Protein AF-A0A075UJV2-F1 (afdb_monomer)

Secondary structure (DSSP, 8-state):
-EEEEE--B-EE-SS-TT--SEESB-TT--HHHHHHHHTS-B---HHHHTT--EEEEEETTEEEEEEEEEEEEEETTEEEEEEEEPPTT-HHHHHHTTSB-SS--SS--SEEEE--TTHHHHT-EE-TTSS--EESSSS-TTHHHHHHHHHHHHH-SSHHHHHHHHHHHHHTT---------------TTHHHHHHHHHGGGG--HHHHHHHHHHHHHHHHHGGGT-EEEHHHHHHHHHHTT----SHHHHHHHHHHHHGGGPPPPEE-TTS-EEEEHHHHHHHHHHHHHHTT--S--------HHHHHHHHHHHHHHHHHTTS----HHHHHHHHHHTT----HHHHHHHHHHHHHHHHS--TT----S-S--PPP----------PPPP---

Nearest PDB structures (foldseek):
  2do7-assembly1_A  TM=4.033E-01  e=5.501E-01  Homo sapiens
  5ujm-assembly1_B  TM=6.164E-01  e=3.155E+00  Homo sapiens
  3t5x-assembly1_A  TM=5.462E-01  e=5.542E+00  Homo sapiens

Radius of gyration: 30.33 Å; Cα contacts (8 Å, |Δi|>4): 447; chains: 1; bounding box: 64×90×71 Å

Sequence (394 aa):
MAIRISLGPYETRQNDPLGRSHVGYFPRMSEAEAWEAGRGLWKISRDRLARQQFVLITGEGMVRAVAEITGTTILAGRTALEGQLLAAGHPIRDAYFDKPDPIVTESQNPVAYGGLPEELELLARPCGCGCGAIGRRDFLPGHDVRAIQARVRANFHSPLEFIRWVDAQLGTNASTPSEEISEPAIDNPAEARHETSRAADNDFDTTERAIVEAVQEIVAQCWLVFDSVGWARLAEAAGRHGQPMTSRAKLAHGLAGVFGENAPNLVRDRRGAWVYTVTDLWAAVNTWRASRGLNDPLEYCYSRRETKAFIALLHQALNVRHGLDTSSKGRLLASLRENDVTIPTALRSSFADVLRRYQDDVLTWLRLGPGTPEALPGEAPGERTAVSPDSSAP

Foldseek 3Di:
DEKEFEFDDKDADDPFVVPDRIAGDDPPDAQVSLLVNRQGWAPDDPVQVVLHQKYFRDYPQATRFIWGFPDWDADPNTIGTDTDTDDPVDQVCVVGHRGGDPFDDPDPHSIDDDDDPSCVVVQFDQACLPPRDTDSDVHDVPSVVVSVVVVCVVPHVDPVRVVVVVCVVVVVVDDDDDDDDDDDDDDDCVVVVVVVVVVLPPPDDLLLVLLLQLLLVVLLVCVVQQDWAFLVSSQVSSVVSPHHDPDPVSNQVSQCVNQPPLRFDFDADPVRTTTTGSVSSLRSSCLSCVVSVVPDRPPSVPPDLLVVLVVVLVVVLVCCVVVNDVDDPVVSVVSCVVSVRDQPPSCPVVVVVVSVVVVPDDDPSPPDPPDDPDDDDDDDDDDDDDDDDDDDDD

pLDDT: mean 76.28, std 21.5, range [31.44, 98.19]

Solvent-accessible surface area (backbone atoms only — not comparable to full-atom values): 23616 Å² total; per-residue (Å²): 69,29,36,36,36,49,42,53,71,60,42,81,40,80,87,37,95,85,74,42,64,52,35,40,38,58,93,87,63,49,46,68,54,33,41,65,32,54,36,42,78,36,94,67,60,64,84,60,50,79,57,36,44,34,36,38,23,27,39,94,61,24,19,46,21,41,28,39,52,76,48,70,48,78,55,98,92,19,40,24,60,32,64,48,72,56,54,92,87,35,68,63,35,70,71,39,54,78,28,68,55,88,72,80,62,97,60,89,59,45,68,47,74,41,80,54,78,72,48,59,69,75,38,57,33,58,20,73,57,67,79,71,50,71,32,78,39,63,44,51,94,73,34,51,65,51,37,50,52,51,51,45,64,74,78,30,97,44,73,66,56,48,50,55,51,51,51,50,61,62,55,68,74,70,77,85,84,87,75,92,74,92,75,81,93,71,89,69,77,64,65,68,55,60,56,60,59,60,70,71,63,78,82,64,54,69,65,50,51,12,48,51,53,19,47,51,51,50,31,67,76,40,56,93,69,68,42,69,43,47,52,67,61,52,24,51,39,12,34,77,48,74,41,74,36,92,40,73,68,55,40,53,49,51,42,34,71,65,35,46,95,48,34,57,66,80,42,68,48,99,86,66,49,58,21,32,44,39,65,42,46,48,49,24,53,52,52,50,31,46,78,69,69,45,74,69,71,82,80,64,80,74,84,46,73,62,59,59,50,51,51,54,48,52,51,51,57,50,34,34,73,72,68,77,34,89,72,51,76,66,52,61,58,42,54,34,57,75,68,70,48,77,77,51,73,82,48,51,60,54,49,52,48,50,52,46,52,61,71,74,53,90,72,82,83,74,66,74,72,100,74,75,82,78,79,80,86,82,83,80,88,77,85,79,82,86,79,84,86,83,85,84,87,132

Structure (mmCIF, N/CA/C/O backbone):
data_AF-A0A075UJV2-F1
#
_entry.id   AF-A0A075UJV2-F1
#
loop_
_atom_site.group_PDB
_atom_site.id
_atom_site.type_symbol
_atom_site.label_atom_id
_atom_site.label_alt_id
_atom_site.label_comp_id
_atom_site.label_asym_id
_atom_site.label_entity_id
_atom_site.label_seq_id
_atom_site.pdbx_PDB_ins_code
_atom_site.Cartn_x
_atom_site.Cartn_y
_atom_site.Cartn_z
_atom_site.occupancy
_atom_site.B_iso_or_equiv
_atom_site.auth_seq_id
_atom_site.auth_comp_id
_atom_site.auth_asym_id
_atom_site.auth_atom_id
_atom_site.pdbx_PDB_model_num
ATOM 1 N N . MET A 1 1 ? -2.839 -10.377 6.484 1.00 87.12 1 MET A N 1
ATOM 2 C CA . MET A 1 1 ? -2.578 -9.549 7.670 1.00 87.12 1 MET A CA 1
ATOM 3 C C . MET A 1 1 ? -3.890 -8.939 8.141 1.00 87.12 1 MET A C 1
ATOM 5 O O . MET A 1 1 ? -4.871 -9.002 7.399 1.00 87.12 1 MET A O 1
ATOM 9 N N . ALA A 1 2 ? -3.923 -8.343 9.334 1.00 92.75 2 ALA A N 1
ATOM 10 C CA . ALA A 1 2 ? -5.105 -7.662 9.846 1.00 92.75 2 ALA A CA 1
ATOM 11 C C . ALA A 1 2 ? -4.899 -6.155 10.035 1.00 92.75 2 ALA A C 1
ATOM 13 O O . ALA A 1 2 ? -3.822 -5.680 10.414 1.00 92.75 2 ALA A O 1
ATOM 14 N N . ILE A 1 3 ? -5.976 -5.405 9.818 1.00 95.56 3 ILE A N 1
ATOM 15 C CA . ILE A 1 3 ? -6.106 -4.007 10.232 1.00 95.56 3 ILE A CA 1
ATOM 16 C C . ILE A 1 3 ? -6.907 -3.941 11.534 1.00 95.56 3 ILE A C 1
ATOM 18 O O . ILE A 1 3 ? -7.957 -4.565 11.654 1.00 95.56 3 ILE A O 1
ATOM 22 N N . ARG A 1 4 ? -6.429 -3.176 12.513 1.00 96.06 4 ARG A N 1
ATOM 23 C CA . ARG A 1 4 ? -7.189 -2.847 13.721 1.00 96.06 4 ARG A CA 1
ATOM 24 C C . ARG A 1 4 ? -7.746 -1.441 13.612 1.00 96.06 4 ARG A C 1
ATOM 26 O O . ARG A 1 4 ? -7.020 -0.517 13.239 1.00 96.06 4 ARG A O 1
ATOM 33 N N . ILE A 1 5 ? -9.009 -1.283 13.985 1.00 96.88 5 ILE A N 1
ATOM 34 C CA . ILE A 1 5 ? -9.701 -0.001 14.087 1.00 96.88 5 ILE A CA 1
ATOM 35 C C . ILE A 1 5 ? -10.211 0.152 15.516 1.00 96.88 5 ILE A C 1
ATOM 37 O O . ILE A 1 5 ? -11.097 -0.581 15.941 1.00 96.88 5 ILE A O 1
ATOM 41 N N . SER A 1 6 ? -9.656 1.118 16.241 1.00 95.75 6 SER A N 1
ATOM 42 C CA . SER A 1 6 ? -10.120 1.489 17.576 1.00 95.75 6 SER A CA 1
ATOM 43 C C . SER A 1 6 ? -11.250 2.506 17.475 1.00 95.75 6 SER A C 1
ATOM 45 O O . SER A 1 6 ? -11.100 3.564 16.853 1.00 95.75 6 SER A O 1
ATOM 47 N N . LEU A 1 7 ? -12.381 2.182 18.087 1.00 95.75 7 LEU A N 1
ATOM 48 C CA . LEU A 1 7 ? -13.523 3.067 18.225 1.00 95.75 7 LEU A CA 1
ATOM 49 C C . LEU A 1 7 ? -13.276 4.072 19.354 1.00 95.75 7 LEU A C 1
ATOM 51 O O . LEU A 1 7 ? -12.895 3.709 20.466 1.00 95.75 7 LEU A O 1
ATOM 55 N N . GLY A 1 8 ? -13.530 5.348 19.060 1.00 93.88 8 GLY A N 1
ATOM 56 C CA . GLY A 1 8 ? -13.628 6.388 20.081 1.00 93.88 8 GLY A CA 1
ATOM 57 C C . GLY A 1 8 ? -14.936 6.292 20.881 1.00 93.88 8 GLY A C 1
ATOM 58 O O . GLY A 1 8 ? -15.700 5.344 20.698 1.00 93.88 8 GLY A O 1
ATOM 59 N N . PRO A 1 9 ? -15.224 7.280 21.742 1.00 94.00 9 PRO A N 1
ATOM 60 C CA . PRO A 1 9 ? -16.490 7.364 22.467 1.00 94.00 9 PRO A CA 1
ATOM 61 C C . PRO A 1 9 ? -17.702 7.383 21.527 1.00 94.00 9 PRO A C 1
ATOM 63 O O . PRO A 1 9 ? -17.609 7.874 20.401 1.00 94.00 9 PRO A O 1
ATOM 66 N N . TYR A 1 10 ? -18.835 6.861 21.996 1.00 95.06 10 TYR A N 1
ATOM 67 C CA . TYR A 1 10 ? -20.099 6.915 21.265 1.00 95.06 10 TYR A CA 1
ATOM 68 C C . TYR A 1 10 ? -20.528 8.352 20.963 1.00 95.06 10 TYR A C 1
ATOM 70 O O . TYR A 1 10 ? -20.600 9.199 21.855 1.00 95.06 10 TYR A O 1
ATOM 78 N N . GLU A 1 11 ? -20.893 8.596 19.709 1.00 93.06 11 GLU A N 1
ATOM 79 C CA . GLU A 1 11 ? -21.406 9.872 19.231 1.00 93.06 11 GLU A CA 1
ATOM 80 C C . GLU A 1 11 ? -22.548 9.640 18.241 1.00 93.06 11 GLU A C 1
ATOM 82 O O . GLU A 1 11 ? -22.442 8.832 17.314 1.00 93.06 11 GLU A O 1
ATOM 87 N N . THR A 1 12 ? -23.632 10.401 18.386 1.00 92.81 12 THR A N 1
ATOM 88 C CA . THR A 1 12 ? -24.662 10.470 17.344 1.00 92.81 12 THR A CA 1
ATOM 89 C C . THR A 1 12 ? -24.153 11.310 16.178 1.00 92.81 12 THR A C 1
ATOM 91 O O . THR A 1 12 ? -23.436 12.298 16.358 1.00 92.81 12 THR A O 1
ATOM 94 N N . ARG A 1 13 ? -24.496 10.911 14.952 1.00 89.19 13 ARG A N 1
ATOM 95 C CA . ARG A 1 13 ? -24.082 11.617 13.737 1.00 89.19 13 ARG A CA 1
ATOM 96 C C . ARG A 1 13 ? -25.298 11.959 12.897 1.00 89.19 13 ARG A C 1
ATOM 98 O O . ARG A 1 13 ? -26.160 11.126 12.652 1.00 89.19 13 ARG A O 1
ATOM 105 N N . GLN A 1 14 ? -25.337 13.207 12.447 1.00 87.56 14 GLN A N 1
ATOM 106 C CA . GLN A 1 14 ? -26.246 13.659 11.402 1.00 87.56 14 GLN A CA 1
ATOM 107 C C . GLN A 1 14 ? -25.450 13.769 10.104 1.00 87.56 14 GLN A C 1
ATOM 109 O O . GLN A 1 14 ? -24.312 14.243 10.121 1.00 87.56 14 GLN A O 1
ATOM 114 N N . ASN A 1 15 ? -26.046 13.335 8.992 1.00 85.50 15 ASN A N 1
ATOM 115 C CA . ASN A 1 15 ? -25.438 13.386 7.658 1.00 85.50 15 ASN A CA 1
ATOM 116 C C . ASN A 1 15 ? -24.10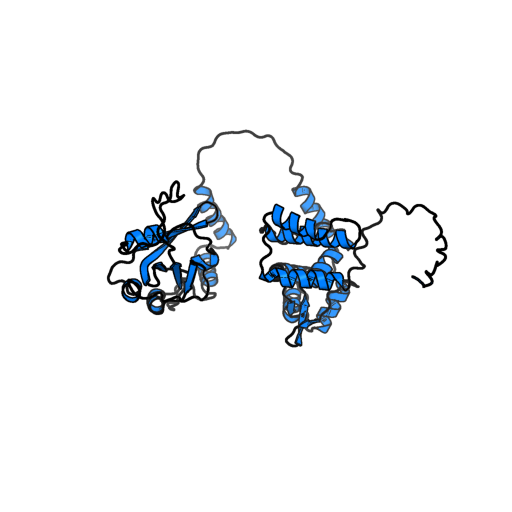2 12.625 7.554 1.00 85.50 15 ASN A C 1
ATOM 118 O O . ASN A 1 15 ? -23.174 13.077 6.881 1.00 85.50 15 ASN A O 1
ATOM 122 N N . ASP A 1 16 ? -23.980 11.477 8.232 1.00 88.75 16 ASP A N 1
ATOM 123 C CA . ASP A 1 16 ? -22.831 10.597 8.020 1.00 88.75 16 ASP A CA 1
ATOM 124 C C . ASP A 1 16 ? -22.810 10.139 6.549 1.00 88.75 16 ASP A C 1
ATOM 126 O O . ASP A 1 16 ? -23.837 9.674 6.049 1.00 88.75 16 ASP A O 1
ATOM 130 N N . PRO A 1 17 ? -21.670 10.232 5.841 1.00 87.44 17 PRO A N 1
ATOM 131 C CA . PRO A 1 17 ? -21.615 9.881 4.423 1.00 87.44 17 PRO A CA 1
ATOM 132 C C . PRO A 1 17 ? -21.931 8.408 4.112 1.00 87.44 17 PRO A C 1
ATOM 134 O O . PRO A 1 17 ? -22.187 8.081 2.958 1.00 87.44 17 PRO A O 1
ATOM 137 N N . LEU A 1 18 ? -21.913 7.517 5.112 1.00 88.25 18 LEU A N 1
ATOM 138 C CA . LEU A 1 18 ? -22.329 6.117 4.979 1.00 88.25 18 LEU A CA 1
ATOM 139 C C . LEU A 1 18 ? -23.755 5.871 5.503 1.00 88.25 18 LEU A C 1
ATOM 141 O O . LEU A 1 18 ? -24.156 4.720 5.653 1.00 88.25 18 LEU A O 1
ATOM 145 N N . GLY A 1 19 ? -24.515 6.930 5.800 1.00 89.38 19 GLY A N 1
ATOM 146 C CA . GLY A 1 19 ? -25.905 6.850 6.255 1.00 89.38 19 GLY A CA 1
ATOM 147 C C . GLY A 1 19 ? -26.081 6.376 7.700 1.00 89.38 19 GLY A C 1
ATOM 148 O O . GLY A 1 19 ? -27.169 5.946 8.074 1.00 89.38 19 GLY A O 1
ATOM 149 N N . ARG A 1 20 ? -25.030 6.423 8.525 1.00 90.75 20 ARG A N 1
ATOM 150 C CA . ARG A 1 20 ? -25.068 5.915 9.905 1.00 90.75 20 ARG A CA 1
ATOM 151 C C . ARG A 1 20 ? -25.662 6.937 10.871 1.00 90.75 20 ARG A C 1
ATOM 153 O O . ARG A 1 20 ? -25.377 8.129 10.786 1.00 90.75 20 ARG A O 1
ATOM 160 N N . SER A 1 21 ? -26.438 6.449 11.837 1.00 89.00 21 SER A N 1
ATOM 161 C CA . SER A 1 21 ? -27.029 7.274 12.901 1.00 89.00 21 SER A CA 1
ATOM 162 C C . SER A 1 21 ? -26.074 7.532 14.073 1.00 89.00 21 SER A C 1
ATOM 164 O O . SER A 1 21 ? -26.246 8.497 14.821 1.00 89.00 21 SER A O 1
ATOM 166 N N . HIS A 1 22 ? -25.056 6.687 14.237 1.00 91.12 22 HIS A N 1
ATOM 167 C CA . HIS A 1 22 ? -24.082 6.771 15.317 1.00 91.12 22 HIS A CA 1
ATOM 168 C C . HIS A 1 22 ? -22.719 6.208 14.901 1.00 91.12 22 HIS A C 1
ATOM 170 O O . HIS A 1 22 ? -22.601 5.441 13.944 1.00 91.12 22 HIS A O 1
ATOM 176 N N . VAL A 1 23 ? -21.683 6.618 15.629 1.00 93.75 23 VAL A N 1
ATOM 177 C CA . VAL A 1 23 ? -20.307 6.117 15.524 1.00 93.75 23 VAL A CA 1
ATOM 178 C C . VAL A 1 23 ? -19.721 5.933 16.922 1.00 93.75 23 VAL A C 1
ATOM 180 O O . VAL A 1 23 ? -20.270 6.430 17.902 1.00 93.75 23 VAL A O 1
ATOM 183 N N . GLY A 1 24 ? -18.577 5.257 17.004 1.00 94.25 24 GLY A N 1
ATOM 184 C CA . GLY A 1 24 ? -17.886 5.032 18.270 1.00 94.25 24 GLY A CA 1
ATOM 185 C C . GLY A 1 24 ? -18.451 3.858 19.065 1.00 94.25 24 GLY A C 1
ATOM 186 O O . GLY A 1 24 ? -19.366 3.158 18.635 1.00 94.25 24 GLY A O 1
ATOM 187 N N . TYR A 1 25 ? -17.836 3.616 20.212 1.00 96.00 25 TYR A N 1
ATOM 188 C CA . TYR A 1 25 ? -18.108 2.485 21.081 1.00 96.00 25 TYR A CA 1
ATOM 189 C C . TYR A 1 25 ? -19.022 2.885 22.238 1.00 96.00 25 TYR A C 1
ATOM 191 O O . TYR A 1 25 ? -18.845 3.939 22.854 1.00 96.00 25 TYR A O 1
ATOM 199 N N . PHE A 1 26 ? -19.946 1.989 22.579 1.00 94.50 26 PHE A N 1
ATOM 200 C CA . PHE A 1 26 ? -20.709 2.032 23.819 1.00 94.50 26 PHE A CA 1
ATOM 201 C C . PHE A 1 26 ? -20.749 0.641 24.470 1.00 94.50 26 PHE A C 1
ATOM 203 O O . PHE A 1 26 ? -20.712 -0.377 23.767 1.00 94.50 26 PHE A O 1
ATOM 210 N N . PRO A 1 27 ? -20.858 0.568 25.809 1.00 90.69 27 PRO A N 1
ATOM 211 C CA . PRO A 1 27 ? -20.993 -0.706 26.497 1.00 90.69 27 PRO A CA 1
ATOM 212 C C . PRO A 1 27 ? -22.224 -1.473 26.004 1.00 90.69 27 PRO A C 1
ATOM 214 O O . PRO A 1 27 ? -23.316 -0.912 25.938 1.00 90.69 27 PRO A O 1
ATOM 217 N N . ARG A 1 28 ? -22.059 -2.778 25.750 1.00 89.88 28 ARG A N 1
ATOM 218 C CA . ARG A 1 28 ? -23.099 -3.711 25.261 1.00 89.88 28 ARG A CA 1
ATOM 219 C C . ARG A 1 28 ? -23.473 -3.584 23.782 1.00 89.88 28 ARG A C 1
ATOM 221 O O . ARG A 1 28 ? -24.472 -4.179 23.387 1.00 89.88 28 ARG A O 1
ATOM 228 N N . MET A 1 29 ? -22.688 -2.874 22.973 1.00 94.44 29 MET A N 1
ATOM 229 C CA . MET A 1 29 ? -22.860 -2.954 21.524 1.00 94.44 29 MET A CA 1
ATOM 230 C C . MET A 1 29 ? -22.679 -4.401 21.042 1.00 94.44 29 MET A C 1
ATOM 232 O O . MET A 1 29 ? -21.784 -5.119 21.500 1.00 94.44 29 MET A O 1
ATOM 236 N N . SER A 1 30 ? -23.536 -4.829 20.128 1.00 96.00 30 SER A N 1
ATOM 237 C CA . SER A 1 30 ? -23.413 -6.106 19.436 1.00 96.00 30 SER A CA 1
ATOM 238 C C . SER A 1 30 ? -22.229 -6.105 18.465 1.00 96.00 30 SER A C 1
ATOM 240 O O . SER A 1 30 ? -21.713 -5.058 18.069 1.00 96.00 30 SER A O 1
ATOM 242 N N . GLU A 1 31 ? -21.825 -7.297 18.028 1.00 96.88 31 GLU A N 1
ATOM 243 C CA . GLU A 1 31 ? -20.774 -7.464 17.020 1.00 96.88 31 GLU A CA 1
ATOM 244 C C . GLU A 1 31 ? -21.119 -6.749 15.696 1.00 96.88 31 GLU A C 1
ATOM 246 O O . GLU A 1 31 ? -20.267 -6.100 15.090 1.00 96.88 31 GLU A O 1
ATOM 251 N N . ALA A 1 32 ? -22.391 -6.786 15.284 1.00 96.56 32 ALA A N 1
ATOM 252 C CA . ALA A 1 32 ? -22.879 -6.079 14.099 1.00 96.56 32 ALA A CA 1
ATOM 253 C C . ALA A 1 32 ? -22.823 -4.555 14.255 1.00 96.56 32 ALA A C 1
ATOM 255 O O . ALA A 1 32 ? -22.370 -3.863 13.347 1.00 96.56 32 ALA A O 1
ATOM 256 N N . GLU A 1 33 ? -23.215 -4.023 15.412 1.00 96.12 33 GLU A N 1
ATOM 257 C CA . GLU A 1 33 ? -23.108 -2.585 15.683 1.00 96.12 33 GLU A CA 1
ATOM 258 C C . GLU A 1 33 ? -21.645 -2.133 15.725 1.00 96.12 33 GLU A C 1
ATOM 260 O O . GLU A 1 33 ? -21.311 -1.068 15.203 1.00 96.12 33 GLU A O 1
ATOM 265 N N . ALA A 1 34 ? -20.749 -2.951 16.289 1.00 96.88 34 ALA A N 1
ATOM 266 C CA . ALA A 1 34 ? -19.315 -2.669 16.296 1.00 96.88 34 ALA A CA 1
ATOM 267 C C . ALA A 1 34 ? -18.749 -2.635 14.875 1.00 96.88 34 ALA A C 1
ATOM 269 O O . ALA A 1 34 ? -18.001 -1.716 14.532 1.00 96.88 34 ALA A O 1
ATOM 270 N N . TRP A 1 35 ? -19.148 -3.582 14.027 1.00 97.06 35 TRP A N 1
ATOM 271 C CA . TRP A 1 35 ? -18.789 -3.579 12.615 1.00 97.06 35 TRP A CA 1
ATOM 272 C C . TRP A 1 35 ? -19.293 -2.332 11.882 1.00 97.06 35 TRP A C 1
ATOM 274 O O . TRP A 1 35 ? -18.500 -1.645 11.238 1.00 97.06 35 TRP A O 1
ATOM 284 N N . GLU A 1 36 ? -20.570 -1.977 12.028 1.00 95.94 36 GLU A N 1
ATOM 285 C CA . GLU A 1 36 ? -21.153 -0.798 11.375 1.00 95.94 36 GLU A CA 1
ATOM 286 C C . GLU A 1 36 ? -20.504 0.521 11.837 1.00 95.94 36 GLU A C 1
ATOM 288 O O . GLU A 1 36 ? -20.209 1.413 11.027 1.00 95.94 36 GLU A O 1
ATOM 293 N N . ALA A 1 37 ? -20.196 0.641 13.131 1.00 95.19 37 ALA A N 1
ATOM 294 C CA . ALA A 1 37 ? -19.454 1.779 13.667 1.00 95.19 37 ALA A CA 1
ATOM 295 C C . ALA A 1 37 ? -18.012 1.822 13.121 1.00 95.19 37 ALA A C 1
ATOM 297 O O . ALA A 1 37 ? -17.507 2.892 12.756 1.00 95.19 37 ALA A O 1
ATOM 298 N N . GLY A 1 38 ? -17.363 0.658 13.034 1.00 95.06 38 GLY A N 1
ATOM 299 C CA . GLY A 1 38 ? -15.950 0.487 12.703 1.00 95.06 38 GLY A CA 1
ATOM 300 C C . GLY A 1 38 ? -15.608 0.520 11.216 1.00 95.06 38 GLY A C 1
ATOM 301 O O . GLY A 1 38 ? -14.543 1.019 10.859 1.00 95.06 38 GLY A O 1
ATOM 302 N N . ARG A 1 39 ? -16.504 0.101 10.316 1.00 94.25 39 ARG A N 1
ATOM 303 C CA . ARG A 1 39 ? -16.265 0.083 8.855 1.00 94.25 39 ARG A CA 1
ATOM 304 C C . ARG A 1 39 ? -16.215 1.469 8.191 1.00 94.25 39 ARG A C 1
ATOM 306 O O . ARG A 1 39 ? -16.135 1.564 6.969 1.00 94.25 39 ARG A O 1
ATOM 313 N N . GLY A 1 40 ? -16.296 2.525 9.006 1.00 89.50 40 GLY A N 1
ATOM 314 C CA . GLY A 1 40 ? -16.432 3.932 8.631 1.00 89.50 40 GLY A CA 1
ATOM 315 C C . GLY A 1 40 ? -15.330 4.518 7.744 1.00 89.50 40 GLY A C 1
ATOM 316 O O . GLY A 1 40 ? -14.485 3.825 7.196 1.00 89.50 40 GLY A O 1
ATOM 317 N N . LEU A 1 41 ? -15.335 5.845 7.596 1.00 92.38 41 LEU A N 1
ATOM 318 C CA . LEU A 1 41 ? -14.418 6.556 6.701 1.00 92.38 41 LEU A CA 1
ATOM 319 C C . LEU A 1 41 ? -13.077 6.902 7.354 1.00 92.38 41 LEU A C 1
ATOM 321 O O . LEU A 1 41 ? -12.939 7.895 8.082 1.00 92.38 41 LEU A O 1
ATOM 325 N N . TRP A 1 42 ? -12.049 6.147 6.986 1.00 94.31 42 TRP A N 1
ATOM 326 C CA . TRP A 1 42 ? -10.712 6.259 7.556 1.00 94.31 42 TRP A CA 1
ATOM 327 C C . TRP A 1 42 ? -9.681 6.792 6.558 1.00 94.31 42 TRP A C 1
ATOM 329 O O . TRP A 1 42 ? -9.773 6.596 5.343 1.00 94.31 42 TRP A O 1
ATOM 339 N N . LYS A 1 43 ? -8.641 7.449 7.081 1.00 91.81 43 LYS A N 1
ATOM 340 C CA . LYS A 1 43 ? -7.434 7.781 6.311 1.00 91.81 43 LYS A CA 1
ATOM 341 C C . LYS A 1 43 ? -6.482 6.581 6.337 1.00 91.81 43 LYS A C 1
ATOM 343 O O . LYS A 1 43 ? -5.615 6.492 7.202 1.00 91.81 43 LYS A O 1
ATOM 348 N N . ILE A 1 44 ? -6.677 5.647 5.409 1.00 91.81 44 ILE A N 1
ATOM 349 C CA . ILE A 1 44 ? -5.922 4.386 5.308 1.00 91.81 44 ILE A CA 1
ATOM 350 C C . ILE A 1 44 ? -5.079 4.406 4.029 1.00 91.81 44 ILE A C 1
ATOM 352 O O . ILE A 1 44 ? -5.508 4.908 2.992 1.00 91.81 44 ILE A O 1
ATOM 356 N N . SER A 1 45 ? -3.862 3.860 4.092 1.00 87.31 45 SER A N 1
ATOM 357 C CA . SER A 1 45 ? -3.031 3.648 2.903 1.00 87.31 45 SER A CA 1
ATOM 358 C C . SER A 1 45 ? -3.578 2.472 2.094 1.00 87.31 45 SER A C 1
ATOM 360 O O . SER A 1 45 ? -3.616 1.352 2.603 1.00 87.31 45 SER A O 1
ATOM 362 N N . ARG A 1 46 ? -3.946 2.711 0.828 1.00 83.31 46 ARG A N 1
ATOM 363 C CA . ARG A 1 46 ? -4.453 1.665 -0.079 1.00 83.31 46 ARG A CA 1
ATOM 364 C C . ARG A 1 46 ? -3.471 0.506 -0.230 1.00 83.31 46 ARG A C 1
ATOM 366 O O . ARG A 1 46 ? -3.862 -0.644 -0.085 1.00 83.31 46 ARG A O 1
ATOM 373 N N . ASP A 1 47 ? -2.189 0.815 -0.406 1.00 82.25 47 ASP A N 1
ATOM 374 C CA . ASP A 1 47 ? -1.134 -0.194 -0.565 1.00 82.25 47 ASP A CA 1
ATOM 375 C C . ASP A 1 47 ? -0.997 -1.108 0.657 1.00 82.25 47 ASP A C 1
ATOM 377 O O . ASP A 1 47 ? -0.649 -2.285 0.527 1.00 82.25 47 ASP A O 1
ATOM 381 N N . ARG A 1 48 ? -1.248 -0.574 1.861 1.00 86.56 48 ARG A N 1
ATOM 382 C CA . ARG A 1 48 ? -1.267 -1.385 3.082 1.00 86.56 48 ARG A CA 1
ATOM 383 C C . ARG A 1 48 ? -2.554 -2.181 3.187 1.00 86.56 48 ARG A C 1
ATOM 385 O O . ARG A 1 48 ? -2.475 -3.366 3.500 1.00 86.56 48 ARG A O 1
ATOM 392 N N . LEU A 1 49 ? -3.696 -1.550 2.918 1.00 88.06 49 LEU A N 1
ATOM 393 C CA . LEU A 1 49 ? -5.014 -2.173 3.009 1.00 88.06 49 LEU A CA 1
ATOM 394 C C . LEU A 1 49 ? -5.156 -3.365 2.058 1.00 88.06 49 LEU A C 1
ATOM 396 O O . LEU A 1 49 ? -5.649 -4.401 2.477 1.00 88.06 49 LEU A O 1
ATOM 400 N N . ALA A 1 50 ? -4.603 -3.274 0.846 1.00 84.88 50 ALA A N 1
ATOM 401 C CA . ALA A 1 50 ? -4.597 -4.353 -0.146 1.00 84.88 50 ALA A CA 1
ATOM 402 C C . ALA A 1 50 ? -3.881 -5.642 0.314 1.00 84.88 50 ALA A C 1
ATOM 404 O O . ALA A 1 50 ? -3.956 -6.669 -0.351 1.00 84.88 50 ALA A O 1
ATOM 405 N N . ARG A 1 51 ? -3.147 -5.596 1.433 1.00 84.94 51 ARG A N 1
ATOM 406 C CA . ARG A 1 51 ? -2.464 -6.755 2.038 1.00 84.94 51 ARG A CA 1
ATOM 407 C C . ARG A 1 51 ? -3.195 -7.296 3.270 1.00 84.94 51 ARG A C 1
ATOM 409 O O . ARG A 1 51 ? -2.704 -8.235 3.906 1.00 84.94 51 ARG A O 1
ATOM 416 N N . GLN A 1 52 ? -4.296 -6.658 3.656 1.00 90.94 52 GLN A N 1
ATOM 417 C CA . GLN A 1 52 ? -5.091 -7.031 4.817 1.00 90.94 52 GLN A CA 1
ATOM 418 C C . GLN A 1 52 ? -6.283 -7.853 4.350 1.00 90.94 52 GLN A C 1
ATOM 420 O O . GLN A 1 52 ? -6.950 -7.478 3.393 1.00 90.94 52 GLN A O 1
ATOM 425 N N . GLN A 1 53 ? -6.525 -8.964 5.031 1.00 91.81 53 GLN A N 1
ATOM 426 C CA . GLN A 1 53 ? -7.673 -9.828 4.776 1.00 91.81 53 GLN A CA 1
ATOM 427 C C . GLN A 1 53 ? -8.706 -9.695 5.892 1.00 91.81 53 GLN A C 1
ATOM 429 O O . GLN A 1 53 ? -9.899 -9.762 5.636 1.00 91.81 53 GLN A O 1
ATOM 434 N N . PHE A 1 54 ? -8.257 -9.443 7.121 1.00 95.31 54 PHE A N 1
ATOM 435 C CA . PHE A 1 54 ? -9.134 -9.344 8.279 1.00 95.31 54 PHE A CA 1
ATOM 436 C C . PHE A 1 54 ? -9.110 -7.949 8.884 1.00 95.31 54 PHE A C 1
ATOM 438 O O . PHE A 1 54 ? -8.122 -7.213 8.787 1.00 95.31 54 PHE A O 1
ATOM 445 N N . VAL A 1 55 ? -10.198 -7.604 9.555 1.00 97.19 55 VAL A N 1
ATOM 446 C CA . VAL A 1 55 ? -10.326 -6.387 10.345 1.00 97.19 55 VAL A CA 1
ATOM 447 C C . VAL A 1 55 ? -10.806 -6.720 11.748 1.00 97.19 55 VAL A C 1
ATOM 449 O O . VAL A 1 55 ? -11.764 -7.470 11.934 1.00 97.19 55 VAL A O 1
ATOM 452 N N . LEU A 1 56 ? -10.119 -6.139 12.729 1.00 97.81 56 LEU A N 1
ATOM 453 C CA . LEU A 1 56 ? -10.482 -6.178 14.139 1.00 97.81 56 LEU A CA 1
ATOM 454 C C . LEU A 1 56 ? -11.012 -4.803 14.536 1.00 97.81 56 LEU A C 1
ATOM 456 O O . LEU A 1 56 ? -10.282 -3.810 14.459 1.00 97.81 56 LEU A O 1
ATOM 460 N N . ILE A 1 57 ? -12.267 -4.732 14.968 1.00 97.88 57 ILE A N 1
ATOM 461 C CA . ILE A 1 57 ? -12.811 -3.514 15.570 1.00 97.88 57 ILE A CA 1
ATOM 462 C C . ILE A 1 57 ? -12.648 -3.619 17.076 1.00 97.88 57 ILE A C 1
ATOM 464 O O . ILE A 1 57 ? -13.108 -4.592 17.674 1.00 97.88 57 ILE A O 1
ATOM 468 N N . THR A 1 58 ? -12.009 -2.629 17.690 1.00 97.19 58 THR A N 1
ATOM 469 C CA . THR A 1 58 ? -11.767 -2.603 19.132 1.00 97.19 58 THR A CA 1
ATOM 470 C C . THR A 1 58 ? -12.485 -1.440 19.802 1.00 97.19 58 THR A C 1
ATOM 472 O O . THR A 1 58 ? -12.676 -0.379 19.212 1.00 97.19 58 THR A O 1
ATOM 475 N N . GLY A 1 59 ? -12.909 -1.646 21.044 1.00 95.31 59 GLY A N 1
ATOM 476 C CA . GLY A 1 59 ? -13.526 -0.636 21.899 1.00 95.31 59 GLY A CA 1
ATOM 477 C C . GLY A 1 59 ? -13.228 -0.963 23.358 1.00 95.31 59 GLY A C 1
ATOM 478 O O . GLY A 1 59 ? -13.306 -2.127 23.752 1.00 95.31 59 GLY A O 1
ATOM 479 N N . GLU A 1 60 ? -12.804 0.042 24.132 1.00 93.00 60 GLU A N 1
ATOM 480 C CA . GLU A 1 60 ? -12.293 -0.139 25.506 1.00 93.00 60 GLU A CA 1
ATOM 481 C C . GLU A 1 60 ? -11.182 -1.206 25.612 1.00 93.00 60 GLU A C 1
ATOM 483 O O . GLU A 1 60 ? -11.106 -1.965 26.572 1.00 93.00 60 GLU A O 1
ATOM 488 N N . GLY A 1 61 ? -10.314 -1.286 24.597 1.00 93.00 61 GLY A N 1
ATOM 489 C CA . GLY A 1 61 ? -9.190 -2.230 24.575 1.00 93.00 61 GLY A CA 1
ATOM 490 C C . GLY A 1 61 ? -9.572 -3.689 24.309 1.00 93.00 61 GLY A C 1
ATOM 491 O O . GLY A 1 61 ? -8.698 -4.549 24.352 1.00 93.00 61 GLY A O 1
ATOM 492 N N . MET A 1 62 ? -10.840 -3.971 24.005 1.00 96.12 62 MET A N 1
ATOM 493 C CA . MET A 1 62 ? -11.344 -5.305 23.672 1.00 96.12 62 MET A CA 1
ATOM 494 C C . MET A 1 62 ? -11.782 -5.361 22.211 1.00 96.12 62 MET A C 1
ATOM 496 O O . MET A 1 62 ? -12.314 -4.385 21.681 1.00 96.12 62 MET A O 1
ATOM 500 N N . VAL A 1 63 ? -11.601 -6.503 21.556 1.00 97.50 63 VAL A N 1
ATOM 501 C CA . VAL A 1 63 ? -12.115 -6.761 20.207 1.00 97.50 63 VAL A CA 1
ATOM 502 C C . VAL A 1 63 ? -13.625 -6.986 20.280 1.00 97.50 63 VAL A C 1
ATOM 504 O O . VAL A 1 63 ? -14.108 -7.887 20.963 1.00 97.50 63 VAL A O 1
ATOM 507 N N . ARG A 1 64 ? -14.379 -6.154 19.562 1.00 97.81 64 ARG A N 1
ATOM 508 C CA . ARG A 1 64 ? -15.848 -6.143 19.529 1.00 97.81 64 ARG A CA 1
ATOM 509 C C . ARG A 1 64 ? -16.436 -6.615 18.210 1.00 97.81 64 ARG A C 1
ATOM 511 O O . ARG A 1 64 ? -17.612 -6.946 18.181 1.00 97.81 64 ARG A O 1
ATOM 518 N N . ALA A 1 65 ? -15.640 -6.665 17.147 1.00 98.19 65 ALA A N 1
ATOM 519 C CA . ALA A 1 65 ? -16.024 -7.329 15.911 1.00 98.19 65 ALA A CA 1
ATOM 520 C C . ALA A 1 65 ? -14.812 -7.862 15.162 1.00 98.19 65 ALA A C 1
ATOM 522 O O . ALA A 1 65 ? -13.739 -7.247 15.179 1.00 98.19 65 ALA A O 1
ATOM 523 N N . VAL A 1 66 ? -15.020 -8.983 14.477 1.00 98.06 66 VAL A N 1
ATOM 524 C CA . VAL A 1 66 ? -14.038 -9.589 13.581 1.00 98.06 66 VAL A CA 1
ATOM 525 C C . VAL A 1 66 ? -14.702 -9.835 12.230 1.00 98.06 66 VAL A C 1
ATOM 527 O O . VAL A 1 66 ? -15.693 -10.557 12.137 1.00 98.06 66 VAL A O 1
ATOM 530 N N . ALA A 1 67 ? -14.152 -9.245 11.173 1.00 97.75 67 ALA A N 1
ATOM 531 C CA . ALA A 1 67 ? -14.686 -9.384 9.822 1.00 97.75 67 ALA A CA 1
ATOM 532 C C . ALA A 1 67 ? -13.591 -9.697 8.799 1.00 97.75 67 ALA A C 1
ATOM 534 O O . ALA A 1 67 ? -12.418 -9.359 8.990 1.00 97.75 67 ALA A O 1
ATOM 535 N N . GLU A 1 68 ? -13.992 -10.326 7.699 1.00 95.88 68 GLU A N 1
ATOM 536 C CA . GLU A 1 68 ? -13.196 -10.416 6.478 1.00 95.88 68 GLU A CA 1
ATOM 537 C C . GLU A 1 68 ? -13.460 -9.194 5.596 1.00 95.88 68 GLU A C 1
ATOM 539 O O . GLU A 1 68 ? -14.601 -8.765 5.416 1.00 95.88 68 GLU A O 1
ATOM 544 N N . ILE A 1 69 ? -12.390 -8.633 5.044 1.00 95.25 69 ILE A N 1
ATOM 545 C CA . ILE A 1 69 ? -12.428 -7.513 4.111 1.00 95.25 69 ILE A CA 1
ATOM 546 C C . ILE A 1 69 ? -12.662 -8.080 2.713 1.00 95.25 69 ILE A C 1
ATOM 548 O O . ILE A 1 69 ? -11.833 -8.813 2.182 1.00 95.25 69 ILE A O 1
ATOM 552 N N . THR A 1 70 ? -13.776 -7.696 2.101 1.00 93.88 70 THR A N 1
ATOM 553 C CA . THR A 1 70 ? -14.150 -8.106 0.735 1.00 93.88 70 THR A CA 1
ATOM 554 C C . THR A 1 70 ? -13.970 -6.983 -0.279 1.00 93.88 70 THR A C 1
ATOM 556 O O . THR A 1 70 ? -13.879 -7.237 -1.478 1.00 93.88 70 THR A O 1
ATOM 559 N N . GLY A 1 71 ? -13.873 -5.740 0.192 1.00 92.94 71 GLY A N 1
ATOM 560 C CA . GLY A 1 71 ? -13.782 -4.575 -0.670 1.00 92.94 71 GLY A CA 1
ATOM 561 C C . GLY A 1 71 ? -13.532 -3.289 0.099 1.00 92.94 71 GLY A C 1
ATOM 562 O O . GLY A 1 71 ? -13.361 -3.268 1.324 1.00 92.94 71 GLY A O 1
ATOM 563 N N . THR A 1 72 ? -13.488 -2.193 -0.650 1.00 94.69 72 THR A N 1
ATOM 564 C CA . THR A 1 72 ? -13.342 -0.852 -0.094 1.00 94.69 72 THR A CA 1
ATOM 565 C C . THR A 1 72 ? -14.070 0.158 -0.965 1.00 94.69 72 THR A C 1
ATOM 567 O O . THR A 1 72 ? -13.830 0.196 -2.173 1.00 94.69 72 THR A O 1
ATOM 570 N N . THR A 1 73 ? -14.832 1.057 -0.348 1.00 93.94 73 THR A N 1
ATOM 571 C CA . THR A 1 73 ? -15.423 2.213 -1.035 1.00 93.94 73 THR A CA 1
ATOM 572 C C . THR A 1 73 ? -14.680 3.488 -0.655 1.00 93.94 73 THR A C 1
ATOM 574 O O . THR A 1 73 ? -14.343 3.715 0.509 1.00 93.94 73 THR A O 1
ATOM 577 N N . ILE A 1 74 ? -14.410 4.347 -1.641 1.00 92.19 74 ILE A N 1
ATOM 578 C CA . ILE A 1 74 ? -13.771 5.648 -1.417 1.00 92.19 74 ILE A CA 1
ATOM 579 C C . ILE A 1 74 ? -14.831 6.739 -1.452 1.00 92.19 74 ILE A C 1
ATOM 581 O O . ILE A 1 74 ? -15.516 6.912 -2.455 1.00 92.19 74 ILE A O 1
ATOM 585 N N . LEU A 1 75 ? -14.903 7.525 -0.382 1.00 89.69 75 LEU A N 1
ATOM 586 C CA . LEU A 1 75 ? -15.835 8.639 -0.267 1.00 89.69 75 LEU A CA 1
ATOM 587 C C . LEU A 1 75 ? -15.139 9.832 0.389 1.00 89.69 75 LEU A C 1
ATOM 589 O O . LEU A 1 75 ? -14.497 9.691 1.431 1.00 89.69 75 LEU A O 1
ATOM 593 N N . ALA A 1 76 ? -15.219 11.003 -0.251 1.00 85.94 76 ALA A N 1
ATOM 594 C CA . ALA A 1 76 ? -14.571 12.241 0.203 1.00 85.94 76 ALA A CA 1
ATOM 595 C C . ALA A 1 76 ? -13.071 12.069 0.556 1.00 85.94 76 ALA A C 1
ATOM 597 O O . ALA A 1 76 ? -12.584 12.568 1.572 1.00 85.94 76 ALA A O 1
ATOM 598 N N . GLY A 1 77 ? -12.336 11.298 -0.257 1.00 86.94 77 GLY A N 1
ATOM 599 C CA . GLY A 1 77 ? -10.902 11.037 -0.060 1.00 86.94 77 GLY A CA 1
ATOM 600 C C . GLY A 1 77 ? -10.564 10.108 1.115 1.00 86.94 77 GLY A C 1
ATOM 601 O O . GLY A 1 77 ? -9.392 9.960 1.464 1.00 86.94 77 GLY A O 1
ATOM 602 N N . ARG A 1 78 ? -11.563 9.471 1.733 1.00 92.31 78 ARG A N 1
ATOM 603 C CA . ARG A 1 78 ? -11.405 8.485 2.810 1.00 92.31 78 ARG A CA 1
ATOM 604 C C . ARG A 1 78 ? -11.884 7.114 2.357 1.00 92.31 78 ARG A C 1
ATOM 606 O O . ARG A 1 78 ? -12.646 7.007 1.404 1.00 92.31 78 ARG A O 1
ATOM 613 N N . THR A 1 79 ? -11.409 6.075 3.033 1.00 94.44 79 THR A N 1
ATOM 614 C CA . THR A 1 79 ? -11.711 4.680 2.692 1.00 94.44 79 THR A CA 1
ATOM 615 C C . THR A 1 79 ? -12.661 4.089 3.725 1.00 94.44 79 THR A C 1
ATOM 617 O O . THR A 1 79 ? -12.335 4.097 4.912 1.00 94.44 79 THR A O 1
ATOM 620 N N . ALA A 1 80 ? -13.813 3.607 3.263 1.00 95.00 80 ALA A N 1
ATOM 621 C CA . ALA A 1 80 ? -14.710 2.725 3.997 1.00 95.00 80 ALA A CA 1
ATOM 622 C C . ALA A 1 80 ? -14.331 1.271 3.727 1.00 95.00 80 ALA A C 1
ATOM 624 O O . ALA A 1 80 ? -13.946 0.925 2.606 1.00 95.00 80 ALA A O 1
ATOM 625 N N . LEU A 1 81 ? -14.442 0.432 4.752 1.00 96.12 81 LEU A N 1
ATOM 626 C CA . LEU A 1 81 ? -14.239 -1.004 4.603 1.00 96.12 81 LEU A CA 1
ATOM 627 C C . LEU A 1 81 ? -15.551 -1.674 4.202 1.00 96.12 81 LEU A C 1
ATOM 629 O O . LEU A 1 81 ? -16.616 -1.346 4.725 1.00 96.12 81 LEU A O 1
ATOM 633 N N . GLU A 1 82 ? -15.456 -2.638 3.298 1.00 96.00 82 GLU A N 1
ATOM 634 C CA . GLU A 1 82 ? -16.551 -3.528 2.931 1.00 96.00 82 GLU A CA 1
ATOM 635 C C . GLU A 1 82 ? -16.142 -4.948 3.284 1.00 96.00 82 GLU A C 1
ATOM 637 O O . GLU A 1 82 ? -14.984 -5.344 3.129 1.00 96.00 82 GLU A O 1
ATOM 642 N N . GLY A 1 83 ? -17.079 -5.720 3.810 1.00 95.38 83 GLY A N 1
ATOM 643 C CA . GLY A 1 83 ? -16.734 -6.958 4.475 1.00 95.38 83 GLY A CA 1
ATOM 644 C C . GLY A 1 83 ? -17.928 -7.637 5.100 1.00 95.38 83 GLY A C 1
ATOM 645 O O . GLY A 1 83 ? -19.035 -7.096 5.127 1.00 95.38 83 GLY A O 1
ATOM 646 N N . GLN A 1 84 ? -17.667 -8.833 5.602 1.00 97.00 84 GLN A N 1
ATOM 647 C CA . GLN A 1 84 ? -18.646 -9.645 6.301 1.00 97.00 84 GLN A CA 1
ATOM 648 C C . GLN A 1 84 ? -18.068 -10.070 7.641 1.00 97.00 84 GLN A C 1
ATOM 650 O O . GLN A 1 84 ? -16.897 -10.446 7.734 1.00 97.00 84 GLN A O 1
ATOM 655 N N . LEU A 1 85 ? -18.901 -10.004 8.678 1.00 98.06 85 LEU A N 1
ATOM 656 C CA . LEU A 1 85 ? -18.572 -10.586 9.970 1.00 98.06 85 LEU A CA 1
ATOM 657 C C . LEU A 1 85 ? -18.266 -12.069 9.799 1.00 98.06 85 LEU A C 1
ATOM 659 O O . LEU A 1 85 ? -18.979 -12.787 9.095 1.00 98.06 85 LEU A O 1
ATOM 663 N N . LEU A 1 86 ? -17.213 -12.524 10.465 1.00 96.69 86 LEU A N 1
ATOM 664 C CA . LEU A 1 86 ? -16.883 -13.938 10.478 1.00 96.69 86 LEU A CA 1
ATOM 665 C C . LEU A 1 86 ? -17.929 -14.699 11.303 1.00 96.69 86 LEU A C 1
ATOM 667 O O . LEU A 1 86 ? -18.430 -14.208 12.312 1.00 96.69 86 LEU A O 1
ATOM 671 N N . ALA A 1 87 ? -18.272 -15.912 10.879 1.00 94.50 87 ALA A N 1
ATOM 672 C CA . ALA A 1 87 ? -19.191 -16.761 11.628 1.00 94.50 87 ALA A CA 1
ATOM 673 C C . ALA A 1 87 ? -18.500 -17.390 12.852 1.00 94.50 87 ALA A C 1
ATOM 675 O O . ALA A 1 87 ? -17.277 -17.552 12.885 1.00 94.50 87 ALA A O 1
ATOM 676 N N . ALA A 1 88 ? -19.289 -17.785 13.854 1.00 94.00 88 ALA A N 1
ATOM 677 C CA . ALA A 1 88 ? -18.793 -18.623 14.945 1.00 94.00 88 ALA A CA 1
ATOM 678 C C . ALA A 1 88 ? -18.206 -19.937 14.400 1.00 94.00 88 ALA A C 1
ATOM 680 O O . ALA A 1 88 ? -18.768 -20.520 13.470 1.00 94.00 88 ALA A O 1
ATOM 681 N N . GLY A 1 89 ? -17.082 -20.391 14.963 1.00 91.81 89 GLY A N 1
ATOM 682 C CA . GLY A 1 89 ? -16.316 -21.526 14.438 1.00 91.81 89 GLY A CA 1
ATOM 683 C C . GLY A 1 89 ? -15.199 -21.123 13.470 1.00 91.81 89 GLY A C 1
ATOM 684 O O . GLY A 1 89 ? -14.383 -21.964 13.095 1.00 91.81 89 GLY A O 1
ATOM 685 N N . HIS A 1 90 ? -15.139 -19.855 13.045 1.00 93.62 90 HIS A N 1
ATOM 686 C CA . HIS A 1 90 ? -14.019 -19.368 12.248 1.00 93.62 90 HIS A CA 1
ATOM 687 C C . HIS A 1 90 ? -12.788 -19.135 13.146 1.00 93.62 90 HIS A C 1
ATOM 689 O O . HIS A 1 90 ? -12.885 -18.336 14.082 1.00 93.62 90 HIS A O 1
ATOM 695 N N . PRO A 1 91 ? -11.601 -19.698 12.829 1.00 93.38 91 PRO A N 1
ATOM 696 C CA . PRO A 1 91 ? -10.428 -19.652 13.711 1.00 93.38 91 PRO A CA 1
ATOM 697 C C . PRO A 1 91 ? -10.037 -18.241 14.170 1.00 93.38 91 PRO A C 1
ATOM 699 O O . PRO A 1 91 ? -9.824 -18.006 15.353 1.00 93.38 91 PRO A O 1
ATOM 702 N N . ILE A 1 92 ? -10.015 -17.273 13.244 1.00 94.94 92 ILE A N 1
ATOM 703 C CA . ILE A 1 92 ? -9.708 -15.865 13.564 1.00 94.94 92 ILE A CA 1
ATOM 704 C C . ILE A 1 92 ? -10.747 -15.265 14.511 1.00 94.94 92 ILE A C 1
ATOM 706 O O . ILE A 1 92 ? -10.399 -14.565 15.455 1.00 94.94 92 ILE A O 1
ATOM 710 N N . ARG A 1 93 ? -12.036 -15.523 14.286 1.00 95.69 93 ARG A N 1
ATOM 711 C CA . ARG A 1 93 ? -13.065 -14.963 15.156 1.00 95.69 93 ARG A CA 1
ATOM 712 C C . ARG A 1 93 ? -12.958 -15.551 16.551 1.00 95.69 93 ARG A C 1
ATOM 714 O O . ARG A 1 93 ? -12.946 -14.797 17.515 1.00 95.69 93 ARG A O 1
ATOM 721 N N . ASP A 1 94 ? -12.850 -16.867 16.650 1.00 95.31 94 ASP A N 1
ATOM 722 C CA . ASP A 1 94 ? -12.829 -17.559 17.936 1.00 95.31 94 ASP A CA 1
ATOM 723 C C . ASP A 1 94 ? -11.568 -17.220 18.751 1.00 95.31 94 ASP A C 1
ATOM 725 O O . ASP A 1 94 ? -11.622 -17.158 19.981 1.00 95.31 94 ASP A O 1
ATOM 729 N N . ALA A 1 95 ? -10.450 -16.932 18.075 1.00 95.56 95 ALA A N 1
ATOM 730 C CA . ALA A 1 95 ? -9.213 -16.495 18.712 1.00 95.56 95 ALA A CA 1
ATOM 731 C C . ALA A 1 95 ? -9.276 -15.059 19.257 1.00 95.56 95 ALA A C 1
ATOM 733 O O . ALA A 1 95 ? -8.655 -14.783 20.282 1.00 95.56 95 ALA A O 1
ATOM 734 N N . TYR A 1 96 ? -10.008 -14.148 18.599 1.00 96.88 96 TYR A N 1
ATOM 735 C CA . TYR A 1 96 ? -9.912 -12.710 18.885 1.00 96.88 96 TYR A CA 1
ATOM 736 C C . TYR A 1 96 ? -11.184 -12.054 19.410 1.00 96.88 96 TYR A C 1
ATOM 738 O O . TYR A 1 96 ? -11.076 -11.065 20.126 1.00 96.88 96 TYR A O 1
ATOM 746 N N . PHE A 1 97 ? -12.377 -12.550 19.091 1.00 97.31 97 PHE A N 1
ATOM 747 C CA . PHE A 1 97 ? -13.625 -11.925 19.529 1.00 97.31 97 PHE A CA 1
ATOM 748 C C . PHE A 1 97 ? -13.745 -11.919 21.061 1.00 97.31 97 PHE A C 1
ATOM 750 O O . PHE A 1 97 ? -13.516 -12.936 21.718 1.00 97.31 97 PHE A O 1
ATOM 757 N N . ASP A 1 98 ? -14.095 -10.760 21.628 1.00 96.25 98 ASP A N 1
ATOM 758 C CA . ASP A 1 98 ? -14.159 -10.510 23.075 1.00 96.25 98 ASP A CA 1
ATOM 759 C C . ASP A 1 98 ? -12.847 -10.830 23.821 1.00 96.25 98 ASP A C 1
ATOM 761 O O . ASP A 1 98 ? -12.834 -11.184 25.002 1.00 96.25 98 ASP A O 1
ATOM 765 N N . LYS A 1 99 ? -11.708 -10.701 23.129 1.00 97.00 99 LYS A N 1
ATOM 766 C CA . LYS A 1 99 ? -10.361 -10.744 23.714 1.00 97.00 99 LYS A CA 1
ATOM 767 C C . LYS A 1 99 ? -9.726 -9.350 23.724 1.00 97.00 99 LYS A C 1
ATOM 769 O O . LYS A 1 99 ? -10.189 -8.466 22.999 1.00 97.00 99 LYS A O 1
ATOM 774 N N . PRO A 1 100 ? -8.670 -9.129 24.529 1.00 96.75 100 PRO A N 1
ATOM 775 C CA . PRO A 1 100 ? -7.891 -7.896 24.468 1.00 96.75 100 PRO A CA 1
ATOM 776 C C . PRO A 1 100 ? -7.351 -7.619 23.060 1.00 96.75 100 PRO A C 1
ATOM 778 O O . PRO A 1 100 ? -7.058 -8.557 22.318 1.00 96.75 100 PRO A O 1
ATOM 781 N N . ASP A 1 101 ? -7.194 -6.340 22.709 1.00 94.75 101 ASP A N 1
ATOM 782 C CA . ASP A 1 101 ? -6.608 -5.912 21.433 1.00 94.75 101 ASP A CA 1
ATOM 783 C C . ASP A 1 101 ? -5.216 -6.550 21.234 1.00 94.75 101 ASP A C 1
ATOM 785 O O . ASP A 1 101 ? -4.284 -6.231 21.980 1.00 94.75 101 ASP A O 1
ATOM 789 N N . PRO A 1 102 ? -5.041 -7.435 20.234 1.00 93.88 102 PRO A N 1
ATOM 790 C CA . PRO A 1 102 ? -3.762 -8.096 19.992 1.00 93.88 102 PRO A CA 1
ATOM 791 C C . PRO A 1 102 ? -2.732 -7.165 19.333 1.00 93.88 102 PRO A C 1
ATOM 793 O O . PRO A 1 102 ? -1.542 -7.480 19.303 1.00 93.88 102 PRO A O 1
ATOM 796 N N . ILE A 1 103 ? -3.164 -6.020 18.789 1.00 92.25 103 ILE A N 1
ATOM 797 C CA . ILE A 1 103 ? -2.329 -5.051 18.072 1.00 92.25 103 ILE A CA 1
ATOM 798 C C . ILE A 1 103 ? -2.162 -3.814 18.960 1.00 92.25 103 ILE A C 1
ATOM 800 O O . ILE A 1 103 ? -2.696 -2.727 18.705 1.00 92.25 103 ILE A O 1
ATOM 804 N N . VAL A 1 104 ? -1.374 -3.984 20.021 1.00 81.38 104 VAL A N 1
ATOM 805 C CA . VAL A 1 104 ? -1.000 -2.894 20.926 1.00 81.38 104 VAL A CA 1
ATOM 806 C C . VAL A 1 104 ? -0.024 -1.959 20.213 1.00 81.38 104 VAL A C 1
ATOM 808 O O . VAL A 1 104 ? 1.039 -2.370 19.750 1.00 81.38 104 VAL A O 1
ATOM 811 N N . THR A 1 105 ? -0.384 -0.680 20.118 1.00 82.44 105 THR A N 1
ATOM 812 C CA . THR A 1 105 ? 0.470 0.357 19.529 1.00 82.44 105 THR A CA 1
ATOM 813 C C . THR A 1 105 ? 0.593 1.533 20.480 1.00 82.44 105 THR A C 1
ATOM 815 O O . THR A 1 105 ? -0.416 1.995 20.998 1.00 82.44 105 THR A O 1
ATOM 818 N N . GLU A 1 106 ? 1.790 2.104 20.617 1.00 80.44 106 GLU A N 1
ATOM 819 C CA . GLU A 1 106 ? 1.999 3.361 21.362 1.00 80.44 106 GLU A CA 1
ATOM 820 C C . GLU A 1 106 ? 1.354 4.579 20.670 1.00 80.44 106 GLU A C 1
ATOM 822 O O . GLU A 1 106 ? 1.203 5.651 21.253 1.00 80.44 106 GLU A O 1
ATOM 827 N N . SER A 1 107 ? 0.963 4.428 19.401 1.00 82.62 107 SER A N 1
ATOM 828 C CA . SER A 1 107 ? 0.273 5.467 18.646 1.00 82.62 107 SER A CA 1
ATOM 829 C C . SER A 1 107 ? -1.179 5.627 19.098 1.00 82.62 107 SER A C 1
ATOM 831 O O . SER A 1 107 ? -1.918 4.653 19.193 1.00 82.62 107 SER A O 1
ATOM 833 N N . GLN A 1 108 ? -1.611 6.881 19.245 1.00 83.69 108 GLN A N 1
ATOM 834 C CA . GLN A 1 108 ? -3.016 7.267 19.434 1.00 83.69 108 GLN A CA 1
ATOM 835 C C . GLN A 1 108 ? -3.845 7.175 18.136 1.00 83.69 108 GLN A C 1
ATOM 837 O O . GLN A 1 108 ? -5.006 7.577 18.103 1.00 83.69 108 GLN A O 1
ATOM 842 N N . ASN A 1 109 ? -3.257 6.699 17.032 1.00 89.88 109 ASN A N 1
ATOM 843 C CA . ASN A 1 109 ? -3.986 6.519 15.784 1.00 89.88 109 ASN A CA 1
ATOM 844 C C . ASN A 1 109 ? -5.015 5.384 15.948 1.00 89.88 109 ASN A C 1
ATOM 846 O O . ASN A 1 109 ? -4.629 4.269 16.316 1.00 89.88 109 ASN A O 1
ATOM 850 N N . PRO A 1 110 ? -6.304 5.618 15.642 1.00 92.38 110 PRO A N 1
ATOM 851 C CA . PRO A 1 110 ? -7.310 4.565 15.706 1.00 92.38 110 PRO A CA 1
ATOM 852 C C . PRO A 1 110 ? -7.003 3.402 14.755 1.00 92.38 110 PRO A C 1
ATOM 854 O O . PRO A 1 110 ? -7.400 2.277 15.044 1.00 92.38 110 PRO A O 1
ATOM 857 N N . VAL A 1 111 ? -6.264 3.644 13.666 1.00 95.19 111 VAL A N 1
ATOM 858 C CA . VAL A 1 111 ? -5.884 2.617 12.691 1.00 95.19 111 VAL A CA 1
ATOM 859 C C . VAL A 1 111 ? -4.493 2.053 12.983 1.00 95.19 111 VAL A C 1
ATOM 861 O O . VAL A 1 111 ? -3.499 2.784 12.955 1.00 95.19 111 VAL A O 1
ATOM 864 N N . ALA A 1 112 ? -4.411 0.734 13.150 1.00 94.69 112 ALA A N 1
ATOM 865 C CA . ALA A 1 112 ? -3.168 -0.021 13.276 1.00 94.69 112 ALA A CA 1
ATOM 866 C C . ALA A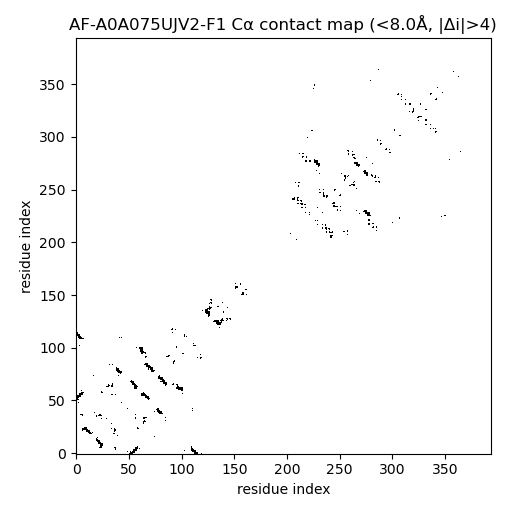 1 112 ? -3.157 -1.249 12.352 1.00 94.69 112 ALA A C 1
ATOM 868 O O . ALA A 1 112 ? -4.186 -1.647 11.815 1.00 94.69 112 ALA A O 1
ATOM 869 N N . TYR A 1 113 ? -1.984 -1.848 12.145 1.00 93.50 113 TYR A N 1
ATOM 870 C CA . TYR A 1 113 ? -1.816 -3.041 11.310 1.00 93.50 113 TYR A CA 1
ATOM 871 C C . TYR A 1 113 ? -0.970 -4.062 12.057 1.00 93.50 113 TYR A C 1
ATOM 873 O O . TYR A 1 113 ? 0.024 -3.685 12.681 1.00 93.50 113 TYR A O 1
ATOM 881 N N . GLY A 1 114 ? -1.321 -5.337 11.942 1.00 90.94 114 GLY A N 1
ATOM 882 C CA . GLY A 1 114 ? -0.616 -6.418 12.618 1.00 90.94 114 GLY A CA 1
ATOM 883 C C . GLY A 1 114 ? -0.773 -7.752 11.901 1.00 90.94 114 GLY A C 1
ATOM 884 O O . GLY A 1 114 ? -1.646 -7.932 11.052 1.00 90.94 114 GLY A O 1
ATOM 885 N N . GLY A 1 115 ? 0.127 -8.682 12.207 1.00 89.75 115 GLY A N 1
ATOM 886 C CA . GLY A 1 115 ? -0.039 -10.082 11.826 1.00 89.75 115 GLY A CA 1
ATOM 887 C C . GLY A 1 115 ? -0.824 -10.818 12.905 1.00 89.75 115 GLY A C 1
ATOM 888 O O . GLY A 1 115 ? -0.598 -10.566 14.085 1.00 89.75 115 GLY A O 1
ATOM 889 N N . LEU A 1 116 ? -1.705 -11.726 12.495 1.00 89.38 116 LEU A N 1
ATOM 890 C CA . LEU A 1 116 ? -2.387 -12.657 13.393 1.00 89.38 116 LEU A CA 1
ATOM 891 C C . LEU A 1 116 ? -1.759 -14.047 13.189 1.00 89.38 116 LEU A C 1
ATOM 893 O O . LEU A 1 116 ? -1.671 -14.482 12.039 1.00 89.38 116 LEU A O 1
ATOM 897 N N . PRO A 1 117 ? -1.266 -14.745 14.225 1.00 87.00 117 PRO A N 1
ATOM 898 C CA . PRO A 1 117 ? -0.686 -16.079 14.056 1.00 87.00 117 PRO A CA 1
ATOM 899 C C . PRO A 1 117 ? -1.637 -17.089 13.396 1.00 87.00 117 PRO A C 1
ATOM 901 O O . PRO A 1 117 ? -1.222 -17.830 12.509 1.00 87.00 117 PRO A O 1
ATOM 904 N N . GLU A 1 118 ? -2.917 -17.061 13.752 1.00 86.88 118 GLU A N 1
ATOM 905 C CA . GLU A 1 118 ? -3.974 -17.955 13.257 1.00 86.88 118 GLU A CA 1
ATOM 906 C C . GLU A 1 118 ? -4.288 -17.718 11.773 1.00 86.88 118 GLU A C 1
ATOM 908 O O . GLU A 1 118 ? -4.817 -18.584 11.083 1.00 86.88 118 GLU A O 1
ATOM 913 N N . GLU A 1 119 ? -3.920 -16.554 11.235 1.00 82.44 119 GLU A N 1
ATOM 914 C CA . GLU A 1 119 ? -4.073 -16.266 9.811 1.00 82.44 119 GLU A CA 1
ATOM 915 C C . GLU A 1 119 ? -3.086 -17.072 8.954 1.00 82.44 119 GLU A C 1
ATOM 917 O O . GLU A 1 119 ? -3.334 -17.302 7.769 1.00 82.44 119 GLU A O 1
ATOM 922 N N . LEU A 1 120 ? -1.964 -17.521 9.522 1.00 76.31 120 LEU A N 1
ATOM 923 C CA . LEU A 1 120 ? -0.927 -18.217 8.762 1.00 76.31 120 LEU A CA 1
ATOM 924 C C . LEU A 1 120 ? -1.444 -19.475 8.064 1.00 76.31 120 LEU A C 1
ATOM 926 O O . LEU A 1 120 ? -1.022 -19.754 6.941 1.00 76.31 120 LEU A O 1
ATOM 930 N N . GLU A 1 121 ? -2.358 -20.191 8.713 1.00 77.56 121 GLU A N 1
ATOM 931 C CA . GLU A 1 121 ? -2.976 -21.405 8.183 1.00 77.56 121 GLU A CA 1
ATOM 932 C C . GLU A 1 121 ? -3.996 -21.086 7.084 1.00 77.56 121 GLU A C 1
ATOM 934 O O . GLU A 1 121 ? -4.059 -21.789 6.081 1.00 77.56 121 GLU A O 1
ATOM 939 N N . LEU A 1 122 ? -4.725 -19.973 7.212 1.00 76.31 122 LEU A N 1
ATOM 940 C CA . LEU A 1 122 ? -5.722 -19.529 6.231 1.00 76.31 122 LEU A CA 1
ATOM 941 C C . LEU A 1 122 ? -5.093 -18.908 4.979 1.00 76.31 122 LEU A C 1
ATOM 943 O O . LEU A 1 122 ? -5.658 -18.971 3.889 1.00 76.31 122 LEU A O 1
ATOM 947 N N . LEU A 1 123 ? -3.907 -18.311 5.111 1.00 73.56 123 LEU A N 1
ATOM 948 C CA . LEU A 1 123 ? -3.183 -17.742 3.975 1.00 73.56 123 LEU A CA 1
ATOM 949 C C . LEU A 1 123 ? -2.502 -18.798 3.109 1.00 73.56 123 LEU A C 1
ATOM 951 O O . LEU A 1 123 ? -2.105 -18.463 1.989 1.00 73.56 123 LEU A O 1
ATOM 955 N N . ALA A 1 124 ? -2.329 -20.018 3.622 1.00 81.50 124 ALA A N 1
ATOM 956 C CA . ALA A 1 124 ? -1.666 -21.109 2.931 1.00 81.50 124 ALA A CA 1
ATOM 957 C C . ALA A 1 124 ? -2.492 -21.541 1.712 1.00 81.50 124 ALA A C 1
ATOM 959 O O . ALA A 1 124 ? -3.441 -22.313 1.811 1.00 81.50 124 ALA A O 1
ATOM 960 N N . ARG A 1 125 ? -2.111 -21.042 0.536 1.00 83.19 125 ARG A N 1
ATOM 961 C CA . ARG A 1 125 ? -2.768 -21.349 -0.736 1.00 83.19 125 ARG A CA 1
ATOM 962 C C . ARG A 1 125 ? -1.758 -21.865 -1.761 1.00 83.19 125 ARG A C 1
ATOM 964 O O . ARG A 1 125 ? -0.595 -21.443 -1.732 1.00 83.19 125 ARG A O 1
ATOM 971 N N . PRO A 1 126 ? -2.158 -22.769 -2.670 1.00 88.50 126 PRO A N 1
ATOM 972 C CA . PRO A 1 126 ? -1.305 -23.164 -3.778 1.00 88.50 126 PRO A CA 1
ATOM 973 C C . PRO A 1 126 ? -1.029 -21.964 -4.681 1.00 88.50 126 PRO A C 1
ATOM 975 O O . PRO A 1 126 ? -1.899 -21.139 -4.949 1.00 88.50 126 PRO A O 1
ATOM 978 N N . CYS A 1 127 ? 0.202 -21.872 -5.167 1.00 91.38 127 CYS A N 1
ATOM 979 C CA . CYS A 1 127 ? 0.601 -20.817 -6.078 1.00 91.38 127 CYS A CA 1
ATOM 980 C C . CYS A 1 127 ? -0.207 -20.904 -7.384 1.00 91.38 127 CYS A C 1
ATOM 982 O O . CYS A 1 127 ? -0.173 -21.922 -8.077 1.00 91.38 127 CYS A O 1
ATOM 984 N N . GLY A 1 128 ? -0.846 -19.802 -7.779 1.00 88.00 128 GLY A N 1
ATOM 985 C CA . GLY A 1 128 ? -1.652 -19.649 -8.996 1.00 88.00 128 GLY A CA 1
ATOM 986 C C . GLY A 1 128 ? -0.880 -19.826 -10.309 1.00 88.00 128 GLY A C 1
ATOM 987 O O . GLY A 1 128 ? -1.471 -19.906 -11.391 1.00 88.00 128 GLY A O 1
ATOM 988 N N . CYS A 1 129 ? 0.452 -19.951 -10.252 1.00 93.56 129 CYS A N 1
ATOM 989 C CA . CYS A 1 129 ? 1.224 -20.406 -11.406 1.00 93.56 129 CYS A CA 1
ATOM 990 C C . CYS A 1 129 ? 1.030 -21.900 -11.709 1.00 93.56 129 CYS A C 1
ATOM 992 O O . CYS A 1 129 ? 1.414 -22.331 -12.792 1.00 93.56 129 CYS A O 1
ATOM 994 N N . GLY A 1 130 ? 0.439 -22.670 -10.788 1.00 91.00 130 GLY A N 1
ATOM 995 C CA . GLY A 1 130 ? 0.169 -24.100 -10.948 1.00 91.00 130 GLY A CA 1
ATOM 996 C C . GLY A 1 130 ? 1.320 -25.016 -10.525 1.00 91.00 130 GLY A C 1
ATOM 997 O O . GLY A 1 130 ? 1.245 -26.216 -10.743 1.00 91.00 130 GLY A O 1
ATOM 998 N N . CYS A 1 131 ? 2.385 -24.499 -9.900 1.00 92.06 131 CYS A N 1
ATOM 999 C CA . CYS A 1 131 ? 3.545 -25.316 -9.515 1.00 92.06 131 CYS A CA 1
ATOM 1000 C C . CYS A 1 131 ? 3.336 -26.186 -8.260 1.00 92.06 131 CYS A C 1
ATOM 1002 O O . CYS A 1 131 ? 4.290 -26.796 -7.789 1.00 92.06 131 CYS A O 1
ATOM 1004 N N . GLY A 1 132 ? 2.145 -26.168 -7.655 1.00 91.94 132 GLY A N 1
ATOM 1005 C CA . GLY A 1 132 ? 1.814 -26.930 -6.443 1.00 91.94 132 GLY A CA 1
ATOM 1006 C C . GLY A 1 132 ? 2.437 -26.416 -5.137 1.00 91.94 132 GLY A C 1
ATOM 1007 O O . GLY A 1 132 ? 2.054 -26.866 -4.063 1.00 91.94 132 GLY A O 1
ATOM 1008 N N . ALA A 1 133 ? 3.362 -25.455 -5.193 1.00 91.62 133 ALA A N 1
ATOM 1009 C CA . ALA A 1 133 ? 3.969 -24.882 -3.995 1.00 91.62 133 ALA A CA 1
ATOM 1010 C C . ALA A 1 133 ? 2.949 -24.048 -3.209 1.00 91.62 133 ALA A C 1
ATOM 1012 O O . ALA A 1 133 ? 2.208 -23.260 -3.798 1.00 91.62 133 ALA A O 1
ATOM 1013 N N . ILE A 1 134 ? 2.954 -24.193 -1.885 1.00 87.62 134 ILE A N 1
ATOM 1014 C CA . ILE A 1 134 ? 2.082 -23.444 -0.978 1.00 87.62 134 ILE A CA 1
ATOM 1015 C C . ILE A 1 134 ? 2.773 -22.146 -0.556 1.00 87.62 134 ILE A C 1
ATOM 1017 O O . ILE A 1 134 ? 3.948 -22.138 -0.186 1.00 87.62 134 ILE A O 1
ATOM 1021 N N . GLY A 1 135 ? 2.046 -21.035 -0.615 1.00 84.00 135 GLY A N 1
ATOM 1022 C CA . GLY A 1 135 ? 2.522 -19.722 -0.199 1.00 84.00 135 GLY A CA 1
ATOM 1023 C C . GLY A 1 135 ? 1.418 -18.896 0.447 1.00 84.00 135 GLY A C 1
ATOM 1024 O O . GLY A 1 135 ? 0.268 -19.309 0.500 1.00 84.00 135 GLY A O 1
ATOM 1025 N N . ARG A 1 136 ? 1.777 -17.700 0.926 1.00 77.50 136 ARG A N 1
ATOM 1026 C CA . ARG A 1 136 ? 0.838 -16.736 1.538 1.00 77.50 136 ARG A CA 1
ATOM 1027 C C . ARG A 1 136 ? 0.242 -15.732 0.541 1.00 77.50 136 ARG A C 1
ATOM 1029 O O . ARG A 1 136 ? -0.329 -14.724 0.943 1.00 77.50 136 ARG A O 1
ATOM 1036 N N . ARG A 1 137 ? 0.484 -15.929 -0.755 1.00 78.69 137 ARG A N 1
ATOM 1037 C CA . ARG A 1 137 ? 0.121 -15.024 -1.855 1.00 78.69 137 ARG A CA 1
ATOM 1038 C C . ARG A 1 137 ? -0.429 -15.850 -3.003 1.00 78.69 137 ARG A C 1
ATOM 1040 O O . ARG A 1 137 ? -0.068 -17.019 -3.125 1.00 78.69 137 ARG A O 1
ATOM 1047 N N . ASP A 1 138 ? -1.186 -15.211 -3.887 1.00 82.44 138 ASP A N 1
ATOM 1048 C CA . ASP A 1 138 ? -1.651 -15.850 -5.123 1.00 82.44 138 ASP A CA 1
ATOM 1049 C C . ASP A 1 138 ? -0.473 -16.326 -5.974 1.00 82.44 138 ASP A C 1
ATOM 1051 O O . ASP A 1 138 ? -0.500 -17.414 -6.537 1.00 82.44 138 ASP A O 1
ATOM 1055 N N . PHE A 1 139 ? 0.623 -15.565 -5.989 1.00 88.38 139 PHE A N 1
ATOM 1056 C CA . PHE A 1 139 ? 1.862 -15.956 -6.647 1.00 88.38 139 PHE A CA 1
ATOM 1057 C C . PHE A 1 139 ? 3.051 -15.845 -5.695 1.00 88.38 139 PHE A C 1
ATOM 1059 O O . PHE A 1 139 ? 3.230 -14.843 -4.997 1.00 88.38 139 PHE A O 1
ATOM 1066 N N . LEU A 1 140 ? 3.897 -16.877 -5.686 1.00 88.19 140 LEU A N 1
ATOM 1067 C CA . LEU A 1 140 ? 5.224 -16.780 -5.086 1.00 88.19 140 LEU A CA 1
ATOM 1068 C C . LEU A 1 140 ? 6.055 -15.724 -5.839 1.00 88.19 140 LEU A C 1
ATOM 1070 O O . LEU A 1 140 ? 5.782 -15.467 -7.014 1.00 88.19 140 LEU A O 1
ATOM 1074 N N . PRO A 1 141 ? 7.057 -15.094 -5.199 1.00 86.25 141 PRO A N 1
ATOM 1075 C CA . PRO A 1 141 ? 7.869 -14.066 -5.849 1.00 86.25 141 PRO A CA 1
ATOM 1076 C C . PRO A 1 141 ? 8.407 -14.511 -7.222 1.00 86.25 141 PRO A C 1
ATOM 1078 O O . PRO A 1 141 ? 9.056 -15.550 -7.330 1.00 86.25 141 PRO A O 1
ATOM 1081 N N . GLY A 1 142 ? 8.097 -13.740 -8.272 1.00 89.56 142 GLY A N 1
ATOM 1082 C CA . GLY A 1 142 ? 8.495 -14.005 -9.662 1.00 89.56 142 GLY A CA 1
ATOM 1083 C C . GLY A 1 142 ? 7.663 -15.063 -10.402 1.00 89.56 142 GLY A C 1
ATOM 1084 O O . GLY A 1 142 ? 7.856 -15.272 -11.602 1.00 89.56 142 GLY A O 1
ATOM 1085 N N . HIS A 1 143 ? 6.735 -15.749 -9.727 1.00 95.06 143 HIS A N 1
ATOM 1086 C CA . HIS A 1 143 ? 5.879 -16.755 -10.361 1.00 95.06 143 HIS A CA 1
ATOM 1087 C C . HIS A 1 143 ? 4.706 -16.146 -11.133 1.00 95.06 143 HIS A C 1
ATOM 1089 O O . HIS A 1 143 ? 4.206 -16.798 -12.043 1.00 95.06 143 HIS A O 1
ATOM 1095 N N . ASP A 1 144 ? 4.284 -14.931 -10.800 1.00 92.50 144 ASP A N 1
ATOM 1096 C CA . ASP A 1 144 ? 3.258 -14.144 -11.490 1.00 92.50 144 ASP A CA 1
ATOM 1097 C C . ASP A 1 144 ? 3.646 -13.848 -12.942 1.00 92.50 144 ASP A C 1
ATOM 1099 O O . ASP A 1 144 ? 2.948 -14.252 -13.873 1.00 92.50 144 ASP A O 1
ATOM 1103 N N . VAL A 1 145 ? 4.813 -13.238 -13.158 1.00 92.00 145 VAL A N 1
ATOM 1104 C CA . VAL A 1 145 ? 5.303 -12.905 -14.502 1.00 92.00 145 VAL A CA 1
ATOM 1105 C C . VAL A 1 145 ? 5.515 -14.177 -15.318 1.00 92.00 145 VAL A C 1
ATOM 1107 O O . VAL A 1 145 ? 5.084 -14.258 -16.469 1.00 92.00 145 VAL A O 1
ATOM 1110 N N . ARG A 1 146 ? 6.108 -15.215 -14.711 1.00 92.25 146 ARG A N 1
ATOM 1111 C CA . ARG A 1 146 ? 6.298 -16.516 -15.370 1.00 92.25 146 ARG A CA 1
ATOM 1112 C C . ARG A 1 146 ? 4.963 -17.146 -15.770 1.00 92.25 146 ARG A C 1
ATOM 1114 O O . ARG A 1 146 ? 4.846 -17.679 -16.870 1.00 92.25 146 ARG A O 1
ATOM 1121 N N . ALA A 1 147 ? 3.965 -17.081 -14.891 1.00 94.00 147 ALA A N 1
ATOM 1122 C CA . ALA A 1 147 ? 2.625 -17.609 -15.117 1.00 94.00 147 ALA A CA 1
ATOM 1123 C C . ALA A 1 147 ? 1.894 -16.894 -16.259 1.00 94.00 147 ALA A C 1
ATOM 1125 O O . ALA A 1 147 ? 1.252 -17.564 -17.072 1.00 94.00 147 ALA A O 1
ATOM 1126 N N . ILE A 1 148 ? 1.997 -15.564 -16.323 1.00 94.31 148 ILE A N 1
ATOM 1127 C CA . ILE A 1 148 ? 1.426 -14.750 -17.402 1.00 94.31 148 ILE A CA 1
ATOM 1128 C C . ILE A 1 148 ? 2.124 -15.087 -18.717 1.00 94.31 148 ILE A C 1
ATOM 1130 O O . ILE A 1 148 ? 1.464 -15.477 -19.675 1.00 94.31 148 ILE A O 1
ATOM 1134 N N . GLN A 1 149 ? 3.457 -15.035 -18.756 1.00 92.69 149 GLN A N 1
ATOM 1135 C CA . GLN A 1 149 ? 4.224 -15.332 -19.967 1.00 92.69 149 GLN A CA 1
ATOM 1136 C C . GLN A 1 149 ? 3.962 -16.746 -20.498 1.00 92.69 149 GLN A C 1
ATOM 1138 O O . GLN A 1 149 ? 3.834 -16.926 -21.706 1.00 92.69 149 GLN A O 1
ATOM 1143 N N . ALA A 1 150 ? 3.866 -17.747 -19.618 1.00 92.50 150 ALA A N 1
ATOM 1144 C CA . ALA A 1 150 ? 3.552 -19.117 -20.016 1.00 92.50 150 ALA A CA 1
ATOM 1145 C C . ALA A 1 150 ? 2.164 -19.218 -20.667 1.00 92.50 150 ALA A C 1
ATOM 1147 O O . ALA A 1 150 ? 2.034 -19.831 -21.722 1.00 92.50 150 ALA A O 1
ATOM 1148 N N . ARG A 1 151 ? 1.142 -18.575 -20.084 1.00 94.31 151 ARG A N 1
ATOM 1149 C CA . ARG A 1 151 ? -0.218 -18.565 -20.646 1.00 94.31 151 ARG A CA 1
ATOM 1150 C C . ARG A 1 151 ? -0.298 -17.776 -21.948 1.00 94.31 151 ARG A C 1
ATOM 1152 O O . ARG A 1 151 ? -0.964 -18.238 -22.868 1.00 94.31 151 ARG A O 1
ATOM 1159 N N . VAL A 1 152 ? 0.411 -16.651 -22.052 1.00 95.69 152 VAL A N 1
ATOM 1160 C CA . VAL A 1 152 ? 0.499 -15.880 -23.299 1.00 95.69 152 VAL A CA 1
ATOM 1161 C C . VAL A 1 152 ? 1.113 -16.739 -24.403 1.00 95.69 152 VAL A C 1
ATOM 1163 O O . VAL A 1 152 ? 0.497 -16.887 -25.445 1.00 95.69 152 VAL A O 1
ATOM 1166 N N . ARG A 1 153 ? 2.255 -17.397 -24.159 1.00 93.94 153 ARG A N 1
ATOM 1167 C CA . ARG A 1 153 ? 2.891 -18.283 -25.155 1.00 93.94 153 ARG A CA 1
ATOM 1168 C C . ARG A 1 153 ? 2.040 -19.496 -25.534 1.00 93.94 153 ARG A C 1
ATOM 1170 O O . ARG A 1 153 ? 2.162 -19.986 -26.647 1.00 93.94 153 ARG A O 1
ATOM 1177 N N . ALA A 1 154 ? 1.237 -20.013 -24.605 1.00 95.50 154 ALA A N 1
ATOM 1178 C CA . ALA A 1 154 ? 0.405 -21.187 -24.851 1.00 95.50 154 ALA A CA 1
ATOM 1179 C C . ALA A 1 154 ? -0.865 -20.874 -25.660 1.00 95.50 154 ALA A C 1
ATOM 1181 O O . ALA A 1 154 ? -1.388 -21.771 -26.310 1.00 95.50 154 ALA A O 1
ATOM 1182 N N . ASN A 1 155 ? -1.370 -19.636 -25.599 1.00 96.75 155 ASN A N 1
ATOM 1183 C CA . ASN A 1 155 ? -2.663 -19.260 -26.190 1.00 96.75 155 ASN A CA 1
ATOM 1184 C C . ASN A 1 155 ? -2.555 -18.211 -27.306 1.00 96.75 155 ASN A C 1
ATOM 1186 O O . ASN A 1 155 ? -3.526 -17.995 -28.020 1.00 96.75 155 ASN A O 1
ATOM 1190 N N . PHE A 1 156 ? -1.403 -17.555 -27.452 1.00 96.31 156 PHE A N 1
ATOM 1191 C CA . PHE A 1 156 ? -1.176 -16.488 -28.421 1.00 96.31 156 PHE A CA 1
ATOM 1192 C C . PHE A 1 156 ? 0.186 -16.676 -29.089 1.00 96.31 156 PHE A C 1
ATOM 1194 O O . PHE A 1 156 ? 1.164 -17.075 -28.452 1.00 96.31 156 PHE A O 1
ATOM 1201 N N . HIS A 1 157 ? 0.279 -16.336 -30.369 1.00 93.00 157 HIS A N 1
ATOM 1202 C CA . HIS A 1 157 ? 1.512 -16.459 -31.145 1.00 93.00 157 HIS A CA 1
ATOM 1203 C C . HIS A 1 157 ? 2.499 -15.331 -30.839 1.00 93.00 157 HIS A C 1
ATOM 1205 O O . HIS A 1 157 ? 3.702 -15.467 -31.059 1.00 93.00 157 HIS A O 1
ATOM 1211 N N . SER A 1 158 ? 2.005 -14.200 -30.329 1.00 93.00 158 SER A N 1
ATOM 1212 C CA . SER A 1 158 ? 2.839 -13.070 -29.928 1.00 93.00 158 SER A CA 1
ATOM 1213 C C . SER A 1 158 ? 2.233 -12.282 -28.760 1.00 93.00 158 SER A C 1
ATOM 1215 O O . SER A 1 158 ? 1.014 -12.273 -28.582 1.00 93.00 158 SER A O 1
ATOM 1217 N N . PRO A 1 159 ? 3.055 -11.540 -27.992 1.00 91.81 159 PRO A N 1
ATOM 1218 C CA . PRO A 1 159 ? 2.547 -10.599 -26.994 1.00 91.81 159 PRO A CA 1
ATOM 1219 C C . PRO A 1 159 ? 1.610 -9.532 -27.580 1.00 91.81 159 PRO A C 1
ATOM 1221 O O . PRO A 1 159 ? 0.660 -9.130 -26.918 1.00 91.81 159 PRO A O 1
ATOM 1224 N N . LEU A 1 160 ? 1.848 -9.094 -28.824 1.00 93.00 160 LEU A N 1
ATOM 1225 C CA . LEU A 1 160 ? 1.001 -8.109 -29.501 1.00 93.00 160 LEU A CA 1
ATOM 1226 C C . LEU A 1 160 ? -0.414 -8.648 -29.753 1.00 93.00 160 LEU A C 1
ATOM 1228 O O . LEU A 1 160 ? -1.383 -7.910 -29.615 1.00 93.00 160 LEU A O 1
ATOM 1232 N N . GLU A 1 161 ? -0.541 -9.929 -30.100 1.00 96.25 161 GLU A N 1
ATOM 1233 C CA . GLU A 1 161 ? -1.837 -10.590 -30.284 1.00 96.25 161 GLU A CA 1
ATOM 1234 C C . GLU A 1 161 ? -2.623 -10.658 -28.969 1.00 96.25 161 GLU A C 1
ATOM 1236 O O . GLU A 1 161 ? -3.809 -10.338 -28.948 1.00 96.25 161 GLU A O 1
ATOM 1241 N N . PHE A 1 162 ? -1.946 -10.982 -27.863 1.00 96.12 162 PHE A N 1
ATOM 1242 C CA . PHE A 1 162 ? -2.546 -10.934 -26.530 1.00 96.12 162 PHE A CA 1
ATOM 1243 C C . PHE A 1 162 ? -3.035 -9.525 -26.168 1.00 96.12 162 PHE A C 1
ATOM 1245 O O . PHE A 1 162 ? -4.169 -9.379 -25.720 1.00 96.12 162 PHE A O 1
ATOM 1252 N N . ILE A 1 163 ? -2.218 -8.488 -26.395 1.00 94.38 163 ILE A N 1
ATOM 1253 C CA . ILE A 1 163 ? -2.605 -7.094 -26.117 1.00 94.38 163 ILE A CA 1
ATOM 1254 C C . ILE A 1 163 ? -3.835 -6.705 -26.944 1.00 94.38 163 ILE A C 1
ATOM 1256 O O . ILE A 1 163 ? -4.824 -6.257 -26.377 1.00 94.38 163 ILE A O 1
ATOM 1260 N N . ARG A 1 164 ? -3.831 -6.978 -28.256 1.00 94.94 164 ARG A N 1
ATOM 1261 C CA . ARG A 1 164 ? -4.988 -6.714 -29.129 1.00 94.94 164 ARG A CA 1
ATOM 1262 C C . ARG A 1 164 ? -6.248 -7.444 -28.670 1.00 94.94 164 ARG A C 1
ATOM 1264 O O . ARG A 1 164 ? -7.338 -6.887 -28.760 1.00 94.94 164 ARG A O 1
ATOM 1271 N N . TRP A 1 165 ? -6.113 -8.679 -28.189 1.00 95.88 165 TRP A N 1
ATOM 1272 C CA . TRP A 1 165 ? -7.232 -9.423 -27.619 1.00 95.88 165 TRP A CA 1
ATOM 1273 C C . TRP A 1 165 ? -7.765 -8.752 -26.346 1.00 95.88 165 TRP A C 1
ATOM 1275 O O . TRP A 1 165 ? -8.975 -8.568 -26.239 1.00 95.88 165 TRP A O 1
ATOM 1285 N N . VAL A 1 166 ? -6.891 -8.335 -25.420 1.00 94.12 166 VAL A N 1
ATOM 1286 C CA . VAL A 1 166 ? -7.292 -7.599 -24.205 1.00 94.12 166 VAL A CA 1
ATOM 1287 C C . VAL A 1 166 ? -8.018 -6.306 -24.572 1.00 94.12 166 VAL A C 1
ATOM 1289 O O . VAL A 1 166 ? -9.113 -6.065 -24.066 1.00 94.12 166 VAL A O 1
ATOM 1292 N N . ASP A 1 167 ? -7.450 -5.513 -25.480 1.00 93.12 167 ASP A N 1
ATOM 1293 C CA . ASP A 1 167 ? -8.030 -4.243 -25.925 1.00 93.12 167 ASP A CA 1
ATOM 1294 C C . ASP A 1 167 ? -9.411 -4.452 -26.557 1.00 93.12 167 ASP A C 1
ATOM 1296 O O . ASP A 1 167 ? -10.344 -3.709 -26.263 1.00 93.12 167 ASP A O 1
ATOM 1300 N N . ALA A 1 168 ? -9.582 -5.509 -27.358 1.00 93.69 168 ALA A N 1
ATOM 1301 C CA . ALA A 1 168 ? -10.883 -5.876 -27.904 1.00 93.69 168 ALA A CA 1
ATOM 1302 C C . ALA A 1 168 ? -11.885 -6.246 -26.795 1.00 93.69 168 ALA A C 1
ATOM 1304 O O . ALA A 1 168 ? -13.008 -5.750 -26.802 1.00 93.69 168 ALA A O 1
ATOM 1305 N N . GLN A 1 169 ? -11.501 -7.064 -25.808 1.00 92.56 169 GLN A N 1
ATOM 1306 C CA . GLN A 1 169 ? -12.406 -7.453 -24.712 1.00 92.56 169 GLN A CA 1
ATOM 1307 C C . GLN A 1 169 ? -12.814 -6.265 -23.831 1.00 92.56 169 GLN A C 1
ATOM 1309 O O . GLN A 1 169 ? -13.968 -6.168 -23.413 1.00 92.56 169 GLN A O 1
ATOM 1314 N N . LEU A 1 170 ? -11.886 -5.349 -23.554 1.00 87.88 170 LEU A N 1
ATOM 1315 C CA . LEU A 1 170 ? -12.157 -4.168 -22.735 1.00 87.88 170 LEU A CA 1
ATOM 1316 C C . LEU A 1 170 ? -12.909 -3.083 -23.519 1.00 87.88 170 LEU A C 1
ATOM 1318 O O . LEU A 1 170 ? -13.774 -2.420 -22.951 1.00 87.88 170 LEU A O 1
ATOM 1322 N N . GLY A 1 171 ? -12.641 -2.947 -24.821 1.00 66.69 171 GLY A N 1
ATOM 1323 C CA . GLY A 1 171 ? -13.332 -2.021 -25.722 1.00 66.69 171 GLY A CA 1
ATOM 1324 C C . GLY A 1 171 ? -14.765 -2.434 -26.074 1.00 66.69 171 GLY A C 1
ATOM 1325 O O . GLY A 1 171 ? -15.589 -1.571 -26.354 1.00 66.69 171 GLY A O 1
ATOM 1326 N N . THR A 1 172 ? -15.108 -3.726 -25.995 1.00 55.06 172 THR A N 1
ATOM 1327 C CA . THR A 1 172 ? -16.470 -4.218 -26.308 1.00 55.06 172 THR A CA 1
ATOM 1328 C C . THR A 1 172 ? -17.470 -4.001 -25.156 1.00 55.06 172 THR A C 1
ATOM 1330 O O . THR A 1 172 ? -18.676 -4.053 -25.372 1.00 55.06 172 THR A O 1
ATOM 1333 N N . ASN A 1 173 ? -17.005 -3.679 -23.941 1.00 50.19 173 ASN A N 1
ATOM 1334 C CA . ASN A 1 173 ? -17.881 -3.324 -22.811 1.00 50.19 173 ASN A CA 1
ATOM 1335 C C . ASN A 1 173 ? -18.276 -1.833 -22.780 1.00 50.19 173 ASN A C 1
ATOM 1337 O O . ASN A 1 173 ? -18.959 -1.396 -21.855 1.00 50.19 173 ASN A O 1
ATOM 1341 N N . ALA A 1 174 ? -17.872 -1.052 -23.786 1.00 47.81 174 ALA A N 1
ATOM 1342 C CA . ALA A 1 174 ? -18.262 0.343 -23.955 1.00 47.81 174 ALA A CA 1
ATOM 1343 C C . ALA A 1 174 ? -19.229 0.488 -25.147 1.00 47.81 174 ALA A C 1
ATOM 1345 O O . ALA A 1 174 ? -18.844 0.864 -26.249 1.00 47.81 174 ALA A O 1
ATOM 1346 N N . SER A 1 175 ? -20.502 0.149 -24.948 1.00 44.91 175 SER A N 1
ATOM 1347 C CA . SER A 1 175 ? -21.618 0.437 -25.869 1.00 44.91 175 SER A CA 1
ATOM 1348 C C . SER A 1 175 ? -22.914 0.416 -25.041 1.00 44.91 175 SER A C 1
ATOM 1350 O O . SER A 1 175 ? -23.166 -0.595 -24.396 1.00 44.91 175 SER A O 1
ATOM 1352 N N . THR A 1 176 ? -23.791 1.424 -24.939 1.00 44.19 176 THR A N 1
ATOM 1353 C CA . THR A 1 176 ? -23.956 2.789 -25.509 1.00 44.19 176 THR A CA 1
ATOM 1354 C C . THR A 1 176 ? -25.087 3.492 -24.666 1.00 44.19 176 THR A C 1
ATOM 1356 O O . THR A 1 176 ? -25.581 2.819 -23.757 1.00 44.19 176 THR A O 1
ATOM 1359 N N . PRO A 1 177 ? -25.558 4.759 -24.860 1.00 48.38 177 PRO A N 1
ATOM 1360 C CA . PRO A 1 177 ? -25.808 5.447 -26.128 1.00 48.38 177 PRO A CA 1
ATOM 1361 C C . PRO A 1 177 ? -25.107 6.795 -26.313 1.00 48.38 177 PRO A C 1
ATOM 1363 O O . PRO A 1 177 ? -24.990 7.627 -25.419 1.00 48.38 177 PRO A O 1
ATOM 1366 N N . SER A 1 178 ? -24.709 6.962 -27.566 1.00 47.06 178 SER A N 1
ATOM 1367 C CA . SER A 1 178 ? -24.363 8.174 -28.276 1.00 47.06 178 SER A CA 1
ATOM 1368 C C . SER A 1 178 ? -25.395 9.279 -28.052 1.00 47.06 178 SER A C 1
ATOM 1370 O O . SER A 1 178 ? -26.576 9.086 -28.336 1.00 47.06 178 SER A O 1
ATOM 1372 N N . GLU A 1 179 ? -24.924 10.454 -27.652 1.00 39.09 179 GLU A N 1
ATOM 1373 C CA . GLU A 1 179 ? -25.531 11.712 -28.072 1.00 39.09 179 GLU A CA 1
ATOM 1374 C C . GLU A 1 179 ? -24.500 12.411 -28.956 1.00 39.09 179 GLU A C 1
ATOM 1376 O O . GLU A 1 179 ? -23.369 12.677 -28.545 1.00 39.09 179 GLU A O 1
ATOM 1381 N N . GLU A 1 180 ? -24.871 12.590 -30.221 1.00 47.22 180 GLU A N 1
ATOM 1382 C CA . GLU A 1 180 ? -24.105 13.329 -31.212 1.00 47.22 180 GLU A CA 1
ATOM 1383 C C . GLU A 1 180 ? -23.914 14.770 -30.734 1.00 47.22 180 GLU A C 1
ATOM 1385 O O . GLU A 1 180 ? -24.854 15.561 -30.716 1.00 47.22 180 GLU A O 1
ATOM 1390 N N . ILE A 1 181 ? -22.676 15.143 -30.420 1.00 40.22 181 ILE A N 1
ATOM 1391 C CA . ILE A 1 181 ? -22.256 16.538 -30.502 1.00 40.22 181 ILE A CA 1
ATOM 1392 C C . ILE A 1 181 ? -21.083 16.574 -31.467 1.00 40.22 181 ILE A C 1
ATOM 1394 O O . ILE A 1 181 ? -19.993 16.075 -31.198 1.00 40.22 181 ILE A O 1
ATOM 1398 N N . SER A 1 182 ? -21.364 17.128 -32.641 1.00 47.41 182 SER A N 1
ATOM 1399 C CA . SER A 1 182 ? -20.361 17.496 -33.627 1.00 47.41 182 SER A CA 1
ATOM 1400 C C . SER A 1 182 ? -19.518 18.640 -33.060 1.00 47.41 182 SER A C 1
ATOM 1402 O O . SER A 1 182 ? -20.030 19.747 -32.902 1.00 47.41 182 SER A O 1
ATOM 1404 N N . GLU A 1 183 ? -18.239 18.392 -32.778 1.00 36.84 183 GLU A N 1
ATOM 1405 C CA . GLU A 1 183 ? -17.240 19.447 -32.578 1.00 36.84 183 GLU A CA 1
ATOM 1406 C C . GLU A 1 183 ? -16.272 19.507 -33.773 1.00 36.84 183 GLU A C 1
ATOM 1408 O O . GLU A 1 183 ? -15.939 18.471 -34.358 1.00 36.84 183 GLU A O 1
ATOM 1413 N N . PRO A 1 184 ? -15.857 20.718 -34.186 1.00 41.59 184 PRO A N 1
ATOM 1414 C CA . PRO A 1 184 ? -15.092 20.933 -35.404 1.00 41.59 184 PRO A CA 1
ATOM 1415 C C . PRO A 1 184 ? -13.609 20.604 -35.210 1.00 41.59 184 PRO A C 1
ATOM 1417 O O . PRO A 1 184 ? -13.056 20.720 -34.119 1.00 41.59 184 PRO A O 1
ATOM 1420 N N . ALA A 1 185 ? -12.962 20.237 -36.315 1.00 41.84 185 ALA A N 1
ATOM 1421 C CA . ALA A 1 185 ? -11.537 19.958 -36.395 1.00 41.84 185 ALA A CA 1
ATOM 1422 C C . ALA A 1 185 ? -10.692 21.112 -35.823 1.00 41.84 185 ALA A C 1
ATOM 1424 O O . ALA A 1 185 ? -10.680 22.217 -36.368 1.00 41.84 185 ALA A O 1
ATOM 1425 N N . ILE A 1 186 ? -9.962 20.828 -34.744 1.00 42.06 186 ILE A N 1
ATOM 1426 C CA . ILE A 1 186 ? -8.839 21.639 -34.277 1.00 42.06 186 ILE A CA 1
ATOM 1427 C C . ILE A 1 186 ? -7.569 20.886 -34.671 1.00 42.06 186 ILE A C 1
ATOM 1429 O O . ILE A 1 186 ? -7.307 19.795 -34.161 1.00 42.06 186 ILE A O 1
ATOM 1433 N N . ASP A 1 187 ? -6.796 21.475 -35.583 1.00 44.62 187 ASP A N 1
ATOM 1434 C CA . ASP A 1 187 ? -5.426 21.062 -35.885 1.00 44.62 187 ASP A CA 1
ATOM 1435 C C . ASP A 1 187 ? -4.618 21.007 -34.585 1.00 44.62 187 ASP A C 1
ATOM 1437 O O . ASP A 1 187 ? -4.514 22.002 -33.866 1.00 44.62 187 ASP A O 1
ATOM 1441 N N . ASN A 1 188 ? -4.068 19.835 -34.268 1.00 43.12 188 ASN A N 1
ATOM 1442 C CA . ASN A 1 188 ? -3.331 19.581 -33.036 1.00 43.12 188 ASN A CA 1
ATOM 1443 C C . ASN A 1 188 ? -1.826 19.864 -33.248 1.00 43.12 188 ASN A C 1
ATOM 1445 O O . ASN A 1 188 ? -1.132 19.053 -33.861 1.00 43.12 188 ASN A O 1
ATOM 1449 N N . PRO A 1 189 ? -1.261 20.968 -32.723 1.00 42.72 189 PRO A N 1
ATOM 1450 C CA . PRO A 1 189 ? 0.141 21.335 -32.934 1.00 42.72 189 PRO A CA 1
ATOM 1451 C C . PRO A 1 189 ? 1.120 20.556 -32.029 1.00 42.72 189 PRO A C 1
ATOM 1453 O O . PRO A 1 189 ? 2.292 20.926 -31.927 1.00 42.72 189 PRO A O 1
ATOM 1456 N N . ALA A 1 190 ? 0.655 19.505 -31.342 1.00 42.09 190 ALA A N 1
ATOM 1457 C CA . ALA A 1 190 ? 1.470 18.665 -30.464 1.00 42.09 190 ALA A CA 1
ATOM 1458 C C . ALA A 1 190 ? 2.276 17.592 -31.221 1.00 42.09 190 ALA A C 1
ATOM 1460 O O . ALA A 1 190 ? 3.398 17.286 -30.817 1.00 42.09 190 ALA A O 1
ATOM 1461 N N . GLU A 1 191 ? 1.771 17.064 -32.341 1.00 40.72 191 GLU A N 1
ATOM 1462 C CA . GLU A 1 191 ? 2.490 16.033 -33.113 1.00 40.72 191 GLU A CA 1
ATOM 1463 C C . GLU A 1 191 ? 3.723 16.604 -33.836 1.00 40.72 191 GLU A C 1
ATOM 1465 O O . GLU A 1 191 ? 4.782 15.977 -33.842 1.00 40.72 191 GLU A O 1
ATOM 1470 N N . ALA A 1 192 ? 3.664 17.860 -34.295 1.00 41.50 192 ALA A N 1
ATOM 1471 C CA . ALA A 1 192 ? 4.792 18.531 -34.951 1.00 41.50 192 ALA A CA 1
ATOM 1472 C C . ALA A 1 192 ? 5.991 18.822 -34.014 1.00 41.50 192 ALA A C 1
ATOM 1474 O O . ALA A 1 192 ? 7.120 18.975 -34.487 1.00 41.50 192 ALA A O 1
ATOM 1475 N N . ARG A 1 193 ? 5.780 18.882 -32.687 1.00 44.22 193 ARG A N 1
ATOM 1476 C CA . ARG A 1 193 ? 6.854 19.116 -31.694 1.00 44.22 193 ARG A CA 1
ATOM 1477 C C . ARG A 1 193 ? 7.637 17.845 -31.352 1.00 44.22 193 ARG A C 1
ATOM 1479 O O . ARG A 1 193 ? 8.827 17.921 -31.058 1.00 44.22 193 ARG A O 1
ATOM 1486 N N . HIS A 1 194 ? 7.005 16.673 -31.437 1.00 42.44 194 HIS A N 1
ATOM 1487 C CA . HIS A 1 194 ? 7.689 15.399 -31.192 1.00 42.44 194 HIS A CA 1
ATOM 1488 C C . HIS A 1 194 ? 8.601 14.976 -32.355 1.00 42.44 194 HIS A C 1
ATOM 1490 O O . HIS A 1 194 ? 9.630 14.337 -32.124 1.00 42.44 194 HIS A O 1
ATOM 1496 N N . GLU A 1 195 ? 8.282 15.365 -33.591 1.00 38.22 195 GLU A N 1
ATOM 1497 C CA . GLU A 1 195 ? 9.115 15.073 -34.767 1.00 38.22 195 GLU A CA 1
ATOM 1498 C C . GLU A 1 195 ? 10.357 15.968 -34.874 1.00 38.22 195 GLU A C 1
ATOM 1500 O O . GLU A 1 195 ? 11.420 15.496 -35.278 1.00 38.22 195 GLU A O 1
ATOM 1505 N N . THR A 1 196 ? 10.282 17.222 -34.419 1.00 41.97 196 THR A N 1
ATOM 1506 C CA . THR A 1 196 ? 11.443 18.130 -34.392 1.00 41.97 196 THR A CA 1
ATOM 1507 C C . THR A 1 196 ? 12.472 17.749 -33.319 1.00 41.97 196 THR A C 1
ATOM 1509 O O . THR A 1 196 ? 13.668 17.908 -33.554 1.00 41.97 196 THR A O 1
ATOM 1512 N N . SER A 1 197 ? 12.050 17.154 -32.193 1.00 48.00 197 SER A N 1
ATOM 1513 C CA . SER A 1 197 ? 12.973 16.634 -31.166 1.00 48.00 197 SER A CA 1
ATOM 1514 C C . SER A 1 197 ? 13.745 15.392 -31.627 1.00 48.00 197 SER A C 1
ATOM 1516 O O . SER A 1 197 ? 14.878 15.191 -31.207 1.00 48.00 197 SER A O 1
ATOM 1518 N N . ARG A 1 198 ? 13.164 14.565 -32.506 1.00 44.09 198 ARG A N 1
ATOM 1519 C CA . ARG A 1 198 ? 13.798 13.329 -33.000 1.00 44.09 198 ARG A CA 1
ATOM 1520 C C . ARG A 1 198 ? 14.879 13.571 -34.054 1.00 44.09 198 ARG A C 1
ATOM 1522 O O . ARG A 1 198 ? 15.773 12.745 -34.203 1.00 44.09 198 ARG A O 1
ATOM 1529 N N . ALA A 1 199 ? 14.813 14.683 -34.786 1.00 43.91 199 ALA A N 1
ATOM 1530 C CA . ALA A 1 199 ? 15.790 15.005 -35.827 1.00 43.91 199 ALA A CA 1
ATOM 1531 C C . ALA A 1 199 ? 17.123 15.543 -35.265 1.00 43.91 199 ALA A C 1
ATOM 1533 O O . ALA A 1 199 ? 18.157 15.379 -35.909 1.00 43.91 199 ALA A O 1
ATOM 1534 N N . ALA A 1 200 ? 17.117 16.128 -34.060 1.00 51.50 200 ALA A N 1
ATOM 1535 C CA . ALA A 1 200 ? 18.320 16.594 -33.361 1.00 51.50 200 ALA A CA 1
ATOM 1536 C C . ALA A 1 200 ? 19.074 15.473 -32.606 1.00 51.50 200 ALA A C 1
ATOM 1538 O O . ALA A 1 200 ? 20.214 15.674 -32.197 1.00 51.50 200 ALA A O 1
ATOM 1539 N N . ASP A 1 201 ? 18.467 14.289 -32.457 1.00 48.62 201 ASP A N 1
ATOM 1540 C CA . ASP A 1 201 ? 18.985 13.174 -31.646 1.00 48.62 201 ASP A CA 1
ATOM 1541 C C . ASP A 1 201 ? 20.035 12.284 -32.354 1.00 48.62 201 ASP A C 1
ATOM 1543 O O . ASP A 1 201 ? 20.577 11.354 -31.753 1.00 48.62 201 ASP A O 1
ATOM 1547 N N . ASN A 1 202 ? 20.340 12.532 -33.633 1.00 51.38 202 ASN A N 1
ATOM 1548 C CA . ASN A 1 202 ? 21.147 11.614 -34.453 1.00 51.38 202 ASN A CA 1
ATOM 1549 C C . ASN A 1 202 ? 22.666 11.878 -34.459 1.00 51.38 202 ASN A C 1
ATOM 1551 O O . ASN A 1 202 ? 23.384 11.122 -35.110 1.00 51.38 202 ASN A O 1
ATOM 1555 N N . ASP A 1 203 ? 23.167 12.889 -33.741 1.00 53.03 203 ASP A N 1
ATOM 1556 C CA . ASP A 1 203 ? 24.597 13.276 -33.752 1.00 53.03 203 ASP A CA 1
ATOM 1557 C C . ASP A 1 203 ? 25.329 13.023 -32.416 1.00 53.03 203 ASP A C 1
ATOM 1559 O O . ASP A 1 203 ? 26.366 13.615 -32.124 1.00 53.03 203 ASP A O 1
ATOM 1563 N N . PHE A 1 204 ? 24.791 12.155 -31.553 1.00 69.69 204 PHE A N 1
ATOM 1564 C CA . PHE A 1 204 ? 25.452 11.815 -30.289 1.00 69.69 204 PHE A CA 1
ATOM 1565 C C . PHE A 1 204 ? 26.467 10.687 -30.461 1.00 69.69 204 PHE A C 1
ATOM 1567 O O . PHE A 1 204 ? 26.166 9.650 -31.061 1.00 69.69 204 PHE A O 1
ATOM 1574 N N . ASP A 1 205 ? 27.638 10.833 -29.831 1.00 83.31 205 ASP A N 1
ATOM 1575 C CA . ASP A 1 205 ? 28.503 9.683 -29.575 1.00 83.31 205 ASP A CA 1
ATOM 1576 C C . ASP A 1 205 ? 27.686 8.629 -28.810 1.00 83.31 205 ASP A C 1
ATOM 1578 O O . ASP A 1 205 ? 27.048 8.909 -27.791 1.00 83.31 205 ASP A O 1
ATOM 1582 N N . THR A 1 206 ? 27.714 7.394 -29.305 1.00 85.56 206 THR A N 1
ATOM 1583 C CA . THR A 1 206 ? 27.132 6.215 -28.654 1.00 85.56 206 THR A CA 1
ATOM 1584 C C . THR A 1 206 ? 27.462 6.126 -27.161 1.00 85.56 206 THR A C 1
ATOM 1586 O O . THR A 1 206 ? 26.603 5.730 -26.371 1.00 85.56 206 THR A O 1
ATOM 1589 N N . THR A 1 207 ? 28.664 6.551 -26.756 1.00 89.00 207 THR A N 1
ATOM 1590 C CA . THR A 1 207 ? 29.078 6.605 -25.347 1.00 89.00 207 THR A CA 1
ATOM 1591 C C . THR A 1 207 ? 28.337 7.688 -24.565 1.00 89.00 207 THR A C 1
ATOM 1593 O O . THR A 1 207 ? 27.894 7.440 -23.442 1.00 89.00 207 THR A O 1
ATOM 1596 N N . GLU A 1 208 ? 28.204 8.882 -25.143 1.00 92.81 208 GLU A N 1
ATOM 1597 C CA . GLU A 1 208 ? 27.525 10.021 -24.525 1.00 92.81 208 GLU A CA 1
ATOM 1598 C C . GLU A 1 208 ? 26.052 9.695 -24.275 1.00 92.81 208 GLU A C 1
ATOM 1600 O O . GLU A 1 208 ? 25.580 9.804 -23.140 1.00 92.81 208 GLU A O 1
ATOM 1605 N N . ARG A 1 209 ? 25.359 9.188 -25.302 1.00 89.94 209 ARG A N 1
ATOM 1606 C CA . ARG A 1 209 ? 23.952 8.786 -25.197 1.00 89.94 209 ARG A CA 1
ATOM 1607 C C . ARG A 1 209 ? 23.742 7.741 -24.101 1.00 89.94 209 ARG A C 1
ATOM 1609 O O . ARG A 1 209 ? 22.891 7.933 -23.236 1.00 89.94 209 ARG A O 1
ATOM 1616 N N . ALA A 1 210 ? 24.565 6.692 -24.079 1.00 90.25 210 ALA A N 1
ATOM 1617 C CA . ALA A 1 210 ? 24.450 5.616 -23.096 1.00 90.25 210 ALA A CA 1
ATOM 1618 C C . ALA A 1 210 ? 24.606 6.103 -21.645 1.00 90.25 210 ALA A C 1
ATOM 1620 O O . ALA A 1 210 ? 23.913 5.639 -20.738 1.00 90.25 210 ALA A O 1
ATOM 1621 N N . ILE A 1 211 ? 25.522 7.047 -21.410 1.00 93.19 211 ILE A N 1
ATOM 1622 C CA . ILE A 1 211 ? 25.743 7.633 -20.084 1.00 93.19 211 ILE A CA 1
ATOM 1623 C C . ILE A 1 211 ? 24.555 8.507 -19.683 1.00 93.19 211 ILE A C 1
ATOM 1625 O O . ILE A 1 211 ? 24.070 8.381 -18.558 1.00 93.19 211 ILE A O 1
ATOM 1629 N N . VAL A 1 212 ? 24.065 9.359 -20.585 1.00 92.44 212 VAL A N 1
ATOM 1630 C CA . VAL A 1 212 ? 22.906 10.222 -20.325 1.00 92.44 212 VAL A CA 1
ATOM 1631 C C . VAL A 1 212 ? 21.670 9.381 -20.006 1.00 92.44 212 VAL A C 1
ATOM 1633 O O . VAL A 1 212 ? 21.047 9.602 -18.968 1.00 92.44 212 VAL A O 1
ATOM 1636 N N . GLU A 1 213 ? 21.355 8.374 -20.819 1.00 90.94 213 GLU A N 1
ATOM 1637 C CA . GLU A 1 213 ? 20.212 7.473 -20.608 1.00 90.94 213 GLU A CA 1
ATOM 1638 C C . GLU A 1 213 ? 20.321 6.708 -19.281 1.00 90.94 213 GLU A C 1
ATOM 1640 O O . GLU A 1 213 ? 19.338 6.588 -18.545 1.00 90.94 213 GLU A O 1
ATOM 1645 N N . ALA A 1 214 ? 21.524 6.265 -18.903 1.00 92.50 214 ALA A N 1
ATOM 1646 C CA . ALA A 1 214 ? 21.759 5.631 -17.609 1.00 92.50 214 ALA A CA 1
ATOM 1647 C C . ALA A 1 214 ? 21.503 6.579 -16.430 1.00 92.50 214 ALA A C 1
ATOM 1649 O O . ALA A 1 214 ? 20.870 6.186 -15.446 1.00 92.50 214 ALA A O 1
ATOM 1650 N N . VAL A 1 215 ? 21.971 7.830 -16.515 1.00 92.88 215 VAL A N 1
ATOM 1651 C CA . VAL A 1 215 ? 21.705 8.843 -15.484 1.00 92.88 215 VAL A CA 1
ATOM 1652 C C . VAL A 1 215 ? 20.204 9.116 -15.384 1.00 92.88 215 VAL A C 1
ATOM 1654 O O . VAL A 1 215 ? 19.663 9.112 -14.278 1.00 92.88 215 VAL A O 1
ATOM 1657 N N . GLN A 1 216 ? 19.517 9.288 -16.515 1.00 90.12 216 GLN A N 1
ATOM 1658 C CA . GLN A 1 216 ? 18.071 9.523 -16.558 1.00 9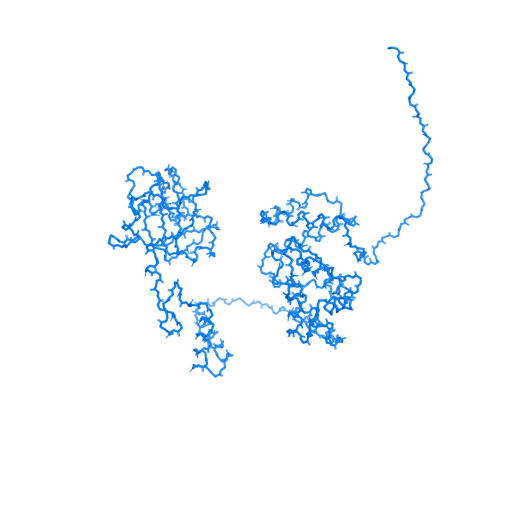0.12 216 GLN A CA 1
ATOM 1659 C C . GLN A 1 216 ? 17.282 8.371 -15.937 1.00 90.12 216 GLN A C 1
ATOM 1661 O O . GLN A 1 216 ? 16.386 8.613 -15.127 1.00 90.12 216 GLN A O 1
ATOM 1666 N N . GLU A 1 217 ? 17.639 7.125 -16.258 1.00 89.00 217 GLU A N 1
ATOM 1667 C CA . GLU A 1 217 ? 17.003 5.931 -15.699 1.00 89.00 217 GLU A CA 1
ATOM 1668 C C . GLU A 1 217 ? 17.136 5.893 -14.169 1.00 89.00 217 GLU A C 1
ATOM 1670 O O . GLU A 1 217 ? 16.156 5.692 -13.445 1.00 89.00 217 GLU A O 1
ATOM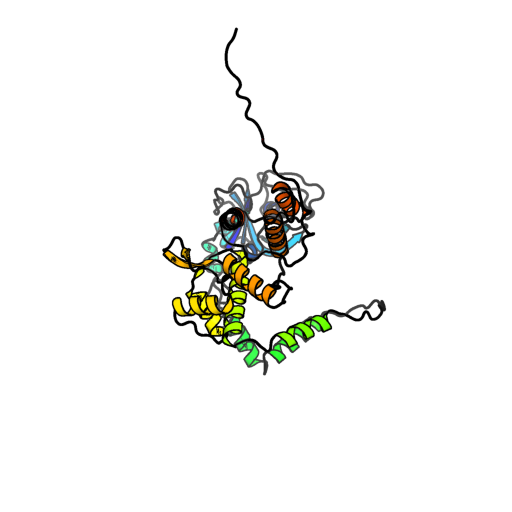 1675 N N . ILE A 1 218 ? 18.349 6.124 -13.662 1.00 91.69 218 ILE A N 1
ATOM 1676 C CA . ILE A 1 218 ? 18.632 6.117 -12.225 1.00 91.69 218 ILE A CA 1
ATOM 1677 C C . ILE A 1 218 ? 17.896 7.245 -11.509 1.00 91.69 218 ILE A C 1
ATOM 1679 O O . ILE A 1 218 ? 17.314 7.018 -10.443 1.00 91.69 218 ILE A O 1
ATOM 1683 N N . VAL A 1 219 ? 17.896 8.446 -12.086 1.00 87.62 219 VAL A N 1
ATOM 1684 C CA . VAL A 1 219 ? 17.169 9.586 -11.532 1.00 87.62 219 VAL A CA 1
ATOM 1685 C C . VAL A 1 219 ? 15.675 9.270 -11.488 1.00 87.62 219 VAL A C 1
ATOM 1687 O O . VAL A 1 219 ? 15.082 9.382 -10.419 1.00 87.62 219 VAL A O 1
ATOM 1690 N N . ALA A 1 220 ? 15.082 8.762 -12.570 1.00 82.19 220 ALA A N 1
ATOM 1691 C CA . ALA A 1 220 ? 13.667 8.391 -12.615 1.00 82.19 220 ALA A CA 1
ATOM 1692 C C . ALA A 1 220 ? 13.282 7.352 -11.544 1.00 82.19 220 ALA A C 1
ATOM 1694 O O . ALA A 1 220 ? 12.234 7.469 -10.907 1.00 82.19 220 ALA A O 1
ATOM 1695 N N . GLN A 1 221 ? 14.138 6.355 -11.300 1.00 83.62 221 GLN A N 1
ATOM 1696 C CA . GLN A 1 221 ? 13.888 5.304 -10.306 1.00 83.62 221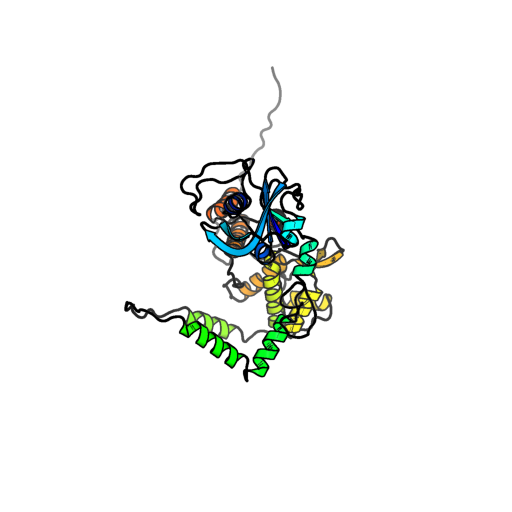 GLN A CA 1
ATOM 1697 C C . GLN A 1 221 ? 14.035 5.777 -8.856 1.00 83.62 221 GLN A C 1
ATOM 1699 O O . GLN A 1 221 ? 13.387 5.227 -7.963 1.00 83.62 221 GLN A O 1
ATOM 1704 N N . CYS A 1 222 ? 14.914 6.747 -8.602 1.00 82.12 222 CYS A N 1
ATOM 1705 C CA . CYS A 1 222 ? 15.342 7.103 -7.247 1.00 82.12 222 CYS A CA 1
ATOM 1706 C C . CYS A 1 222 ? 14.904 8.508 -6.805 1.00 82.12 222 CYS A C 1
ATOM 1708 O O . CYS A 1 222 ? 15.114 8.868 -5.646 1.00 82.12 222 CYS A O 1
ATOM 1710 N N . TRP A 1 223 ? 14.278 9.301 -7.681 1.00 72.38 223 TRP A N 1
ATOM 1711 C CA . TRP A 1 223 ? 13.937 10.702 -7.404 1.00 72.38 223 TRP A CA 1
ATOM 1712 C C . TRP A 1 223 ? 13.081 10.890 -6.145 1.00 72.38 223 TRP A C 1
ATOM 1714 O O . TRP A 1 223 ? 13.324 11.798 -5.359 1.00 72.38 223 TRP A O 1
ATOM 1724 N N . LEU A 1 224 ? 12.111 10.001 -5.902 1.00 62.59 224 LEU A N 1
ATOM 1725 C CA . LEU A 1 224 ? 11.167 10.139 -4.783 1.00 62.59 224 LEU A CA 1
ATOM 1726 C C . LEU A 1 224 ? 11.804 9.978 -3.397 1.00 62.59 224 LEU A C 1
ATOM 1728 O O . LEU A 1 224 ? 11.223 10.425 -2.408 1.00 62.59 224 LEU A O 1
ATOM 1732 N N . VAL A 1 225 ? 12.965 9.332 -3.312 1.00 69.38 225 VAL A N 1
ATOM 1733 C CA . VAL A 1 225 ? 13.633 9.047 -2.036 1.00 69.38 225 VAL A CA 1
ATOM 1734 C C . VAL A 1 225 ? 14.798 9.992 -1.743 1.00 69.38 225 VAL A C 1
ATOM 1736 O O . VAL A 1 225 ? 15.276 9.992 -0.612 1.00 69.38 225 VAL A O 1
ATOM 1739 N N . PHE A 1 226 ? 15.223 10.823 -2.711 1.00 67.06 226 PHE A N 1
ATOM 1740 C CA . PHE A 1 226 ? 16.428 11.672 -2.615 1.00 67.06 226 PHE A CA 1
ATOM 1741 C C . PHE A 1 226 ? 17.640 10.909 -2.069 1.00 67.06 226 PHE A C 1
ATOM 1743 O O . PHE A 1 226 ? 18.452 11.442 -1.313 1.00 67.06 226 PHE A O 1
ATOM 1750 N N . ASP A 1 227 ? 17.716 9.625 -2.413 1.00 79.44 227 ASP A N 1
ATOM 1751 C CA . ASP A 1 227 ? 18.730 8.739 -1.874 1.00 79.44 227 ASP A CA 1
ATOM 1752 C C . ASP A 1 227 ? 20.038 8.899 -2.654 1.00 79.44 227 ASP A C 1
ATOM 1754 O O . ASP A 1 227 ? 20.115 9.527 -3.714 1.00 79.44 227 ASP A O 1
ATOM 1758 N N . SER A 1 228 ? 21.095 8.329 -2.109 1.00 88.81 228 SER A N 1
ATOM 1759 C CA . SER A 1 228 ? 22.349 8.150 -2.814 1.00 88.81 228 SER A CA 1
ATOM 1760 C C . SER A 1 228 ? 22.330 6.842 -3.605 1.00 88.81 228 SER A C 1
ATOM 1762 O O . SER A 1 228 ? 21.753 5.841 -3.183 1.00 88.81 228 SER A O 1
ATOM 1764 N N . VAL A 1 229 ? 22.958 6.836 -4.774 1.00 92.62 229 VAL A N 1
ATOM 1765 C CA . VAL A 1 229 ? 23.035 5.666 -5.647 1.00 92.62 229 VAL A CA 1
ATOM 1766 C C . VAL A 1 229 ? 24.469 5.170 -5.661 1.00 92.62 229 VAL A C 1
ATOM 1768 O O . VAL A 1 229 ? 25.387 5.892 -6.047 1.00 92.62 229 VAL A O 1
ATOM 1771 N N . GLY A 1 230 ? 24.668 3.920 -5.243 1.00 95.06 230 GLY A N 1
ATOM 1772 C CA . GLY A 1 230 ? 25.970 3.267 -5.332 1.00 95.06 230 GLY A CA 1
ATOM 1773 C C . GLY A 1 230 ? 26.485 3.252 -6.769 1.00 95.06 230 GLY A C 1
ATOM 1774 O O . GLY A 1 230 ? 25.736 2.933 -7.694 1.00 95.06 230 GLY A O 1
ATOM 1775 N N . TRP A 1 231 ? 27.772 3.558 -6.955 1.00 95.62 231 TRP A N 1
ATOM 1776 C CA . TRP A 1 231 ? 28.378 3.674 -8.289 1.00 95.62 231 TRP A CA 1
ATOM 1777 C C . TRP A 1 231 ? 28.158 2.426 -9.164 1.00 95.62 231 TRP A C 1
ATOM 1779 O O . TRP A 1 231 ? 27.971 2.551 -10.369 1.00 95.62 231 TRP A O 1
ATOM 1789 N N . ALA A 1 232 ? 28.127 1.231 -8.559 1.00 95.31 232 ALA A N 1
ATOM 1790 C CA . ALA A 1 232 ? 27.921 -0.033 -9.262 1.00 95.31 232 ALA A CA 1
ATOM 1791 C C . ALA A 1 232 ? 26.549 -0.107 -9.952 1.00 95.31 232 ALA A C 1
ATOM 1793 O O . ALA A 1 232 ? 26.452 -0.611 -11.065 1.00 95.31 232 ALA A O 1
ATOM 1794 N N . ARG A 1 233 ? 25.504 0.457 -9.334 1.00 95.00 233 ARG A N 1
ATOM 1795 C CA . ARG A 1 233 ? 24.156 0.493 -9.914 1.00 95.00 233 ARG A CA 1
ATOM 1796 C C . ARG A 1 233 ? 24.093 1.427 -11.125 1.00 95.00 233 ARG A C 1
ATOM 1798 O O . ARG A 1 233 ? 23.453 1.100 -12.116 1.00 95.00 233 ARG A O 1
ATOM 1805 N N . LEU A 1 234 ? 24.785 2.567 -11.064 1.00 94.25 234 LEU A N 1
ATOM 1806 C CA . LEU A 1 234 ? 24.891 3.477 -12.207 1.00 94.25 234 LEU A CA 1
ATOM 1807 C C . LEU A 1 234 ? 25.743 2.869 -13.337 1.00 94.25 234 LEU A C 1
ATOM 1809 O O . LEU A 1 234 ? 25.401 3.002 -14.508 1.00 94.25 234 LEU A O 1
ATOM 1813 N N . ALA A 1 235 ? 26.812 2.147 -12.992 1.00 94.44 235 ALA A N 1
ATOM 1814 C CA . ALA A 1 235 ? 27.621 1.398 -13.951 1.00 94.44 235 ALA A CA 1
ATOM 1815 C C . ALA A 1 235 ? 26.833 0.280 -14.656 1.00 94.44 235 ALA A C 1
ATOM 1817 O O . ALA A 1 235 ? 26.992 0.087 -15.861 1.00 94.44 235 ALA A O 1
ATOM 1818 N N . GLU A 1 236 ? 25.977 -0.439 -13.925 1.00 95.38 236 GLU A N 1
ATOM 1819 C CA . GLU A 1 236 ? 25.075 -1.454 -14.481 1.00 95.38 236 GLU A CA 1
ATOM 1820 C C . GLU A 1 236 ? 24.056 -0.832 -15.444 1.00 95.38 236 GLU A C 1
ATOM 1822 O O . GLU A 1 236 ? 23.873 -1.340 -16.552 1.00 95.38 236 GLU A O 1
ATOM 1827 N N . ALA A 1 237 ? 23.450 0.300 -15.065 1.00 93.94 237 ALA A N 1
ATOM 1828 C CA . ALA A 1 237 ? 22.546 1.043 -15.940 1.00 93.94 237 ALA A CA 1
ATOM 1829 C C . ALA A 1 237 ? 23.246 1.471 -17.243 1.00 93.94 237 ALA A C 1
ATOM 1831 O O . ALA A 1 237 ? 22.724 1.204 -18.322 1.00 93.94 237 ALA A O 1
ATOM 1832 N N . ALA A 1 238 ? 24.466 2.017 -17.163 1.00 93.31 238 ALA A N 1
ATOM 1833 C CA . ALA A 1 238 ? 25.274 2.350 -18.342 1.00 93.31 238 ALA A CA 1
ATOM 1834 C C . ALA A 1 238 ? 25.573 1.122 -19.220 1.00 93.31 238 ALA A C 1
ATOM 1836 O O . ALA A 1 238 ? 25.500 1.201 -20.445 1.00 93.31 238 ALA A O 1
ATOM 1837 N N . GLY A 1 239 ? 25.830 -0.038 -18.605 1.00 93.31 239 GLY A N 1
ATOM 1838 C CA . GLY A 1 239 ? 26.026 -1.301 -19.317 1.00 93.31 239 GLY A CA 1
ATOM 1839 C C . GLY A 1 239 ? 24.805 -1.741 -20.129 1.00 93.31 239 GLY A C 1
ATOM 1840 O O . GLY A 1 239 ? 24.970 -2.215 -21.252 1.00 93.31 239 GLY A O 1
ATOM 1841 N N . ARG A 1 240 ? 23.586 -1.547 -19.608 1.00 94.62 240 ARG A N 1
ATOM 1842 C CA . ARG A 1 240 ? 22.342 -1.858 -20.341 1.00 94.62 240 ARG A CA 1
ATOM 1843 C C . ARG A 1 240 ? 22.121 -0.959 -21.554 1.00 94.62 240 ARG A C 1
ATOM 1845 O O . ARG A 1 240 ? 21.559 -1.430 -22.536 1.00 94.62 240 ARG A O 1
ATOM 1852 N N . HIS A 1 241 ? 22.618 0.275 -21.508 1.00 93.12 241 HIS A N 1
ATOM 1853 C CA . HIS A 1 241 ? 22.594 1.216 -22.635 1.00 93.12 241 HIS A CA 1
ATOM 1854 C C . HIS A 1 241 ? 23.816 1.083 -23.558 1.00 93.12 241 HIS A C 1
ATOM 1856 O O . HIS A 1 241 ? 24.080 1.945 -24.388 1.00 93.12 241 HIS A O 1
ATOM 1862 N N . GLY A 1 242 ? 24.569 -0.017 -23.442 1.00 91.56 242 GLY A N 1
ATOM 1863 C CA . GLY A 1 242 ? 25.653 -0.360 -24.364 1.00 91.56 242 GLY A CA 1
ATOM 1864 C C . GLY A 1 242 ? 27.038 0.143 -23.961 1.00 91.56 242 GLY A C 1
ATOM 1865 O O . GLY A 1 242 ? 27.993 -0.128 -24.685 1.00 91.56 242 GLY A O 1
ATOM 1866 N N . GLN A 1 243 ? 27.186 0.797 -22.802 1.00 92.12 243 GLN A N 1
ATOM 1867 C CA . GLN A 1 243 ? 28.475 1.294 -2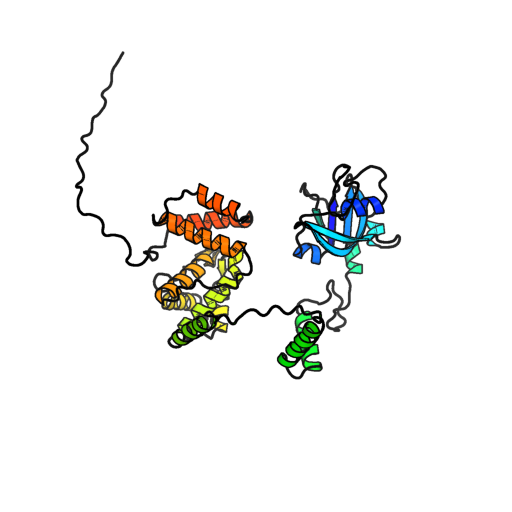2.318 1.00 92.12 243 GLN A CA 1
ATOM 1868 C C . GLN A 1 243 ? 28.887 0.642 -20.987 1.00 92.12 243 GLN A C 1
ATOM 1870 O O . GLN A 1 243 ? 28.630 1.180 -19.906 1.00 92.12 243 GLN A O 1
ATOM 1875 N N . PRO A 1 244 ? 29.569 -0.521 -21.015 1.00 90.94 244 PRO A N 1
ATOM 1876 C CA . PRO A 1 244 ? 29.975 -1.211 -19.799 1.00 90.94 244 PRO A CA 1
ATOM 1877 C C . PRO A 1 244 ? 31.051 -0.427 -19.032 1.00 90.94 244 PRO A C 1
ATOM 1879 O O . PRO A 1 244 ? 32.195 -0.244 -19.481 1.00 90.94 244 PRO A O 1
ATOM 1882 N N . MET A 1 245 ? 30.694 -0.018 -17.816 1.00 92.50 245 MET A N 1
ATOM 1883 C CA . MET A 1 245 ? 31.574 0.681 -16.882 1.00 92.50 245 MET A CA 1
ATOM 1884 C C . MET A 1 245 ? 32.141 -0.300 -15.853 1.00 92.50 245 MET A C 1
ATOM 1886 O O . MET A 1 245 ? 31.627 -0.461 -14.753 1.00 92.50 245 MET A O 1
ATOM 1890 N N . THR A 1 246 ? 33.232 -0.976 -16.213 1.00 92.50 246 THR A N 1
ATOM 1891 C CA . THR A 1 246 ? 33.834 -2.054 -15.402 1.00 92.50 246 THR A CA 1
ATOM 1892 C C . THR A 1 246 ? 34.503 -1.577 -14.114 1.00 92.50 246 THR A C 1
ATOM 1894 O O . THR A 1 246 ? 34.860 -2.388 -13.262 1.00 92.50 246 THR A O 1
ATOM 1897 N N . SER A 1 247 ? 34.699 -0.268 -13.951 1.00 95.75 247 SER A N 1
ATOM 1898 C CA . SER A 1 247 ? 35.299 0.300 -12.752 1.00 95.75 247 SER A CA 1
ATOM 1899 C C . SER A 1 247 ? 34.713 1.664 -12.415 1.00 95.75 247 SER A C 1
ATOM 1901 O O . SER A 1 247 ? 34.262 2.419 -13.278 1.00 95.75 247 SER A O 1
ATOM 1903 N N . ARG A 1 248 ? 34.808 2.010 -11.132 1.00 95.38 248 ARG A N 1
ATOM 1904 C CA . ARG A 1 248 ? 34.453 3.325 -10.596 1.00 95.38 248 ARG A CA 1
ATOM 1905 C C . ARG A 1 248 ? 35.187 4.469 -11.302 1.00 95.38 248 ARG A C 1
ATOM 1907 O O . ARG A 1 248 ? 34.580 5.492 -11.585 1.00 95.38 248 ARG A O 1
ATOM 1914 N N . ALA A 1 249 ? 36.481 4.295 -11.586 1.00 94.56 249 ALA A N 1
ATOM 1915 C CA . ALA A 1 249 ? 37.286 5.308 -12.269 1.00 94.56 249 ALA A CA 1
ATOM 1916 C C . ALA A 1 249 ? 36.814 5.522 -13.714 1.00 94.56 249 ALA A C 1
ATOM 1918 O O . ALA A 1 249 ? 36.701 6.661 -14.154 1.00 94.56 249 ALA A O 1
ATOM 1919 N N . LYS A 1 250 ? 36.468 4.435 -14.419 1.00 94.44 250 LYS A N 1
ATOM 1920 C CA . LYS A 1 250 ? 35.925 4.506 -15.780 1.00 94.44 250 LYS A CA 1
ATOM 1921 C C . LYS A 1 250 ? 34.571 5.218 -15.806 1.00 94.44 250 LYS A C 1
ATOM 1923 O O . LYS A 1 250 ? 34.369 6.082 -16.650 1.00 94.44 250 LYS A O 1
ATOM 1928 N N . LEU A 1 251 ? 33.685 4.909 -14.855 1.00 94.94 251 LEU A N 1
ATOM 1929 C CA . LEU A 1 251 ? 32.400 5.598 -14.721 1.00 94.94 251 LEU A CA 1
ATOM 1930 C C . LEU A 1 251 ? 32.590 7.096 -14.448 1.00 94.94 251 LEU A C 1
ATOM 1932 O O . LEU A 1 251 ? 32.001 7.915 -15.141 1.00 94.94 251 LEU A O 1
ATOM 1936 N N . ALA A 1 252 ? 33.440 7.458 -13.483 1.00 94.12 252 ALA A N 1
ATOM 1937 C CA . ALA A 1 252 ? 33.713 8.858 -13.163 1.00 94.12 252 ALA A CA 1
ATOM 1938 C C . ALA A 1 252 ? 34.307 9.621 -14.358 1.00 94.12 252 ALA A C 1
ATOM 1940 O O . ALA A 1 252 ? 33.887 10.739 -14.633 1.00 94.12 252 ALA A O 1
ATOM 1941 N N . HIS A 1 253 ? 35.230 9.004 -15.101 1.00 94.69 253 HIS A N 1
ATOM 1942 C CA . HIS A 1 253 ? 35.793 9.597 -16.312 1.00 94.69 253 HIS A CA 1
ATOM 1943 C C . HIS A 1 253 ? 34.747 9.757 -17.423 1.00 94.69 253 HIS A C 1
ATOM 1945 O O . HIS A 1 253 ? 34.701 10.803 -18.057 1.00 94.69 253 HIS A O 1
ATOM 1951 N N . GLY A 1 254 ? 33.870 8.767 -17.624 1.00 94.12 254 GLY A N 1
ATOM 1952 C CA . GLY A 1 254 ? 32.765 8.872 -18.580 1.00 94.12 254 GLY A CA 1
ATOM 1953 C C . GLY A 1 254 ? 31.796 10.000 -18.221 1.00 94.12 254 GLY A C 1
ATOM 1954 O O . GLY A 1 254 ? 31.455 10.812 -19.073 1.00 94.12 254 GLY A O 1
ATOM 1955 N N . LEU A 1 255 ? 31.411 10.101 -16.947 1.00 95.19 255 LEU A N 1
ATOM 1956 C CA . LEU A 1 255 ? 30.569 11.192 -16.451 1.00 95.19 255 LEU A CA 1
ATOM 1957 C C . LEU A 1 255 ? 31.246 12.557 -16.642 1.00 95.19 255 LEU A C 1
ATOM 1959 O O . LEU A 1 255 ? 30.587 13.492 -17.078 1.00 95.19 255 LEU A O 1
ATOM 1963 N N . ALA A 1 256 ? 32.551 12.668 -16.378 1.00 95.69 256 ALA A N 1
ATOM 1964 C CA . ALA A 1 256 ? 33.323 13.885 -16.635 1.00 95.69 256 ALA A CA 1
ATOM 1965 C C . ALA A 1 256 ? 33.414 14.230 -18.130 1.00 95.69 256 ALA A C 1
ATOM 1967 O O . ALA A 1 256 ? 33.307 15.397 -18.490 1.00 95.69 256 ALA A O 1
ATOM 1968 N N . GLY A 1 257 ? 33.564 13.229 -19.000 1.00 94.75 257 GLY A N 1
ATOM 1969 C CA . GLY A 1 257 ? 33.588 13.426 -20.450 1.00 94.75 257 GLY A CA 1
ATOM 1970 C C . GLY A 1 257 ? 32.262 13.952 -21.002 1.00 94.75 257 GLY A C 1
ATOM 1971 O O . GLY A 1 257 ? 32.270 14.800 -21.886 1.00 94.75 257 GLY A O 1
ATOM 1972 N N . VAL A 1 258 ? 31.135 13.491 -20.453 1.00 94.56 258 VAL A N 1
ATOM 1973 C CA . VAL A 1 258 ? 29.790 13.902 -20.891 1.00 94.56 258 VAL A CA 1
ATOM 1974 C C . VAL A 1 258 ? 29.353 15.224 -20.266 1.00 94.56 258 VAL A C 1
ATOM 1976 O O . VAL A 1 258 ? 28.855 16.108 -20.955 1.00 94.56 258 VAL A O 1
ATOM 1979 N N . PHE A 1 259 ? 29.519 15.371 -18.952 1.00 92.81 259 PHE A N 1
ATOM 1980 C CA . PHE A 1 259 ? 28.958 16.492 -18.194 1.00 92.81 259 PHE A CA 1
ATOM 1981 C C . PHE A 1 259 ? 29.961 17.630 -17.940 1.00 92.81 259 PHE A C 1
ATOM 1983 O O . PHE A 1 259 ? 29.568 18.692 -17.452 1.00 92.81 259 PHE A O 1
ATOM 1990 N N . GLY A 1 260 ? 31.242 17.440 -18.272 1.00 93.38 260 GLY A N 1
ATOM 1991 C CA . GLY A 1 260 ? 32.294 18.441 -18.092 1.00 93.38 260 GLY A CA 1
ATOM 1992 C C . GLY A 1 260 ? 32.437 18.875 -16.632 1.00 93.38 260 GLY A C 1
ATOM 1993 O O . GLY A 1 260 ? 32.463 18.051 -15.718 1.00 93.38 260 GLY A O 1
ATOM 1994 N N . GLU A 1 261 ? 32.485 20.188 -16.405 1.00 89.50 261 GLU A N 1
ATOM 1995 C CA . GLU A 1 261 ? 32.552 20.788 -15.062 1.00 89.50 261 GLU A CA 1
ATOM 1996 C C . GLU A 1 261 ? 31.313 20.498 -14.200 1.00 89.50 261 GLU A C 1
ATOM 1998 O O . GLU A 1 261 ? 31.373 20.598 -12.977 1.00 89.50 261 GLU A O 1
ATOM 2003 N N . ASN A 1 262 ? 30.202 20.094 -14.821 1.00 87.19 262 ASN A N 1
ATOM 2004 C CA . ASN A 1 262 ? 28.951 19.772 -14.134 1.00 87.19 262 ASN A CA 1
ATOM 2005 C C . ASN A 1 262 ? 28.839 18.284 -13.793 1.00 87.19 262 ASN A C 1
ATOM 2007 O O . ASN A 1 262 ? 27.762 17.808 -13.434 1.00 87.19 262 ASN A O 1
ATOM 2011 N N . ALA A 1 263 ? 29.927 17.525 -13.940 1.00 92.56 263 ALA A N 1
ATOM 2012 C CA . ALA A 1 263 ? 29.921 16.111 -13.632 1.00 92.56 263 ALA A CA 1
ATOM 2013 C C . ALA A 1 263 ? 29.602 15.858 -12.149 1.00 92.56 263 ALA A C 1
ATOM 2015 O O . ALA A 1 263 ? 30.158 16.506 -11.260 1.00 92.56 263 ALA A O 1
ATOM 2016 N N . PRO A 1 264 ? 28.715 14.891 -11.864 1.00 92.31 264 PRO A N 1
ATOM 2017 C CA . PRO A 1 264 ? 28.296 14.588 -10.507 1.00 92.31 264 PRO A CA 1
ATOM 2018 C C . PRO A 1 264 ? 29.482 14.049 -9.700 1.00 92.31 264 PRO A C 1
ATOM 2020 O O . PRO A 1 264 ? 30.192 13.132 -10.128 1.00 92.31 264 PRO A O 1
ATOM 2023 N N . ASN A 1 265 ? 29.675 14.593 -8.499 1.00 89.19 265 ASN A N 1
ATOM 2024 C CA . ASN A 1 265 ? 30.769 14.185 -7.630 1.00 89.19 265 ASN A CA 1
ATOM 2025 C C . ASN A 1 265 ? 30.457 12.861 -6.936 1.00 89.19 265 ASN A C 1
ATOM 2027 O O . ASN A 1 265 ? 29.387 12.654 -6.360 1.00 89.19 265 ASN A O 1
ATOM 2031 N N . LEU A 1 266 ? 31.434 11.960 -6.956 1.00 92.75 266 LEU A N 1
ATOM 2032 C CA . LEU A 1 266 ? 31.351 10.718 -6.208 1.00 92.75 266 LEU A CA 1
ATOM 2033 C C . LEU A 1 266 ? 31.756 10.977 -4.754 1.00 92.75 266 LEU A C 1
ATOM 2035 O O . LEU A 1 266 ? 32.891 11.362 -4.474 1.00 92.75 266 LEU A O 1
ATOM 2039 N N . VAL A 1 267 ? 30.847 10.718 -3.821 1.00 90.75 267 VAL A N 1
ATOM 2040 C CA . VAL A 1 267 ? 31.049 10.956 -2.385 1.00 90.75 267 VAL A CA 1
ATOM 2041 C C . VAL A 1 267 ? 31.018 9.644 -1.606 1.00 90.75 267 VAL A C 1
ATOM 2043 O O . VAL A 1 267 ? 30.560 8.617 -2.109 1.00 90.75 267 VAL A O 1
ATOM 2046 N N . ARG A 1 268 ? 31.524 9.650 -0.369 1.00 91.56 268 ARG A N 1
ATOM 2047 C CA . ARG A 1 268 ? 31.338 8.523 0.556 1.00 91.56 268 ARG A CA 1
ATOM 2048 C C . ARG A 1 268 ? 30.089 8.739 1.401 1.00 91.56 268 ARG A C 1
ATOM 2050 O O . ARG A 1 268 ? 29.919 9.806 1.986 1.00 91.56 268 ARG A O 1
ATOM 2057 N N . ASP A 1 269 ? 29.233 7.728 1.476 1.00 88.69 269 ASP A N 1
ATOM 2058 C CA . ASP A 1 269 ? 28.095 7.728 2.391 1.00 88.69 269 ASP A CA 1
ATOM 2059 C C . ASP A 1 269 ? 28.542 7.499 3.850 1.00 88.69 269 ASP A C 1
ATOM 2061 O O . ASP A 1 269 ? 29.722 7.291 4.151 1.00 88.69 269 ASP A O 1
ATOM 2065 N N . ARG A 1 270 ? 27.582 7.493 4.786 1.00 83.69 270 ARG A N 1
ATOM 2066 C CA . ARG A 1 270 ? 27.855 7.247 6.217 1.00 83.69 270 ARG A CA 1
ATOM 2067 C C . ARG A 1 270 ? 28.448 5.861 6.502 1.00 83.69 270 ARG A C 1
ATOM 2069 O O . ARG A 1 270 ? 28.997 5.656 7.579 1.00 83.69 270 ARG A O 1
ATOM 2076 N N . ARG A 1 271 ? 28.319 4.910 5.574 1.00 87.75 271 ARG A N 1
ATOM 2077 C CA . ARG A 1 271 ? 28.870 3.549 5.661 1.00 87.75 271 ARG A CA 1
ATOM 2078 C C . ARG A 1 271 ? 30.213 3.432 4.932 1.00 87.75 271 ARG A C 1
ATOM 2080 O O . ARG A 1 271 ? 30.773 2.342 4.853 1.00 87.75 271 ARG A O 1
ATOM 2087 N N . GLY A 1 272 ? 30.742 4.540 4.409 1.00 90.31 272 GLY A N 1
ATOM 2088 C CA . GLY A 1 272 ? 31.997 4.595 3.670 1.00 90.31 272 GLY A CA 1
ATOM 2089 C C . GLY A 1 272 ? 31.903 4.085 2.230 1.00 90.31 272 GLY A C 1
ATOM 2090 O O . GLY A 1 272 ? 32.947 3.999 1.573 1.00 90.31 272 GLY A O 1
ATOM 2091 N N . ALA A 1 273 ? 30.706 3.760 1.735 1.00 92.06 273 ALA A N 1
ATOM 2092 C CA . ALA A 1 273 ? 30.466 3.313 0.370 1.00 92.06 273 ALA A CA 1
ATOM 2093 C C . ALA A 1 273 ? 30.478 4.500 -0.600 1.00 92.06 273 ALA A C 1
ATOM 2095 O O . ALA A 1 273 ? 30.027 5.594 -0.273 1.00 92.06 273 ALA A O 1
ATOM 2096 N N . TRP A 1 274 ? 30.997 4.281 -1.808 1.00 94.75 274 TRP A N 1
ATOM 2097 C CA . TRP A 1 274 ? 31.041 5.313 -2.841 1.00 94.75 274 TRP A CA 1
ATOM 2098 C C . TRP A 1 274 ? 29.708 5.414 -3.577 1.00 94.75 274 TRP A C 1
ATOM 2100 O O . TRP A 1 274 ? 29.255 4.445 -4.198 1.00 94.75 274 TRP A O 1
ATOM 2110 N N . VAL A 1 275 ? 29.116 6.599 -3.531 1.00 95.31 275 VAL A N 1
ATOM 2111 C CA . VAL A 1 275 ? 27.779 6.883 -4.040 1.00 95.31 275 VAL A CA 1
ATOM 2112 C C . VAL A 1 275 ? 27.757 8.206 -4.804 1.00 95.31 275 VAL A C 1
ATOM 2114 O O . VAL A 1 275 ? 28.557 9.102 -4.540 1.00 95.31 275 VAL A O 1
ATOM 2117 N N . TYR A 1 276 ? 26.816 8.334 -5.731 1.00 94.25 276 TYR A N 1
ATOM 2118 C CA . TYR A 1 276 ? 26.400 9.612 -6.307 1.00 94.25 276 TYR A CA 1
ATOM 2119 C C . TYR A 1 276 ? 25.119 10.065 -5.621 1.00 94.25 276 TYR A C 1
ATOM 2121 O O . TYR A 1 276 ? 24.279 9.231 -5.278 1.00 94.25 276 TYR A O 1
ATOM 2129 N N . THR A 1 277 ? 24.931 11.365 -5.420 1.00 90.31 277 THR A N 1
ATOM 2130 C CA . THR A 1 277 ? 23.632 11.854 -4.950 1.00 90.31 277 THR A CA 1
ATOM 2131 C C . THR A 1 277 ? 22.678 11.971 -6.137 1.00 90.31 277 THR A C 1
ATOM 2133 O O . THR A 1 277 ? 23.071 12.407 -7.220 1.00 90.31 277 THR A O 1
ATOM 2136 N N . VAL A 1 278 ? 21.417 11.566 -5.964 1.00 88.12 278 VAL A N 1
ATOM 2137 C CA . VAL A 1 278 ? 20.413 11.665 -7.040 1.00 88.12 278 VAL A CA 1
ATOM 2138 C C . VAL A 1 278 ? 20.194 13.115 -7.479 1.00 88.12 278 VAL A C 1
ATOM 2140 O O . VAL A 1 278 ? 19.909 13.365 -8.647 1.00 88.12 278 VAL A O 1
ATOM 2143 N N . THR A 1 279 ? 20.386 14.077 -6.576 1.00 82.69 279 THR A N 1
ATOM 2144 C CA . THR A 1 279 ? 20.325 15.507 -6.891 1.00 82.69 279 THR A CA 1
ATOM 2145 C C . THR A 1 279 ? 21.450 15.961 -7.812 1.00 82.69 279 THR A C 1
ATOM 2147 O O . THR A 1 279 ? 21.164 16.674 -8.768 1.00 82.69 279 THR A O 1
ATOM 2150 N N . ASP A 1 280 ? 22.691 15.511 -7.595 1.00 85.56 280 ASP A N 1
ATOM 2151 C CA . ASP A 1 280 ? 23.817 15.886 -8.465 1.00 85.56 280 ASP A CA 1
ATOM 2152 C C . ASP A 1 280 ? 23.663 15.255 -9.851 1.00 85.56 280 ASP A C 1
ATOM 2154 O O . ASP A 1 280 ? 23.905 15.903 -10.864 1.00 85.56 280 ASP A O 1
ATOM 2158 N N . LEU A 1 281 ? 23.198 14.001 -9.901 1.00 90.94 281 LEU A N 1
ATOM 2159 C CA . LEU A 1 281 ? 22.878 13.304 -11.150 1.00 90.94 281 LEU A CA 1
ATOM 2160 C C . LEU A 1 281 ? 21.799 14.043 -11.952 1.00 90.94 281 LEU A C 1
ATOM 2162 O O . LEU A 1 281 ? 21.945 14.253 -13.156 1.00 90.94 281 LEU A O 1
ATOM 2166 N N . TRP A 1 282 ? 20.725 14.463 -11.282 1.00 88.69 282 TRP A N 1
ATOM 2167 C CA . TRP A 1 282 ? 19.656 15.241 -11.903 1.00 88.69 282 TRP A CA 1
ATOM 2168 C C . TRP A 1 282 ? 20.131 16.622 -12.357 1.00 88.69 282 TRP A C 1
ATOM 2170 O O . TRP A 1 282 ? 19.751 17.071 -13.437 1.00 88.69 282 TRP A O 1
ATOM 2180 N N . ALA A 1 283 ? 20.956 17.300 -11.559 1.00 84.19 283 ALA A N 1
ATOM 2181 C CA . ALA A 1 283 ? 21.510 18.594 -11.930 1.00 84.19 283 ALA A CA 1
ATOM 2182 C C . ALA A 1 283 ? 22.357 18.455 -13.200 1.00 84.19 283 ALA A C 1
ATOM 2184 O O . ALA A 1 283 ? 22.048 19.101 -14.197 1.00 84.19 283 ALA A O 1
ATOM 2185 N N . ALA A 1 284 ? 23.318 17.525 -13.202 1.00 86.94 284 ALA A N 1
ATOM 2186 C CA . ALA A 1 284 ? 24.215 17.270 -14.324 1.00 86.94 284 ALA A CA 1
ATOM 2187 C C . ALA A 1 284 ? 23.462 17.004 -15.637 1.00 86.94 284 ALA A C 1
ATOM 2189 O O . ALA A 1 284 ? 23.769 17.607 -16.667 1.00 86.94 284 ALA A O 1
ATOM 2190 N N . VAL A 1 285 ? 22.433 16.146 -15.603 1.00 89.75 285 VAL A N 1
ATOM 2191 C CA . VAL A 1 285 ? 21.680 15.806 -16.818 1.00 89.75 285 VAL A CA 1
ATOM 2192 C C . VAL A 1 285 ? 20.846 16.973 -17.344 1.00 89.75 285 VAL A C 1
ATOM 2194 O O . VAL A 1 285 ? 20.764 17.160 -18.556 1.00 89.75 285 VAL A O 1
ATOM 2197 N N . ASN A 1 286 ? 20.256 17.795 -16.471 1.00 84.06 286 ASN A N 1
ATOM 2198 C CA . ASN A 1 286 ? 19.490 18.958 -16.922 1.00 84.06 286 ASN A CA 1
ATOM 2199 C C . ASN A 1 286 ? 20.401 20.086 -17.420 1.00 84.06 286 ASN A C 1
ATOM 2201 O O . ASN A 1 286 ? 20.057 20.725 -18.411 1.00 84.06 286 ASN A O 1
ATOM 2205 N N . THR A 1 287 ? 21.575 20.296 -16.812 1.00 82.06 287 THR A N 1
ATOM 2206 C CA . THR A 1 287 ? 22.576 21.238 -17.342 1.00 82.06 287 THR A CA 1
ATOM 2207 C C . THR A 1 287 ? 23.008 20.846 -18.745 1.00 82.06 287 THR A C 1
ATOM 2209 O O . THR A 1 287 ? 23.059 21.687 -19.639 1.00 82.06 287 THR A O 1
ATOM 2212 N N . TRP A 1 288 ? 23.295 19.560 -18.941 1.00 89.88 288 TRP A N 1
ATOM 2213 C CA . TRP A 1 288 ? 23.696 19.025 -20.236 1.00 89.88 288 TRP A CA 1
ATOM 2214 C C . TRP A 1 288 ? 22.594 19.167 -21.288 1.00 89.88 288 TRP A C 1
ATO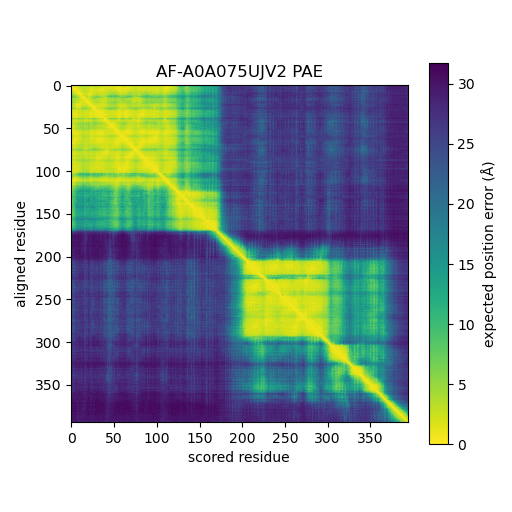M 2216 O O . TRP A 1 288 ? 22.861 19.572 -22.412 1.00 89.88 288 TRP A O 1
ATOM 2226 N N . ARG A 1 289 ? 21.330 18.920 -20.928 1.00 86.38 289 ARG A N 1
ATOM 2227 C CA . ARG A 1 289 ? 20.200 19.150 -21.842 1.00 86.38 289 ARG A CA 1
ATOM 2228 C C . ARG A 1 289 ? 20.075 20.620 -22.234 1.00 86.38 289 ARG A C 1
ATOM 2230 O O . ARG A 1 289 ? 19.970 20.929 -23.419 1.00 86.38 289 ARG A O 1
ATOM 2237 N N . ALA A 1 290 ? 20.146 21.518 -21.252 1.00 80.88 290 ALA A N 1
ATOM 2238 C CA . ALA A 1 290 ? 20.063 22.954 -21.486 1.00 80.88 290 ALA A CA 1
ATOM 2239 C C . ALA A 1 290 ? 21.194 23.453 -22.402 1.00 80.88 290 ALA A C 1
ATOM 2241 O O . ALA A 1 290 ? 20.934 24.223 -23.326 1.00 80.88 290 ALA A O 1
ATOM 2242 N N . SER A 1 291 ? 22.433 22.973 -22.221 1.00 82.50 291 SER A N 1
ATOM 2243 C CA . SER A 1 291 ? 23.561 23.352 -23.089 1.00 82.50 291 SER A CA 1
ATOM 2244 C C . SER A 1 291 ? 23.416 22.849 -24.532 1.00 82.50 291 SER A C 1
ATOM 2246 O O . SER A 1 291 ? 24.031 23.408 -25.438 1.00 82.50 291 SER A O 1
ATOM 2248 N N . ARG A 1 292 ? 22.569 21.838 -24.760 1.00 85.88 292 ARG A N 1
ATOM 2249 C CA . ARG A 1 292 ? 22.210 21.299 -26.080 1.00 85.88 292 ARG A CA 1
ATOM 2250 C C . ARG A 1 292 ? 20.929 21.913 -26.664 1.00 85.88 292 ARG A C 1
ATOM 2252 O O . ARG A 1 292 ? 20.458 21.451 -27.697 1.00 85.88 292 ARG A O 1
ATOM 2259 N N . GLY A 1 293 ? 20.348 22.931 -26.022 1.00 82.62 293 GLY A N 1
ATOM 2260 C CA . GLY A 1 293 ? 19.096 23.558 -26.467 1.00 82.62 293 GLY A CA 1
ATOM 2261 C C . GLY A 1 293 ? 17.845 22.699 -26.239 1.00 82.62 293 GLY A C 1
ATOM 2262 O O . GLY A 1 293 ? 16.764 23.051 -26.710 1.00 82.62 293 GLY A O 1
ATOM 2263 N N . LEU A 1 294 ? 17.967 21.596 -25.493 1.00 81.81 294 LEU A N 1
ATOM 2264 C CA . LEU A 1 294 ? 16.852 20.748 -25.074 1.00 81.81 294 LEU A CA 1
ATOM 2265 C C . LEU A 1 294 ? 16.209 21.374 -23.830 1.00 81.81 294 LEU A C 1
ATOM 2267 O O . LEU A 1 294 ? 16.425 20.930 -22.702 1.00 81.81 294 LEU A O 1
ATOM 2271 N N . ASN A 1 295 ? 15.463 22.457 -24.050 1.00 64.19 295 ASN A N 1
ATOM 2272 C CA . ASN A 1 295 ? 14.904 23.297 -22.984 1.00 64.19 295 ASN A CA 1
ATOM 2273 C C . ASN A 1 295 ? 13.738 22.653 -22.229 1.00 64.19 295 ASN A C 1
ATOM 2275 O O . ASN A 1 295 ? 13.349 23.157 -21.175 1.00 64.19 295 ASN A O 1
ATOM 2279 N N . ASP A 1 296 ? 13.204 21.540 -22.731 1.00 63.62 296 ASP A N 1
ATOM 2280 C CA . ASP A 1 296 ? 12.210 20.773 -21.999 1.00 63.62 296 ASP A CA 1
ATOM 2281 C C . ASP A 1 296 ? 12.916 19.998 -20.875 1.00 63.62 296 ASP A C 1
ATOM 2283 O O . ASP A 1 296 ? 13.738 19.102 -21.159 1.00 63.62 296 ASP A O 1
ATOM 2287 N N . PRO A 1 297 ? 12.637 20.326 -19.593 1.00 60.38 297 PRO A N 1
ATOM 2288 C CA . PRO A 1 297 ? 13.125 19.520 -18.488 1.00 60.38 297 PRO A CA 1
ATOM 2289 C C . PRO A 1 297 ? 12.620 18.100 -18.700 1.00 60.38 297 PRO A C 1
ATOM 2291 O O . PRO A 1 297 ? 11.513 17.906 -19.200 1.00 60.38 297 PRO A O 1
ATOM 2294 N N . LEU A 1 298 ? 13.439 17.108 -18.347 1.00 63.16 298 LEU A N 1
ATOM 2295 C CA . LEU A 1 298 ? 13.055 15.710 -18.515 1.00 63.16 298 LEU A CA 1
ATOM 2296 C C . LEU A 1 298 ? 11.669 15.484 -17.923 1.00 63.16 298 LEU A C 1
ATOM 2298 O O . LEU A 1 298 ? 11.489 15.583 -16.709 1.00 63.16 298 LEU A O 1
ATOM 2302 N N . GLU A 1 299 ? 10.699 15.187 -18.787 1.00 53.97 299 GLU A N 1
ATOM 2303 C CA . GLU A 1 299 ? 9.382 14.742 -18.372 1.00 53.97 299 GLU A CA 1
ATOM 2304 C C . GLU A 1 299 ? 9.536 13.342 -17.774 1.00 53.97 299 GLU A C 1
ATOM 2306 O O . GLU A 1 299 ? 9.297 12.327 -18.425 1.00 53.97 299 GLU A O 1
ATOM 2311 N N . TYR A 1 300 ? 9.995 13.255 -16.524 1.00 59.22 300 TYR A N 1
ATOM 2312 C CA . TYR A 1 300 ? 10.047 11.996 -15.791 1.00 59.22 300 TYR A CA 1
ATOM 2313 C C . TYR A 1 300 ? 8.618 11.554 -15.486 1.00 59.22 300 TYR A C 1
ATOM 2315 O O . TYR A 1 300 ? 8.161 11.782 -14.373 1.00 59.22 300 TYR A O 1
ATOM 2323 N N . CYS A 1 301 ? 7.908 10.974 -16.464 1.00 42.03 301 CYS A N 1
ATOM 2324 C CA . CYS A 1 301 ? 6.602 10.307 -16.337 1.00 42.03 301 CYS A CA 1
ATOM 2325 C C . CYS A 1 301 ? 5.798 10.806 -15.119 1.00 42.03 301 CYS A C 1
ATOM 2327 O O . CYS A 1 301 ? 5.536 10.065 -14.166 1.00 42.03 301 CYS A O 1
ATOM 2329 N N . TYR A 1 302 ? 5.511 12.112 -15.092 1.00 52.69 302 TYR A N 1
ATOM 2330 C CA . TYR A 1 302 ? 5.069 12.803 -13.883 1.00 52.69 302 TYR A CA 1
ATOM 2331 C C . TYR A 1 302 ? 3.569 12.612 -13.685 1.00 52.69 302 TYR A C 1
ATOM 2333 O O . TYR A 1 302 ? 2.778 13.538 -13.862 1.00 52.69 302 TYR A O 1
ATOM 2341 N N . SER A 1 303 ? 3.161 11.409 -13.292 1.00 44.56 303 SER A N 1
ATOM 2342 C CA . SER A 1 303 ? 1.771 11.147 -12.900 1.00 44.56 303 SER A CA 1
ATOM 2343 C C . SER A 1 303 ? 1.435 11.673 -11.499 1.00 44.56 303 SER A C 1
ATOM 2345 O O . SER A 1 303 ? 0.271 11.668 -11.106 1.00 44.56 303 SER A O 1
ATOM 2347 N N . ARG A 1 304 ? 2.425 12.151 -10.727 1.00 53.12 304 ARG A N 1
ATOM 2348 C CA . ARG A 1 304 ? 2.225 12.597 -9.342 1.00 53.12 304 ARG A CA 1
ATOM 2349 C C . ARG A 1 304 ? 2.357 14.111 -9.184 1.00 53.12 304 ARG A C 1
ATOM 2351 O O . ARG A 1 304 ? 3.415 14.697 -9.422 1.00 53.12 304 ARG A O 1
ATOM 2358 N N . ARG A 1 305 ? 1.256 14.732 -8.748 1.00 53.66 305 ARG A N 1
ATOM 2359 C CA . ARG A 1 305 ? 1.101 16.166 -8.433 1.00 53.66 305 ARG A CA 1
ATOM 2360 C C . ARG A 1 305 ? 2.213 16.682 -7.512 1.00 53.66 305 ARG A C 1
ATOM 2362 O O . ARG A 1 305 ? 2.682 17.804 -7.682 1.00 53.66 305 ARG A O 1
ATOM 2369 N N . GLU A 1 306 ? 2.688 15.849 -6.590 1.00 52.84 306 GLU A N 1
ATOM 2370 C CA . GLU A 1 306 ? 3.738 16.181 -5.625 1.00 52.84 306 GLU A CA 1
ATOM 2371 C C . GLU A 1 306 ? 5.106 16.411 -6.283 1.00 52.84 306 GLU A C 1
ATOM 2373 O O . GLU A 1 306 ? 5.861 17.279 -5.849 1.00 52.84 306 GLU A O 1
ATOM 2378 N N . THR A 1 307 ? 5.426 15.679 -7.353 1.00 54.06 307 THR A N 1
ATOM 2379 C CA . THR A 1 307 ? 6.713 15.814 -8.050 1.00 54.06 307 THR A CA 1
ATOM 2380 C C . THR A 1 307 ? 6.770 17.097 -8.877 1.00 54.06 307 THR A C 1
ATOM 2382 O O . THR A 1 307 ? 7.782 17.796 -8.842 1.00 54.06 307 THR A O 1
ATOM 2385 N N . LYS A 1 308 ? 5.667 17.458 -9.550 1.00 57.56 308 LYS A N 1
ATOM 2386 C CA . LYS A 1 308 ? 5.550 18.739 -10.269 1.00 57.56 308 LYS A CA 1
ATOM 2387 C C . LYS A 1 308 ? 5.693 19.925 -9.314 1.00 57.56 308 LYS A C 1
ATOM 2389 O O . LYS A 1 308 ? 6.444 20.855 -9.592 1.00 57.56 308 LYS A O 1
ATOM 2394 N N . ALA A 1 309 ? 5.037 19.855 -8.156 1.00 58.50 309 ALA A N 1
ATOM 2395 C CA . ALA A 1 309 ? 5.140 20.889 -7.137 1.00 58.50 309 ALA A CA 1
ATOM 2396 C C . ALA A 1 309 ? 6.554 21.019 -6.561 1.00 58.50 309 ALA A C 1
ATOM 2398 O O . ALA A 1 309 ? 7.062 22.128 -6.433 1.00 58.50 309 ALA A O 1
ATOM 2399 N N . PHE A 1 310 ? 7.217 19.900 -6.255 1.00 62.72 310 PHE A N 1
ATOM 2400 C CA . PHE A 1 310 ? 8.596 19.912 -5.770 1.00 62.72 310 PHE A CA 1
ATOM 2401 C C . PHE A 1 310 ? 9.554 20.591 -6.755 1.00 62.72 310 PHE A C 1
ATOM 2403 O O . PHE A 1 310 ? 10.380 21.404 -6.350 1.00 62.72 310 PHE A O 1
ATOM 2410 N N . ILE A 1 311 ? 9.430 20.289 -8.048 1.00 62.78 311 ILE A N 1
ATOM 2411 C CA . ILE A 1 311 ? 10.287 20.877 -9.084 1.00 62.78 311 ILE A CA 1
ATOM 2412 C C . ILE A 1 311 ? 10.009 22.367 -9.239 1.00 62.78 311 ILE A C 1
ATOM 2414 O O . ILE A 1 311 ? 10.958 23.142 -9.278 1.00 62.78 311 ILE A O 1
ATOM 2418 N N . ALA A 1 312 ? 8.740 22.783 -9.235 1.00 62.41 312 ALA A N 1
ATOM 2419 C CA . ALA A 1 312 ? 8.381 24.199 -9.240 1.00 62.41 312 ALA A CA 1
ATOM 2420 C C . ALA A 1 312 ? 9.000 24.951 -8.045 1.00 6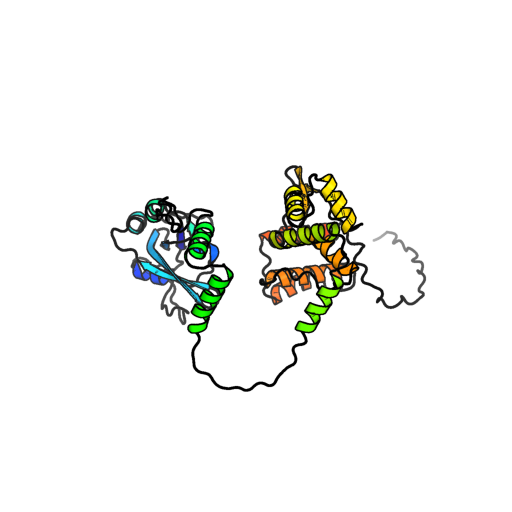2.41 312 ALA A C 1
ATOM 2422 O O . ALA A 1 312 ? 9.494 26.066 -8.199 1.00 62.41 312 ALA A O 1
ATOM 2423 N N . LEU A 1 313 ? 9.047 24.321 -6.870 1.00 62.25 313 LEU A N 1
ATOM 2424 C CA . LEU A 1 313 ? 9.644 24.902 -5.664 1.00 62.25 313 LEU A CA 1
ATOM 2425 C C . LEU A 1 313 ? 11.164 24.931 -5.697 1.00 62.25 313 LEU A C 1
ATOM 2427 O O . LEU A 1 313 ? 11.754 25.890 -5.209 1.00 62.25 313 LEU A O 1
ATOM 2431 N N . LEU A 1 314 ? 11.797 23.904 -6.262 1.00 64.75 314 LEU A N 1
ATOM 2432 C CA . LEU A 1 314 ? 13.238 23.900 -6.486 1.00 64.75 314 LEU A CA 1
ATOM 2433 C C . LEU A 1 314 ? 13.610 25.024 -7.463 1.00 64.75 314 LEU A C 1
ATOM 2435 O O . LEU A 1 314 ? 14.528 25.786 -7.185 1.00 64.75 314 LEU A O 1
ATOM 2439 N N . HIS A 1 315 ? 12.833 25.201 -8.534 1.00 58.66 315 HIS A N 1
ATOM 2440 C CA . HIS A 1 315 ? 12.988 26.302 -9.486 1.00 58.66 315 HIS A CA 1
ATOM 2441 C C . HIS A 1 315 ? 12.831 27.678 -8.815 1.00 58.66 315 HIS A C 1
ATOM 2443 O O . HIS A 1 315 ? 13.673 28.554 -8.991 1.00 58.66 315 HIS A O 1
ATOM 2449 N N . GLN A 1 316 ? 11.797 27.863 -7.988 1.00 58.56 316 GLN A N 1
ATOM 2450 C CA . GLN A 1 316 ? 11.581 29.108 -7.239 1.00 58.56 316 GLN A CA 1
ATOM 2451 C C . GLN A 1 316 ? 12.692 29.375 -6.214 1.00 58.56 316 GLN A C 1
ATOM 2453 O O . GLN A 1 316 ? 13.180 30.497 -6.113 1.00 58.56 316 GLN A O 1
ATOM 2458 N N . ALA A 1 317 ? 13.141 28.353 -5.482 1.00 55.69 317 ALA A N 1
ATOM 2459 C CA . ALA A 1 317 ? 14.227 28.489 -4.514 1.00 55.69 317 ALA A CA 1
ATOM 2460 C C . ALA A 1 317 ? 15.552 28.883 -5.189 1.00 55.69 317 ALA A C 1
ATOM 2462 O O . ALA A 1 317 ? 16.317 29.673 -4.633 1.00 55.69 317 ALA A O 1
ATOM 2463 N N . LEU A 1 318 ? 15.801 28.372 -6.398 1.00 53.59 318 LEU A N 1
ATOM 2464 C CA . LEU A 1 318 ? 16.946 28.757 -7.219 1.00 53.59 318 LEU A CA 1
ATOM 2465 C C . LEU A 1 318 ? 16.816 30.206 -7.717 1.00 53.59 318 LEU A C 1
ATOM 2467 O O . LEU A 1 318 ? 17.754 30.984 -7.546 1.00 53.59 318 LEU A O 1
ATOM 2471 N N . ASN A 1 319 ? 15.648 30.614 -8.224 1.00 54.62 319 ASN A N 1
ATOM 2472 C CA . ASN A 1 319 ? 15.399 31.997 -8.658 1.00 54.62 319 ASN A CA 1
ATOM 2473 C C . ASN A 1 319 ? 15.616 33.020 -7.532 1.00 54.62 319 ASN A C 1
ATOM 2475 O O . ASN A 1 319 ? 16.213 34.073 -7.770 1.00 54.62 319 ASN A O 1
ATOM 2479 N N . VAL A 1 320 ? 15.204 32.694 -6.300 1.00 53.06 320 VAL A N 1
ATOM 2480 C CA . VAL A 1 320 ? 15.401 33.579 -5.142 1.00 53.06 320 VAL A CA 1
ATOM 2481 C C . VAL A 1 320 ? 16.878 33.797 -4.816 1.00 53.06 320 VAL A C 1
ATOM 2483 O O . VAL A 1 320 ? 17.303 34.916 -4.530 1.00 53.06 320 VAL A O 1
ATOM 2486 N N . ARG A 1 321 ? 17.699 32.748 -4.911 1.00 48.06 321 ARG A N 1
ATOM 2487 C CA . ARG A 1 321 ? 19.146 32.841 -4.662 1.00 48.06 321 ARG A CA 1
ATOM 2488 C C . ARG A 1 321 ? 19.865 33.704 -5.695 1.00 48.06 321 ARG A C 1
ATOM 2490 O O . ARG A 1 321 ? 20.781 34.439 -5.340 1.00 48.06 321 ARG A O 1
ATOM 2497 N N . HIS A 1 322 ? 19.464 33.612 -6.959 1.00 50.81 322 HIS A N 1
ATOM 2498 C CA . HIS A 1 322 ? 20.084 34.376 -8.042 1.00 50.81 322 HIS A CA 1
ATOM 2499 C C . HIS A 1 322 ? 19.587 35.831 -8.116 1.00 50.81 322 HIS A C 1
ATOM 2501 O O . HIS A 1 322 ? 19.951 36.548 -9.043 1.00 50.81 322 HIS A O 1
ATOM 2507 N N . GLY A 1 323 ? 18.772 36.279 -7.150 1.00 50.72 323 GLY A N 1
ATOM 2508 C CA . GLY A 1 323 ? 18.212 37.634 -7.123 1.00 50.72 323 GLY A CA 1
ATOM 2509 C C . GLY A 1 323 ? 17.169 37.888 -8.214 1.00 50.72 323 GLY A C 1
ATOM 2510 O O . GLY A 1 323 ? 16.794 39.033 -8.446 1.00 50.72 323 GLY A O 1
ATOM 2511 N N . LEU A 1 324 ? 16.706 36.828 -8.881 1.00 45.53 324 LEU A N 1
ATOM 2512 C CA . LEU A 1 324 ? 15.708 36.876 -9.952 1.00 45.53 324 LEU A CA 1
ATOM 2513 C C . LEU A 1 324 ? 14.281 36.890 -9.396 1.00 45.53 324 LEU A C 1
ATOM 2515 O O . LEU A 1 324 ? 13.339 37.248 -10.097 1.00 45.53 324 LEU A O 1
ATOM 2519 N N . ASP A 1 325 ? 14.127 36.509 -8.130 1.00 48.66 325 ASP A N 1
ATOM 2520 C CA . ASP A 1 325 ? 12.888 36.596 -7.374 1.00 48.66 325 ASP A CA 1
ATOM 2521 C C . ASP A 1 325 ? 13.225 37.043 -5.940 1.00 48.66 325 ASP A C 1
ATOM 2523 O O . ASP A 1 325 ? 14.125 36.515 -5.301 1.00 48.66 325 ASP A O 1
ATOM 2527 N N . THR A 1 326 ? 12.555 38.059 -5.408 1.00 44.44 326 THR A N 1
ATOM 2528 C CA . THR A 1 326 ? 12.838 38.590 -4.057 1.00 44.44 326 THR A CA 1
ATOM 2529 C C . THR A 1 326 ? 11.914 38.009 -2.990 1.00 44.44 326 THR A C 1
ATOM 2531 O O . THR A 1 326 ? 11.899 38.462 -1.840 1.00 44.44 326 THR A O 1
ATOM 2534 N N . SER A 1 327 ? 11.102 37.013 -3.343 1.00 47.88 327 SER A N 1
ATOM 2535 C CA . SER A 1 327 ? 10.135 36.444 -2.418 1.00 47.88 327 SER A CA 1
ATOM 2536 C C . SER A 1 327 ? 10.798 35.637 -1.290 1.00 47.88 327 SER A C 1
ATOM 2538 O O . SER A 1 327 ? 11.626 34.751 -1.480 1.00 47.88 327 SER A O 1
ATOM 2540 N N . SER A 1 328 ? 10.431 35.973 -0.051 1.00 53.28 328 SER A N 1
ATOM 2541 C CA . SER A 1 328 ? 11.002 35.366 1.151 1.00 53.28 328 SER A CA 1
ATOM 2542 C C . SER A 1 328 ? 10.584 33.899 1.311 1.00 53.28 328 SER A C 1
ATOM 2544 O O . SER A 1 328 ? 9.511 33.484 0.873 1.00 53.28 328 SER A O 1
ATOM 2546 N N . LYS A 1 329 ? 11.396 33.119 2.043 1.00 48.03 329 LYS A N 1
ATOM 2547 C CA . LYS A 1 329 ? 11.143 31.724 2.480 1.00 48.03 329 LYS A CA 1
ATOM 2548 C C . LYS A 1 329 ? 9.693 31.452 2.934 1.00 48.03 329 LYS A C 1
ATOM 2550 O O . LYS A 1 329 ? 9.201 30.335 2.792 1.00 48.03 329 LYS A O 1
ATOM 2555 N N . GLY A 1 330 ? 9.004 32.469 3.465 1.00 48.69 330 GLY A N 1
ATOM 2556 C CA . GLY A 1 330 ? 7.592 32.414 3.847 1.00 48.69 330 GLY A CA 1
ATOM 2557 C C . GLY A 1 330 ? 6.620 32.222 2.675 1.00 48.69 330 GLY A C 1
ATOM 2558 O O . GLY A 1 330 ? 5.677 31.449 2.820 1.00 48.69 330 GLY A O 1
ATOM 2559 N N . ARG A 1 331 ? 6.860 32.838 1.508 1.00 53.84 331 ARG A N 1
ATOM 2560 C CA . ARG A 1 331 ? 6.021 32.641 0.308 1.00 53.84 331 ARG A CA 1
ATOM 2561 C C . ARG A 1 331 ? 6.222 31.269 -0.320 1.00 53.84 331 ARG A C 1
ATOM 2563 O O . ARG A 1 331 ? 5.250 30.664 -0.740 1.00 53.84 331 ARG A O 1
ATOM 2570 N N . LEU A 1 332 ? 7.442 30.733 -0.296 1.00 51.59 332 LEU A N 1
ATOM 2571 C CA . LEU A 1 332 ? 7.727 29.385 -0.803 1.00 51.59 332 LEU A CA 1
ATOM 2572 C C . LEU A 1 332 ? 6.953 28.313 -0.008 1.00 51.59 332 LEU A C 1
ATOM 2574 O O . LEU A 1 332 ? 6.350 27.401 -0.570 1.00 51.59 332 LEU A O 1
ATOM 2578 N N . LEU A 1 333 ? 6.904 28.474 1.320 1.00 52.97 333 LEU A N 1
ATOM 2579 C CA . LEU A 1 333 ? 6.095 27.640 2.215 1.00 52.97 333 LEU A CA 1
ATOM 2580 C C . LEU A 1 333 ? 4.582 27.908 2.100 1.00 52.97 333 LEU A C 1
ATOM 2582 O O . LEU A 1 333 ? 3.797 27.000 2.375 1.00 52.97 333 LEU A O 1
ATOM 2586 N N . ALA A 1 334 ? 4.167 29.114 1.702 1.00 54.81 334 ALA A N 1
ATOM 2587 C CA . ALA A 1 334 ? 2.768 29.448 1.426 1.00 54.81 334 ALA A CA 1
ATOM 2588 C C . ALA A 1 334 ? 2.283 28.822 0.107 1.00 54.81 334 ALA A C 1
ATOM 2590 O O . ALA A 1 334 ? 1.285 28.110 0.134 1.00 54.81 334 ALA A O 1
ATOM 2591 N N . SER A 1 335 ? 3.046 28.937 -0.988 1.00 52.25 335 SER A N 1
ATOM 2592 C CA . SER A 1 335 ? 2.771 28.268 -2.272 1.00 52.25 335 SER A CA 1
ATOM 2593 C C . SER A 1 335 ? 2.640 26.751 -2.120 1.00 52.25 335 SER A C 1
ATOM 2595 O O . SER A 1 335 ? 1.770 26.129 -2.725 1.00 52.25 335 SER A O 1
ATOM 2597 N N . LEU A 1 336 ? 3.472 26.143 -1.269 1.00 51.59 336 LEU A N 1
ATOM 2598 C CA . LEU A 1 336 ? 3.375 24.728 -0.892 1.00 51.59 336 LEU A CA 1
ATOM 2599 C C . LEU A 1 336 ? 2.015 24.358 -0.288 1.00 51.59 336 LEU A C 1
ATOM 2601 O O . LEU A 1 336 ? 1.448 23.317 -0.618 1.00 51.59 336 LEU A O 1
ATOM 2605 N N . ARG A 1 337 ? 1.495 25.212 0.598 1.00 56.94 337 ARG A N 1
ATOM 2606 C CA . ARG A 1 337 ? 0.194 25.017 1.248 1.00 56.94 337 ARG A CA 1
ATOM 2607 C C . ARG A 1 337 ? -0.963 25.305 0.296 1.00 56.94 337 ARG A C 1
ATOM 2609 O O . ARG A 1 337 ? -1.916 24.538 0.281 1.00 56.94 337 ARG A O 1
ATOM 2616 N N . GLU A 1 338 ? -0.862 26.357 -0.512 1.00 52.78 338 GLU A N 1
ATOM 2617 C CA . GLU A 1 338 ? -1.881 26.752 -1.495 1.00 52.78 338 GLU A CA 1
ATOM 2618 C C . GLU A 1 338 ? -2.092 25.689 -2.580 1.00 52.78 338 GLU A C 1
ATOM 2620 O O . GLU A 1 338 ? -3.209 25.500 -3.052 1.00 52.78 338 GLU A O 1
ATOM 2625 N N . ASN A 1 339 ? -1.050 24.927 -2.924 1.00 51.53 339 ASN A N 1
ATOM 2626 C CA . ASN A 1 339 ? -1.146 23.837 -3.896 1.00 51.53 339 ASN A CA 1
ATOM 2627 C C . ASN A 1 339 ? -1.536 22.475 -3.284 1.00 51.53 339 ASN A C 1
ATOM 2629 O O . ASN A 1 339 ? -1.565 21.479 -4.013 1.00 51.53 339 ASN A O 1
ATOM 2633 N N . ASP A 1 340 ? -1.862 22.420 -1.985 1.00 50.12 340 ASP A N 1
ATOM 2634 C CA . ASP A 1 340 ? -2.154 21.199 -1.206 1.00 50.12 340 ASP A CA 1
ATOM 2635 C C . ASP A 1 340 ? -1.011 20.162 -1.244 1.00 50.12 340 ASP A C 1
ATOM 2637 O O . ASP A 1 340 ? -1.204 18.944 -1.245 1.00 50.12 340 ASP A O 1
ATOM 2641 N N . VAL A 1 341 ? 0.231 20.647 -1.313 1.00 46.06 341 VAL A N 1
ATOM 2642 C CA . VAL A 1 341 ? 1.423 19.802 -1.431 1.00 46.06 341 VAL A CA 1
ATOM 2643 C C . VAL A 1 341 ? 1.977 19.575 -0.036 1.00 46.06 341 VAL A C 1
ATOM 2645 O O . VAL A 1 341 ? 2.738 20.369 0.523 1.00 46.06 341 VAL A O 1
ATOM 2648 N N . THR A 1 342 ? 1.589 18.451 0.556 1.00 48.53 342 THR A N 1
ATOM 2649 C CA . THR A 1 342 ? 2.126 18.049 1.854 1.00 48.53 342 THR A CA 1
ATOM 2650 C C . THR A 1 342 ? 3.526 17.480 1.650 1.00 48.53 342 THR A C 1
ATOM 2652 O O . THR A 1 342 ? 3.656 16.353 1.186 1.00 48.53 342 THR A O 1
ATOM 2655 N N . ILE A 1 343 ? 4.582 18.219 2.020 1.00 47.50 343 ILE A N 1
ATOM 2656 C CA . ILE A 1 343 ? 5.939 17.646 2.071 1.00 47.50 343 ILE A CA 1
ATOM 2657 C C . ILE A 1 343 ? 5.925 16.534 3.132 1.00 47.50 343 ILE A C 1
ATOM 2659 O O . ILE A 1 343 ? 5.757 16.853 4.322 1.00 47.50 343 ILE A O 1
ATOM 2663 N N . PRO A 1 344 ? 6.107 15.255 2.744 1.00 45.03 344 PRO A N 1
ATOM 2664 C CA . PRO A 1 344 ? 6.211 14.154 3.690 1.00 45.03 344 PRO A CA 1
ATOM 2665 C C . PRO A 1 344 ? 7.266 14.483 4.741 1.00 45.03 344 PRO A C 1
ATOM 2667 O O . PRO A 1 344 ? 8.337 14.985 4.412 1.00 45.03 344 PRO A O 1
ATOM 2670 N N . THR A 1 345 ? 6.997 14.201 6.013 1.00 45.81 345 THR A N 1
ATOM 2671 C CA . THR A 1 345 ? 7.923 14.532 7.109 1.00 45.81 345 THR A CA 1
ATOM 2672 C C . THR A 1 345 ? 9.326 13.956 6.873 1.00 45.81 345 THR A C 1
ATOM 2674 O O . THR A 1 345 ? 10.311 14.627 7.162 1.00 45.81 345 THR A O 1
ATOM 2677 N N . ALA A 1 346 ? 9.411 12.775 6.247 1.00 40.66 346 ALA A N 1
ATOM 2678 C CA . ALA A 1 346 ? 10.660 12.131 5.831 1.00 40.66 346 ALA A CA 1
ATOM 2679 C C . ALA A 1 346 ? 11.461 12.932 4.784 1.00 40.66 346 ALA A C 1
ATOM 2681 O O . ALA A 1 346 ? 12.681 12.833 4.737 1.00 40.66 346 ALA A O 1
ATOM 2682 N N . LEU A 1 347 ? 10.785 13.748 3.971 1.00 41.25 347 LEU A N 1
ATOM 2683 C CA . LEU A 1 347 ? 11.404 14.622 2.979 1.00 41.25 347 LEU A CA 1
ATOM 2684 C C . LEU A 1 347 ? 11.755 16.001 3.537 1.00 41.25 347 LEU A C 1
ATOM 2686 O O . LEU A 1 347 ? 12.503 16.713 2.888 1.00 41.25 347 LEU A O 1
ATOM 2690 N N . ARG A 1 348 ? 11.285 16.406 4.726 1.00 51.81 348 ARG A N 1
ATOM 2691 C CA . ARG A 1 348 ? 11.608 17.740 5.275 1.00 51.81 348 ARG A CA 1
ATOM 2692 C C . ARG A 1 348 ? 13.082 17.884 5.648 1.00 51.81 348 ARG A C 1
ATOM 2694 O O . ARG A 1 348 ? 13.662 18.931 5.384 1.00 51.81 348 ARG A O 1
ATOM 2701 N N . SER A 1 349 ? 13.683 16.846 6.230 1.00 43.72 349 SER A N 1
ATOM 2702 C CA . SER A 1 349 ? 15.119 16.816 6.529 1.00 43.72 349 SER A CA 1
ATOM 2703 C C . SER A 1 349 ? 15.948 16.724 5.254 1.00 43.72 349 SER A C 1
ATOM 2705 O O . SER A 1 349 ? 16.890 17.486 5.099 1.00 43.72 349 SER A O 1
ATOM 2707 N N . SER A 1 350 ? 15.551 15.874 4.301 1.00 50.16 350 SER A N 1
ATOM 2708 C CA . SER A 1 350 ? 16.232 15.770 3.006 1.00 50.16 350 SER A CA 1
ATOM 2709 C C . SER A 1 350 ? 16.104 17.057 2.197 1.00 50.16 350 SER A C 1
ATOM 2711 O O . SER A 1 350 ? 17.062 17.469 1.572 1.00 50.16 350 SER A O 1
ATOM 2713 N N . PHE A 1 351 ? 14.965 17.747 2.254 1.00 51.59 351 PHE A N 1
ATOM 2714 C CA . PHE A 1 351 ? 14.760 19.031 1.588 1.00 51.59 351 PHE A CA 1
ATOM 2715 C C . PHE A 1 351 ? 15.570 20.151 2.235 1.00 51.59 351 PHE A C 1
ATOM 2717 O O . PHE A 1 351 ? 16.138 20.967 1.524 1.00 51.59 351 PHE A O 1
ATOM 2724 N N . ALA A 1 352 ? 15.674 20.182 3.565 1.00 52.22 352 ALA A N 1
ATOM 2725 C CA . ALA A 1 352 ? 16.568 21.106 4.255 1.00 52.22 352 ALA A CA 1
ATOM 2726 C C . ALA A 1 352 ? 18.044 20.797 3.959 1.00 52.22 352 ALA A C 1
ATOM 2728 O O . ALA A 1 352 ? 18.829 21.723 3.812 1.00 52.22 352 ALA A O 1
ATOM 2729 N N . ASP A 1 353 ? 18.418 19.523 3.829 1.00 50.03 353 ASP A N 1
ATOM 2730 C CA . ASP A 1 353 ? 19.771 19.086 3.470 1.00 50.03 353 ASP A CA 1
ATOM 2731 C C . ASP A 1 353 ? 20.104 19.390 2.012 1.00 50.03 353 ASP A C 1
ATOM 2733 O O . ASP A 1 353 ? 21.213 19.829 1.730 1.00 50.03 353 ASP A O 1
ATOM 2737 N N . VAL A 1 354 ? 19.145 19.214 1.104 1.00 51.91 354 VAL A N 1
ATOM 2738 C CA . VAL A 1 354 ? 19.228 19.644 -0.294 1.00 51.91 354 VAL A CA 1
ATOM 2739 C C . VAL A 1 354 ? 19.357 21.161 -0.328 1.00 51.91 354 VAL A C 1
ATOM 2741 O O . VAL A 1 354 ? 20.359 21.659 -0.809 1.00 51.91 354 VAL A O 1
ATOM 2744 N N . LEU A 1 355 ? 18.456 21.921 0.295 1.00 53.16 355 LEU A N 1
ATOM 2745 C CA . LEU A 1 355 ? 18.559 23.382 0.343 1.00 53.16 355 LEU A CA 1
ATOM 2746 C C . LEU A 1 355 ? 19.864 23.871 0.984 1.00 53.16 355 LEU A C 1
ATOM 2748 O O . LEU A 1 355 ? 20.421 24.842 0.497 1.00 53.16 355 LEU A O 1
ATOM 2752 N N . ARG A 1 356 ? 20.373 23.204 2.024 1.00 50.34 356 ARG A N 1
ATOM 2753 C CA . ARG A 1 356 ? 21.636 23.546 2.698 1.00 50.34 356 ARG A CA 1
ATOM 2754 C C . ARG A 1 356 ? 22.860 23.218 1.847 1.00 50.34 356 ARG A C 1
ATOM 2756 O O . ARG A 1 356 ? 23.725 24.064 1.686 1.00 50.34 356 ARG A O 1
ATOM 2763 N N . ARG A 1 357 ? 22.909 22.030 1.233 1.00 46.53 357 ARG A N 1
ATOM 2764 C CA . ARG A 1 357 ? 23.965 21.667 0.268 1.00 46.53 357 ARG A CA 1
ATOM 2765 C C . ARG A 1 357 ? 23.969 22.608 -0.931 1.00 46.53 357 ARG A C 1
ATOM 2767 O O . ARG A 1 357 ? 25.032 22.967 -1.407 1.00 46.53 357 ARG A O 1
ATOM 2774 N N . TYR A 1 358 ? 22.789 23.049 -1.357 1.00 53.94 358 TYR A N 1
ATOM 2775 C CA . TYR A 1 358 ? 22.644 24.062 -2.391 1.00 53.94 358 TYR A CA 1
ATOM 2776 C C . TYR A 1 358 ? 23.038 25.456 -1.883 1.00 53.94 358 TYR A C 1
ATOM 2778 O O . TYR A 1 358 ? 23.614 26.211 -2.653 1.00 53.94 358 TYR A O 1
ATOM 2786 N N . GLN A 1 359 ? 22.764 25.821 -0.626 1.00 46.97 359 GLN A N 1
ATOM 2787 C CA . GLN A 1 359 ? 23.163 27.106 -0.033 1.00 46.97 359 GLN A CA 1
ATOM 2788 C C . GLN A 1 359 ? 24.685 27.248 0.077 1.00 46.97 359 GLN A C 1
ATOM 2790 O O . GLN A 1 359 ? 25.185 28.341 -0.192 1.00 46.97 359 GLN A O 1
ATOM 2795 N N . ASP A 1 360 ? 25.391 26.159 0.391 1.00 44.12 360 ASP A N 1
ATOM 2796 C CA . ASP A 1 360 ? 26.800 26.218 0.781 1.00 44.12 360 ASP A CA 1
ATOM 2797 C C . ASP A 1 360 ? 27.803 26.036 -0.374 1.00 44.12 360 ASP A C 1
ATOM 2799 O O . ASP A 1 360 ? 28.893 26.574 -0.250 1.00 44.12 360 ASP A O 1
ATOM 2803 N N . ASP A 1 361 ? 27.485 25.375 -1.503 1.00 48.44 361 ASP A N 1
ATOM 2804 C CA . ASP A 1 361 ? 28.441 25.274 -2.626 1.00 48.44 361 ASP A CA 1
ATOM 2805 C C . ASP A 1 361 ? 27.830 24.754 -3.955 1.00 48.44 361 ASP A C 1
ATOM 2807 O O . ASP A 1 361 ? 26.897 23.957 -3.965 1.00 48.44 361 ASP A O 1
ATOM 2811 N N . VAL A 1 362 ? 28.412 25.190 -5.084 1.00 45.62 362 VAL A N 1
ATOM 2812 C CA . VAL A 1 362 ? 28.252 24.682 -6.476 1.00 45.62 362 VAL A CA 1
ATOM 2813 C C . VAL A 1 362 ? 26.901 24.898 -7.185 1.00 45.62 362 VAL A C 1
ATOM 2815 O O . VAL A 1 362 ? 26.106 23.977 -7.265 1.00 45.62 362 VAL A O 1
ATOM 2818 N N . LEU A 1 363 ? 26.694 26.060 -7.830 1.00 43.78 363 LEU A N 1
ATOM 2819 C CA . LEU A 1 363 ? 25.877 26.215 -9.063 1.00 43.78 363 LEU A CA 1
ATOM 2820 C C . LEU A 1 363 ? 26.285 27.496 -9.834 1.00 43.78 363 LEU A C 1
ATOM 2822 O O . LEU A 1 363 ? 25.487 28.411 -10.037 1.00 43.78 363 LEU A O 1
ATOM 2826 N N . THR A 1 364 ? 27.548 27.612 -10.250 1.00 40.31 364 THR A N 1
ATOM 2827 C CA . THR A 1 364 ? 28.041 28.759 -11.049 1.00 40.31 364 THR A CA 1
ATOM 2828 C C . THR A 1 364 ? 27.519 28.773 -12.493 1.00 40.31 364 THR A C 1
ATOM 2830 O O . THR A 1 364 ? 27.497 29.829 -13.122 1.00 40.31 364 THR A O 1
ATOM 2833 N N . TRP A 1 365 ? 27.050 27.633 -13.007 1.00 41.84 365 TRP A N 1
ATOM 2834 C CA . TRP A 1 365 ? 26.551 27.458 -14.377 1.00 41.84 365 TRP A CA 1
ATOM 2835 C C . TRP A 1 365 ? 25.107 27.941 -14.594 1.00 41.84 365 TRP A C 1
ATOM 2837 O O . TRP A 1 365 ? 24.652 28.011 -15.730 1.00 41.84 365 TRP A O 1
ATOM 2847 N N . LEU A 1 366 ? 24.397 28.342 -13.533 1.00 37.59 366 LEU A N 1
ATOM 2848 C CA . LEU A 1 366 ? 23.054 28.932 -13.612 1.00 37.59 366 LEU A CA 1
ATOM 2849 C C . LEU A 1 366 ? 23.105 30.463 -13.800 1.00 37.59 366 LEU A C 1
ATOM 2851 O O . LEU A 1 366 ? 22.254 31.203 -13.309 1.00 37.59 366 LEU A O 1
ATOM 2855 N N . ARG A 1 367 ? 24.114 30.961 -14.531 1.00 37.50 367 ARG A N 1
ATOM 2856 C CA . ARG A 1 367 ? 24.012 32.267 -15.190 1.00 37.50 367 ARG A CA 1
ATOM 2857 C C . ARG A 1 367 ? 23.041 32.095 -16.351 1.00 37.50 367 ARG A C 1
ATOM 2859 O O . ARG A 1 367 ? 23.413 31.592 -17.406 1.00 37.50 367 ARG A O 1
ATOM 2866 N N . LEU A 1 368 ? 21.788 32.480 -16.122 1.00 34.34 368 LEU A N 1
ATOM 2867 C CA . LEU A 1 368 ? 20.808 32.630 -17.191 1.00 34.34 368 LEU A CA 1
ATOM 2868 C C . LEU A 1 368 ? 21.411 33.497 -18.309 1.00 34.34 368 LEU A C 1
ATOM 2870 O O . LEU A 1 368 ? 22.138 34.452 -18.029 1.00 34.34 368 LEU A O 1
ATOM 2874 N N . GLY A 1 369 ? 21.152 33.106 -19.559 1.00 31.44 369 GLY A N 1
ATOM 2875 C CA . GLY A 1 369 ? 21.685 33.739 -20.766 1.00 31.44 369 GLY A CA 1
ATOM 2876 C C . GLY A 1 369 ? 21.426 35.253 -20.862 1.00 31.44 369 GLY A C 1
ATOM 2877 O O . GLY A 1 369 ? 20.698 35.822 -20.048 1.00 31.44 369 GLY A O 1
ATOM 2878 N N . PRO A 1 370 ? 22.038 35.924 -21.853 1.00 35.59 370 PRO A N 1
ATOM 2879 C CA . PRO A 1 370 ? 22.144 37.379 -21.916 1.00 35.59 370 PRO A CA 1
ATOM 2880 C C . PRO A 1 370 ? 20.763 38.030 -22.052 1.00 35.59 370 PRO A C 1
ATOM 2882 O O . PRO A 1 370 ? 20.177 38.071 -23.129 1.00 35.59 370 PRO A O 1
ATOM 2885 N N . GLY A 1 371 ? 20.248 38.529 -20.931 1.00 39.59 371 GLY A N 1
ATOM 2886 C CA . GLY A 1 371 ? 18.958 39.210 -20.847 1.00 39.59 371 GLY A CA 1
ATOM 2887 C C . GLY A 1 371 ? 18.824 40.116 -19.623 1.00 39.59 371 GLY A C 1
ATOM 2888 O O . GLY A 1 371 ? 17.712 40.471 -19.246 1.00 39.59 371 GLY A O 1
ATOM 2889 N N . THR A 1 372 ? 19.934 40.486 -18.981 1.00 33.38 372 THR A N 1
ATOM 2890 C CA . THR A 1 372 ? 19.940 41.512 -17.932 1.00 33.38 372 THR A CA 1
ATOM 2891 C C . THR A 1 372 ? 20.026 42.891 -18.590 1.00 33.38 372 THR A C 1
ATOM 2893 O O . THR A 1 372 ? 20.876 43.067 -19.466 1.00 33.38 372 THR A O 1
ATOM 2896 N N . PRO A 1 373 ? 19.202 43.881 -18.197 1.00 34.75 373 PRO A N 1
ATOM 2897 C CA . PRO A 1 373 ? 19.401 45.253 -18.639 1.00 34.75 373 PRO A CA 1
ATOM 2898 C C . PRO A 1 373 ? 20.762 45.746 -18.141 1.00 34.75 373 PRO A C 1
ATOM 2900 O O . PRO A 1 373 ? 21.139 45.531 -16.988 1.00 34.75 373 PRO A O 1
ATOM 2903 N N . GLU A 1 374 ? 21.502 46.358 -19.057 1.00 32.38 374 GLU A N 1
ATOM 2904 C CA . GLU A 1 374 ? 22.790 47.005 -18.840 1.00 32.38 374 GLU A CA 1
ATOM 2905 C C .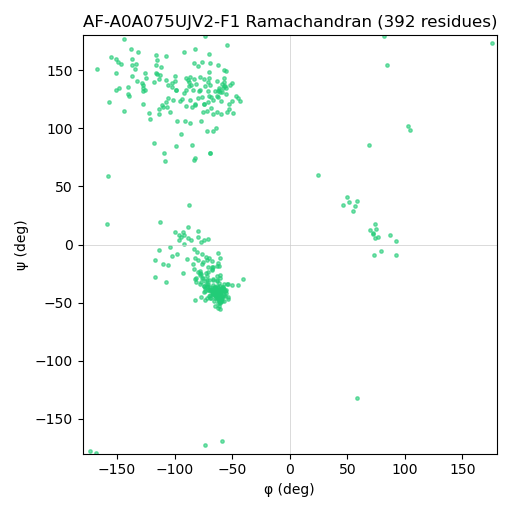 GLU A 1 374 ? 22.738 47.875 -17.574 1.00 32.38 374 GLU A C 1
ATOM 2907 O O . GLU A 1 374 ? 21.839 48.704 -17.407 1.00 32.38 374 GLU A O 1
ATOM 2912 N N . ALA A 1 375 ? 23.676 47.656 -16.650 1.00 33.88 375 ALA A N 1
ATOM 2913 C CA . ALA A 1 375 ? 23.812 48.495 -15.472 1.00 33.88 375 ALA A CA 1
ATOM 2914 C C . ALA A 1 375 ? 24.078 49.940 -15.919 1.00 33.88 375 ALA A C 1
ATOM 2916 O O . ALA A 1 375 ? 25.036 50.201 -16.648 1.00 33.88 375 ALA A O 1
ATOM 2917 N N . LEU A 1 376 ? 23.230 50.873 -15.478 1.00 33.88 376 LEU A N 1
ATOM 2918 C CA . LEU A 1 376 ? 23.449 52.303 -15.675 1.00 33.88 376 LEU A CA 1
ATOM 2919 C C . LEU A 1 376 ? 24.822 52.702 -15.104 1.00 33.88 376 LEU A C 1
ATOM 2921 O O . LEU A 1 376 ? 25.159 52.291 -13.988 1.00 33.88 376 LEU A O 1
ATOM 2925 N N . PRO A 1 377 ? 25.622 53.501 -15.829 1.00 39.25 377 PRO A N 1
ATOM 2926 C CA . PRO A 1 377 ? 26.933 53.893 -15.357 1.00 39.25 377 PRO A CA 1
ATOM 2927 C C . PRO A 1 377 ? 26.820 55.034 -14.344 1.00 39.25 377 PRO A C 1
ATOM 2929 O O . PRO A 1 377 ? 26.298 56.103 -14.650 1.00 39.25 377 PRO A O 1
ATOM 2932 N N . GLY A 1 378 ? 27.425 54.820 -13.176 1.00 41.69 378 GLY A N 1
ATOM 2933 C CA . GLY A 1 378 ? 28.002 55.886 -12.365 1.00 41.69 378 GLY A CA 1
ATOM 2934 C C . GLY A 1 378 ? 27.210 56.288 -11.129 1.00 41.69 378 GLY A C 1
ATOM 2935 O O . GLY A 1 378 ? 26.373 57.173 -11.195 1.00 41.69 378 GLY A O 1
ATOM 2936 N N . GLU A 1 379 ? 27.619 55.760 -9.977 1.00 31.98 379 GLU A N 1
ATOM 2937 C CA . GLU A 1 379 ? 27.729 56.555 -8.752 1.00 31.98 379 GLU A CA 1
ATOM 2938 C C . GLU A 1 379 ? 28.954 56.056 -7.972 1.00 31.98 379 GLU A C 1
ATOM 2940 O O . GLU A 1 379 ? 29.050 54.892 -7.583 1.00 31.98 379 GLU A O 1
ATOM 2945 N N . ALA A 1 380 ? 29.952 56.931 -7.840 1.00 39.88 380 ALA A N 1
ATOM 2946 C CA . ALA A 1 380 ? 31.169 56.671 -7.082 1.00 39.88 380 ALA A CA 1
ATOM 2947 C C . ALA A 1 380 ? 30.858 56.635 -5.571 1.00 39.88 380 ALA A C 1
ATOM 2949 O O . ALA A 1 380 ? 29.974 57.361 -5.111 1.00 39.88 380 ALA A O 1
ATOM 2950 N N . PRO A 1 381 ? 31.579 55.829 -4.774 1.00 38.44 381 PRO A N 1
ATOM 2951 C CA . PRO A 1 381 ? 31.309 55.707 -3.349 1.00 38.44 381 PRO A CA 1
ATOM 2952 C C . PRO A 1 381 ? 31.742 56.979 -2.609 1.00 38.44 381 PRO A C 1
ATOM 2954 O O . PRO A 1 381 ? 32.927 57.296 -2.528 1.00 38.44 381 PRO A O 1
ATOM 2957 N N . GLY A 1 382 ? 30.767 57.694 -2.046 1.00 36.12 382 GLY A N 1
ATOM 2958 C CA . GLY A 1 382 ? 31.007 58.772 -1.093 1.00 36.12 382 GLY A CA 1
ATOM 2959 C C . GLY A 1 382 ? 31.598 58.241 0.215 1.00 36.12 382 GLY A C 1
ATOM 2960 O O . GLY A 1 382 ? 31.015 57.370 0.867 1.00 36.12 382 GLY A O 1
ATOM 2961 N N . GLU A 1 383 ? 32.753 58.793 0.582 1.00 38.47 383 GLU A N 1
ATOM 2962 C CA . GLU A 1 383 ? 33.388 58.718 1.898 1.00 38.47 383 GLU A CA 1
ATOM 2963 C C . GLU A 1 383 ? 32.373 58.909 3.035 1.00 38.47 383 GLU A C 1
ATOM 2965 O O . GLU A 1 383 ? 31.703 59.938 3.131 1.00 38.47 383 GLU A O 1
ATOM 2970 N N . ARG A 1 384 ? 32.291 57.931 3.944 1.00 36.00 384 ARG A N 1
ATOM 2971 C CA . ARG A 1 384 ? 31.691 58.129 5.267 1.00 36.00 384 ARG A CA 1
ATOM 2972 C C . ARG A 1 384 ? 32.799 58.374 6.277 1.00 36.00 384 ARG A C 1
ATOM 2974 O O . ARG A 1 384 ? 33.499 57.450 6.685 1.00 36.00 384 ARG A O 1
ATOM 2981 N N . THR A 1 385 ? 32.917 59.625 6.691 1.00 36.50 385 THR A N 1
ATOM 2982 C CA . THR A 1 385 ? 33.653 60.056 7.876 1.00 36.50 385 THR A CA 1
ATOM 2983 C C . THR A 1 385 ? 33.012 59.455 9.127 1.00 36.50 385 THR A C 1
ATOM 2985 O O . THR A 1 385 ? 31.804 59.557 9.345 1.00 36.50 385 THR A O 1
ATOM 2988 N N . ALA A 1 386 ? 33.837 58.807 9.946 1.00 37.59 386 ALA A N 1
ATOM 2989 C CA . ALA A 1 386 ? 33.467 58.301 11.257 1.00 37.59 386 ALA A CA 1
ATOM 2990 C C . ALA A 1 386 ? 33.268 59.464 12.242 1.00 37.59 386 ALA A C 1
ATOM 2992 O O . ALA A 1 386 ? 34.126 60.337 12.355 1.00 37.59 386 ALA A O 1
ATOM 2993 N N . VAL A 1 387 ? 32.162 59.442 12.986 1.00 40.50 387 VAL A N 1
ATOM 2994 C CA . VAL A 1 387 ? 31.979 60.250 14.197 1.00 40.50 387 VAL A CA 1
ATOM 2995 C C . VAL A 1 387 ? 31.903 59.283 15.374 1.00 40.50 387 VAL A C 1
ATOM 2997 O O . VAL A 1 387 ? 30.964 58.495 15.479 1.00 40.50 387 VAL A O 1
ATOM 3000 N N . SER A 1 388 ? 32.923 59.331 16.231 1.00 41.19 388 SER A N 1
ATOM 3001 C CA . SER A 1 388 ? 32.929 58.700 17.553 1.00 41.19 388 SER A CA 1
ATOM 3002 C C . SER A 1 388 ? 31.989 59.448 18.500 1.00 41.19 388 SER A C 1
ATOM 3004 O O . SER A 1 388 ? 32.021 60.680 18.510 1.00 41.19 388 SER A O 1
ATOM 3006 N N . PRO A 1 389 ? 31.223 58.758 19.359 1.00 54.22 389 PRO A N 1
ATOM 3007 C CA . PRO A 1 389 ? 30.680 59.369 20.558 1.00 54.22 389 PRO A CA 1
ATOM 3008 C C . PRO A 1 389 ? 31.670 59.194 21.715 1.00 54.22 389 PRO A C 1
ATOM 3010 O O . PRO A 1 389 ? 32.021 58.074 22.093 1.00 54.22 389 PRO A O 1
ATOM 3013 N N . ASP A 1 390 ? 32.123 60.327 22.246 1.00 46.62 390 ASP A N 1
ATOM 3014 C CA . ASP A 1 390 ? 32.852 60.421 23.505 1.00 46.62 390 ASP A CA 1
ATOM 3015 C C . ASP A 1 390 ? 31.876 60.460 24.693 1.00 46.62 390 ASP A C 1
ATOM 3017 O O . ASP A 1 390 ? 30.696 60.796 24.563 1.00 46.62 390 ASP A O 1
ATOM 3021 N N . SER A 1 391 ? 32.391 60.056 25.844 1.00 51.44 391 SER A N 1
ATOM 3022 C CA . SER A 1 391 ? 31.676 59.737 27.079 1.00 51.44 391 SER A CA 1
ATOM 3023 C C . SER A 1 391 ? 31.551 60.947 28.020 1.00 51.44 391 SER A C 1
ATOM 3025 O O . SER A 1 391 ? 32.365 61.864 27.948 1.00 51.44 391 SER A O 1
ATOM 3027 N N . SER A 1 392 ? 30.657 60.827 29.020 1.00 48.50 392 SER A N 1
ATOM 3028 C CA . SER A 1 392 ? 30.546 61.589 30.300 1.00 48.50 392 SER A CA 1
ATOM 3029 C C . SER A 1 392 ? 29.438 62.667 30.320 1.00 48.50 392 SER A C 1
ATOM 3031 O O . SER A 1 392 ? 29.542 63.659 29.613 1.00 48.50 392 SER A O 1
ATOM 3033 N N . ALA A 1 393 ? 28.273 62.428 30.951 1.00 46.44 393 ALA A N 1
ATOM 3034 C CA . ALA A 1 393 ? 27.924 62.475 32.399 1.00 46.44 393 ALA A CA 1
ATOM 3035 C C . ALA A 1 393 ? 27.553 63.898 32.894 1.00 46.44 393 ALA A C 1
ATOM 3037 O O . ALA A 1 393 ? 28.089 64.859 32.343 1.00 46.44 393 ALA A O 1
ATOM 3038 N N . PRO A 1 394 ? 26.746 64.085 33.964 1.00 61.94 394 PRO A N 1
ATOM 3039 C CA . PRO A 1 394 ? 25.896 63.149 34.716 1.00 61.94 394 PRO A CA 1
ATOM 3040 C C . PRO A 1 394 ? 24.395 63.219 34.374 1.00 61.94 394 PRO A C 1
ATOM 3042 O O . PRO A 1 394 ? 23.940 64.247 33.822 1.00 61.94 394 PRO A O 1
#

Mean predicted aligned error: 19.39 Å

Organism: NCBI:txid208439